Protein AF-A0A8T4BVM3-F1 (afdb_monomer)

Solvent-accessible surface area (backbone atoms only — not comparable to full-atom values): 29798 Å² total; per-residue (Å²): 134,93,65,81,79,39,48,74,56,90,92,44,72,53,50,56,57,66,39,65,75,57,70,67,68,70,73,90,76,48,63,69,72,61,46,43,76,31,34,51,66,58,38,47,49,28,78,76,58,34,68,72,53,45,52,54,50,49,52,31,51,30,66,85,59,80,48,51,65,49,44,43,70,50,64,84,50,50,72,68,57,50,52,53,42,54,66,51,37,51,72,67,55,48,52,52,48,56,65,64,44,43,65,54,42,41,57,39,74,83,42,58,74,54,74,81,51,54,73,71,58,47,56,60,47,65,73,49,79,68,63,82,50,68,70,57,49,56,42,41,53,41,39,67,40,80,77,32,51,50,31,39,50,32,44,45,54,34,52,52,38,30,42,75,63,64,78,47,83,80,58,94,88,61,91,79,84,83,56,67,66,61,48,59,78,38,52,86,37,65,71,55,42,50,63,52,34,53,55,47,51,58,52,47,58,67,56,59,75,72,55,74,62,69,56,44,46,53,48,38,51,48,56,43,47,51,35,45,75,73,49,63,71,61,55,59,49,73,76,64,36,90,72,75,72,61,94,81,68,76,75,78,79,74,73,47,72,68,54,53,51,50,51,53,52,49,15,52,53,50,31,50,51,51,46,58,52,53,74,69,42,50,63,75,69,53,80,84,47,85,93,44,45,63,49,53,52,49,42,52,52,42,46,54,49,48,54,51,49,42,40,54,44,54,40,31,74,78,43,29,27,53,69,59,30,38,55,50,49,34,57,46,50,55,42,50,46,49,37,53,29,55,74,76,68,55,49,76,64,56,39,50,52,52,54,50,45,54,53,14,50,52,52,52,49,50,52,51,50,50,56,51,30,73,74,67,69,40,70,69,52,52,54,50,47,55,54,49,50,61,57,45,56,76,76,42,62,71,91,78,58,67,79,67,87,83,85,71,83,50,69,58,59,42,19,52,77,68,74,39,52,64,59,40,52,53,40,56,70,38,43,38,70,79,67,66,31,67,71,44,42,53,68,62,45,25,37,65,35,79,34,62,47,49,78,46,44,76,39,83,38,85,82,71,92,47,72,41,79,63,50,59,58,56,47,51,47,54,52,50,54,49,52,50,45,34,40,74,76,58,63,26,78,69,58,69,67,61,54,51,48,54,53,49,51,49,53,52,51,42,64,70,58,50,63,71,72,80,110

Radius of gyration: 33.78 Å; Cα contacts (8 Å, |Δi|>4): 488; chains: 1; bounding box: 75×66×93 Å

Secondary structure (DSSP, 8-state):
--STTPEEETTEEEE-HHHHHTTT------IIIIIHHHHHHHHHHHHHHHHHHHHHHHHHHTTTSS--S-GGGGTT--HHHHHHHHHHS-HHHHHHHHHHHHHHHHH-TT-GGGGGS-HHHHHHHHHS--PPPHHHHHHHHHHHSTTSHHHHHHHHHHHHHHHHTTSSPPPTT------HHHHHHTTT-HHHHHHHHHHHHHHHHHHHTTS-HHHHHHHHHHHHHHHHHHS-TTHHHHHHGGG---TT--------HHHHHHHHHHHHHHHHHHHHHHHTTTTTT----GGGHHHHHHHHHHHHHHHHHHHHHHH-GGGGBHHHHHHHHHHHHHHHHHHHHHHHT--HHHHHHHHHHHHHHHHHHHHHHHHHHHHH--HHHHHHHHHHHHHHHTTS-TTT-------PPPHHHHHHHTT-HHHHHHHHHTHHHHTT-HHHHHHHTEEE-S-GGGTT-EEEPPP---B-TTHHHHHHHHHHHHHHHHHHHS-----HHHHHHHHHHHHHHHHHHTTTT--

Sequence (519 aa):
MVLEEYKKKGKFYHINPLESQLGNKLEKVSSLDEIYPEIFWIYFIYKKLGLKKVLEILNELTKNKIFSGFISELIPLTKEKLEEIKKELSQENLNILKQNFKEIIIFFKECPLKFIYEEKELEEIYEEKQEISNDLIDCLLELDYKYSFGYILSLGFYIQNLIFLGRIEIPKGINFELDLNDLEKNKESKKHLSKYGGKLRSLSLCLIGSQNKEQTLKWRNYFWKEGIEKTNCYELIKIYGSNIYFYGEDDPEELTPQIKEYLKNFCLIIDKKIREIIDKDIFKNYEYTYENLEKDQIIIGLLNREIFLCKKILGNLDYWEKEIITILHRVLIENHINLIWFNEKSTKENCKDFIFQGLSNEKLYIEKLKELNRKLNSNYQKGLIQKFEKNFEKKTEPLLQDIRLSNLTNIRKKAEDINQKELHWLYDSLSDTLHSNWAFLSDKYLKPCTNPLHKRHLIPKIYQNYTNLNTPFIILSLLIDILEYLKQKLNINISDEDLNFLKKELNKFQKIFLKRWSE

pLDDT: mean 87.08, std 11.64, range [31.05, 97.94]

Mean predicted aligned error: 8.82 Å

Structure (mmCIF, N/CA/C/O backbone):
data_AF-A0A8T4BVM3-F1
#
_entry.id   AF-A0A8T4BVM3-F1
#
loop_
_atom_site.group_PDB
_atom_site.id
_atom_site.type_symbol
_atom_site.label_atom_id
_atom_site.label_alt_id
_atom_site.label_comp_id
_atom_site.label_asym_id
_atom_site.label_entity_id
_atom_site.label_seq_id
_atom_site.pdbx_PDB_ins_code
_atom_site.Cartn_x
_atom_site.Cartn_y
_atom_site.Cartn_z
_atom_site.occupancy
_atom_site.B_iso_or_equiv
_atom_site.auth_seq_id
_atom_site.auth_comp_id
_atom_site.auth_asym_id
_atom_site.auth_atom_id
_atom_site.pdbx_PDB_model_num
ATOM 1 N N . MET A 1 1 ? -2.140 -18.840 -2.154 1.00 47.91 1 MET A N 1
ATOM 2 C CA . MET A 1 1 ? -2.614 -18.124 -3.354 1.00 47.91 1 MET A CA 1
ATOM 3 C C . MET A 1 1 ? -4.024 -17.632 -3.066 1.00 47.91 1 MET A C 1
ATOM 5 O O . MET A 1 1 ? -4.869 -18.452 -2.756 1.00 47.91 1 MET A O 1
ATOM 9 N N . VAL A 1 2 ? -4.268 -16.319 -3.030 1.00 51.56 2 VAL A N 1
ATOM 10 C CA . VAL A 1 2 ? -5.572 -15.763 -2.594 1.00 51.56 2 VAL A CA 1
ATOM 11 C C . VAL A 1 2 ? -6.561 -15.614 -3.763 1.00 51.56 2 VAL A C 1
ATOM 13 O O . VAL A 1 2 ? -7.753 -15.494 -3.530 1.00 51.56 2 VAL A O 1
ATOM 16 N N . LEU A 1 3 ? -6.096 -15.649 -5.018 1.00 54.50 3 LEU A N 1
ATOM 17 C CA . LEU A 1 3 ? -6.875 -15.215 -6.191 1.00 54.50 3 LEU A CA 1
ATOM 18 C C . LEU A 1 3 ? -7.344 -16.341 -7.134 1.00 54.50 3 LEU A C 1
ATOM 20 O O . LEU A 1 3 ? -8.003 -16.048 -8.127 1.00 54.50 3 LEU A O 1
ATOM 24 N N . GLU A 1 4 ? -7.038 -17.609 -6.851 1.00 64.19 4 GLU A N 1
ATOM 25 C CA . GLU A 1 4 ? -7.320 -18.727 -7.775 1.00 64.19 4 GLU A CA 1
ATOM 26 C C . GLU A 1 4 ? -8.814 -19.024 -7.962 1.00 64.19 4 GLU A C 1
ATOM 28 O O . GLU A 1 4 ? -9.242 -19.397 -9.050 1.00 64.19 4 GLU A O 1
ATOM 33 N N . GLU A 1 5 ? -9.630 -18.819 -6.928 1.00 62.72 5 GLU A N 1
ATOM 34 C CA . GLU A 1 5 ? -11.063 -19.160 -6.951 1.00 62.72 5 GLU A CA 1
ATOM 35 C C . GLU A 1 5 ? -11.955 -18.052 -7.535 1.00 62.72 5 GLU A C 1
ATOM 37 O O . GLU A 1 5 ? -13.175 -18.190 -7.667 1.00 62.72 5 GLU A O 1
ATOM 42 N N . TYR A 1 6 ? -11.358 -16.917 -7.877 1.00 65.62 6 TYR A N 1
ATOM 43 C CA . TYR A 1 6 ? -12.073 -15.708 -8.234 1.00 65.62 6 TYR A CA 1
ATOM 44 C C . TYR A 1 6 ? -12.470 -15.698 -9.721 1.00 65.62 6 TYR A C 1
ATOM 46 O O . TYR A 1 6 ? -11.626 -15.755 -10.614 1.00 65.62 6 TYR A O 1
ATOM 54 N N . LYS A 1 7 ? -13.771 -15.554 -10.009 1.00 67.69 7 LYS A N 1
ATOM 55 C CA . LYS A 1 7 ? -14.320 -15.581 -11.381 1.00 67.69 7 LYS A CA 1
ATOM 56 C C . LYS A 1 7 ? -14.371 -14.189 -12.024 1.00 67.69 7 LYS A C 1
ATOM 58 O O . LYS A 1 7 ? -14.615 -13.185 -11.353 1.00 67.69 7 LYS A O 1
ATOM 63 N N . LYS A 1 8 ? -14.193 -14.133 -13.350 1.00 68.62 8 LYS A N 1
ATOM 64 C CA . LYS A 1 8 ? -14.349 -12.917 -14.170 1.00 68.62 8 LYS A CA 1
ATOM 65 C C . LYS A 1 8 ? -15.825 -12.676 -14.508 1.00 68.62 8 LYS A C 1
ATOM 67 O O . LYS A 1 8 ? -16.491 -13.581 -15.008 1.00 68.62 8 LYS A O 1
ATOM 72 N N . LYS A 1 9 ? -16.325 -11.451 -14.307 1.00 66.50 9 LYS A N 1
ATOM 73 C CA . LYS A 1 9 ? -17.669 -11.024 -14.741 1.00 66.50 9 LYS A CA 1
ATOM 74 C C . LYS A 1 9 ? -17.599 -9.639 -15.390 1.00 66.50 9 LYS A C 1
ATOM 76 O O . LYS A 1 9 ? -17.458 -8.618 -14.721 1.00 66.50 9 LYS A O 1
ATOM 81 N N . GLY A 1 10 ? -17.716 -9.597 -16.717 1.00 74.62 10 GLY A N 1
ATOM 82 C CA . GLY A 1 10 ? -17.620 -8.353 -17.487 1.00 74.62 10 GLY A CA 1
ATOM 83 C C . GLY A 1 10 ? -16.236 -7.701 -17.372 1.00 74.62 10 GLY A C 1
ATOM 84 O O . GLY A 1 10 ? -15.221 -8.355 -17.616 1.00 74.62 10 GLY A O 1
ATOM 85 N N . LYS A 1 11 ? -16.204 -6.411 -17.006 1.00 64.81 11 LYS A N 1
ATOM 86 C CA . LYS A 1 11 ? -14.964 -5.647 -16.756 1.00 64.81 11 LYS A CA 1
ATOM 87 C C . LYS A 1 11 ? -14.359 -5.903 -15.370 1.00 64.81 11 LYS A C 1
ATOM 89 O O . LYS A 1 11 ? -13.218 -5.521 -15.141 1.00 64.81 11 LYS A O 1
ATOM 94 N N . PHE A 1 12 ? -15.100 -6.546 -14.467 1.00 58.44 12 PHE A N 1
ATOM 95 C CA . PHE A 1 12 ? -14.607 -6.891 -13.142 1.00 58.44 12 PHE A CA 1
ATOM 96 C C . PHE A 1 12 ? -13.910 -8.245 -13.205 1.00 58.44 12 PHE A C 1
ATOM 98 O O . PHE A 1 12 ? -14.518 -9.285 -13.484 1.00 58.44 12 PHE A O 1
ATOM 105 N N . TYR A 1 13 ? -12.608 -8.216 -12.961 1.00 54.91 13 TYR A N 1
ATOM 106 C CA . TYR A 1 13 ? -11.870 -9.410 -12.604 1.00 54.91 13 TYR A CA 1
ATOM 107 C C . TYR A 1 13 ? -12.103 -9.656 -11.118 1.00 54.91 13 TYR A C 1
ATOM 109 O O . TYR A 1 13 ? -12.061 -8.721 -10.325 1.00 54.91 13 TYR A O 1
ATOM 117 N N . HIS A 1 14 ? -12.345 -10.912 -10.763 1.00 58.34 14 HIS A N 1
ATOM 118 C CA . HIS A 1 14 ? -12.340 -11.373 -9.386 1.00 58.34 14 HIS A CA 1
ATOM 119 C C . HIS A 1 14 ? -13.507 -10.881 -8.504 1.00 58.34 14 HIS A C 1
ATOM 121 O O . HIS A 1 14 ? -13.325 -10.100 -7.574 1.00 58.34 14 HIS A O 1
ATOM 127 N N . ILE A 1 15 ? -14.708 -11.440 -8.715 1.00 63.50 15 ILE A N 1
ATOM 128 C CA . ILE A 1 15 ? -15.779 -11.382 -7.698 1.00 63.50 15 ILE A CA 1
ATOM 129 C C . ILE A 1 15 ? -15.413 -12.315 -6.542 1.00 63.50 15 ILE A C 1
ATOM 131 O O . ILE A 1 15 ? -15.054 -13.468 -6.788 1.00 63.50 15 ILE A O 1
ATOM 135 N N . ASN A 1 16 ? -15.530 -11.822 -5.305 1.00 66.81 16 ASN A N 1
ATOM 136 C CA . ASN A 1 16 ? -15.351 -12.621 -4.096 1.00 66.81 16 ASN A CA 1
ATOM 137 C C . ASN A 1 16 ? -16.212 -13.900 -4.191 1.00 66.81 16 ASN A C 1
ATOM 139 O O . ASN A 1 16 ? -17.435 -13.785 -4.342 1.00 66.81 16 ASN A O 1
ATOM 143 N N . PRO A 1 17 ? -15.616 -15.108 -4.115 1.00 68.31 17 PRO A N 1
ATOM 144 C CA . PRO A 1 17 ? -16.353 -16.364 -4.235 1.00 68.31 17 PRO A CA 1
ATOM 145 C C . PRO A 1 17 ? -17.562 -16.426 -3.296 1.00 68.31 17 PRO A C 1
ATOM 147 O O . PRO A 1 17 ? -18.652 -16.805 -3.727 1.00 68.31 17 PRO A O 1
ATOM 150 N N . LEU A 1 18 ? -17.403 -15.936 -2.063 1.00 70.94 18 LEU A N 1
ATOM 151 C CA . LEU A 1 18 ? -18.445 -15.885 -1.040 1.00 70.94 18 LEU A CA 1
ATOM 152 C C . LEU A 1 18 ? -19.609 -14.963 -1.444 1.00 70.94 18 LEU A C 1
ATOM 154 O O . LEU A 1 18 ? -20.775 -15.337 -1.348 1.00 70.94 18 LEU A O 1
ATOM 158 N N . GLU A 1 19 ? -19.299 -13.769 -1.953 1.00 71.19 19 GLU A N 1
ATOM 159 C CA . GLU A 1 19 ? -20.298 -12.800 -2.420 1.00 71.19 19 GLU A CA 1
ATOM 160 C C . GLU A 1 19 ? -21.081 -13.353 -3.619 1.00 71.19 19 GLU A C 1
ATOM 162 O O . GLU A 1 19 ? -22.307 -13.236 -3.678 1.00 71.19 19 GLU A O 1
ATOM 167 N N . SER A 1 20 ? -20.387 -14.041 -4.532 1.00 72.19 20 SER A N 1
ATOM 168 C CA . SER A 1 20 ? -21.011 -14.676 -5.693 1.00 72.19 20 SER A CA 1
ATOM 169 C C . SER A 1 20 ? -21.955 -15.822 -5.307 1.00 72.19 20 SER A C 1
ATOM 171 O O . SER A 1 20 ? -23.035 -15.939 -5.886 1.00 72.19 20 SER A O 1
ATOM 173 N N . GLN A 1 21 ? -21.583 -16.630 -4.308 1.00 76.62 21 GLN A N 1
ATOM 174 C CA . GLN A 1 21 ? -22.398 -17.738 -3.798 1.00 76.62 21 GLN A CA 1
ATOM 175 C C . GLN A 1 21 ? -23.624 -17.246 -3.022 1.00 76.62 21 GLN A C 1
ATOM 177 O O . GLN A 1 21 ? -24.674 -17.881 -3.065 1.00 76.62 21 GLN A O 1
ATOM 182 N N . LEU A 1 22 ? -23.517 -16.092 -2.360 1.00 73.88 22 LEU A N 1
ATOM 183 C CA . LEU A 1 22 ? -24.594 -15.487 -1.570 1.00 73.88 22 LEU A CA 1
ATOM 184 C C . LEU A 1 22 ? -25.426 -14.460 -2.361 1.00 73.88 22 LEU A C 1
ATOM 186 O O . LEU A 1 22 ? -26.197 -13.692 -1.783 1.00 73.88 22 LEU A O 1
ATOM 190 N N . GLY A 1 23 ? -25.298 -14.442 -3.692 1.00 76.88 23 GLY A N 1
ATOM 191 C CA . GLY A 1 23 ? -26.137 -13.637 -4.582 1.00 76.88 23 GLY A CA 1
ATOM 192 C C . GLY A 1 23 ? -25.907 -12.127 -4.485 1.00 76.88 23 GLY A C 1
ATOM 193 O O . GLY A 1 23 ? -26.851 -11.367 -4.692 1.00 76.88 23 GLY A O 1
ATOM 194 N N . ASN A 1 24 ? -24.684 -11.687 -4.165 1.00 70.44 24 ASN A N 1
ATOM 195 C CA . ASN A 1 24 ? -24.310 -10.281 -3.940 1.00 70.44 24 ASN A CA 1
ATOM 196 C C . ASN A 1 24 ? -25.156 -9.574 -2.864 1.00 70.44 24 ASN A C 1
ATOM 198 O O . ASN A 1 24 ? -25.351 -8.363 -2.922 1.00 70.44 24 ASN A O 1
ATOM 202 N N . LYS A 1 25 ? -25.693 -10.327 -1.897 1.00 70.88 25 LYS A N 1
ATOM 203 C CA . LYS A 1 25 ? -26.462 -9.771 -0.771 1.00 70.88 25 LYS A CA 1
ATOM 204 C C . LYS A 1 25 ? -25.596 -9.393 0.429 1.00 70.88 25 LYS A C 1
ATOM 206 O O . LYS A 1 25 ? -26.116 -8.870 1.407 1.00 70.88 25 LYS A O 1
ATOM 211 N N . LEU A 1 26 ? -24.301 -9.699 0.379 1.00 71.25 26 LEU A N 1
ATOM 212 C CA . LEU A 1 26 ? -23.379 -9.321 1.436 1.00 71.25 26 LEU A CA 1
ATOM 213 C C . LEU A 1 26 ? -23.005 -7.855 1.295 1.00 71.25 26 LEU A C 1
ATOM 215 O O . LEU A 1 26 ? -22.393 -7.446 0.310 1.00 71.25 26 LEU A O 1
ATOM 219 N N . GLU A 1 27 ? -23.332 -7.081 2.318 1.00 74.94 27 GLU A N 1
ATOM 220 C CA . GLU A 1 27 ? -22.793 -5.741 2.456 1.00 74.94 27 GLU A CA 1
ATOM 221 C C . GLU A 1 27 ? -21.360 -5.812 2.980 1.00 74.94 27 GLU A C 1
ATOM 223 O O . GLU A 1 27 ? -21.017 -6.632 3.837 1.00 74.94 27 GLU A O 1
ATOM 228 N N . LYS A 1 28 ? -20.494 -4.955 2.438 1.00 78.56 28 LYS A N 1
ATOM 229 C CA . LYS A 1 28 ? -19.125 -4.828 2.928 1.00 78.56 28 LYS A CA 1
ATOM 230 C C . LYS A 1 28 ? -19.166 -4.094 4.260 1.00 78.56 28 LYS A C 1
ATOM 232 O O . LYS A 1 28 ? -19.397 -2.893 4.264 1.00 78.56 28 LYS A O 1
ATOM 237 N N . VAL A 1 29 ? -18.907 -4.818 5.345 1.00 82.56 29 VAL A N 1
ATOM 238 C CA . VAL A 1 29 ? -18.779 -4.240 6.685 1.00 82.56 29 VAL 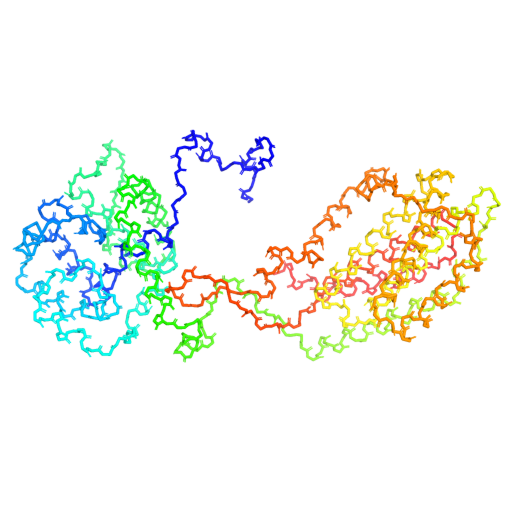A CA 1
ATOM 239 C C . VAL A 1 29 ? -17.303 -4.010 7.003 1.00 82.56 29 VAL A C 1
ATOM 241 O O . VAL A 1 29 ? -16.497 -4.946 6.975 1.00 82.56 29 VAL A O 1
ATOM 244 N N . SER A 1 30 ? -16.932 -2.768 7.313 1.00 87.25 30 SER A N 1
ATOM 245 C CA . SER A 1 30 ? -15.576 -2.435 7.771 1.00 87.25 30 SER A CA 1
ATOM 246 C C . SER A 1 30 ? -15.458 -2.654 9.280 1.00 87.25 30 SER A C 1
ATOM 248 O O . SER A 1 30 ? -16.082 -1.953 10.071 1.00 87.25 30 SER A O 1
ATOM 250 N N . SER A 1 31 ? -14.632 -3.617 9.711 1.00 87.62 31 SER A N 1
ATOM 251 C CA . SER A 1 31 ? -14.366 -3.848 11.142 1.00 87.62 31 SER A CA 1
ATOM 252 C C . SER A 1 31 ? -13.908 -2.579 11.862 1.00 87.62 31 SER A C 1
ATOM 254 O O . SER A 1 31 ? -14.331 -2.341 12.992 1.00 87.62 31 SER A O 1
ATOM 256 N N . LEU A 1 32 ? -13.065 -1.785 11.195 1.00 89.25 32 LEU A N 1
ATOM 257 C CA . LEU A 1 32 ? -12.546 -0.536 11.730 1.00 89.25 32 LEU A CA 1
ATOM 258 C C . LEU A 1 32 ? -13.626 0.543 11.717 1.00 89.25 32 LEU A C 1
ATOM 260 O O . LEU A 1 32 ? -13.914 1.100 12.755 1.00 89.25 32 LEU A O 1
ATOM 264 N N . ASP A 1 33 ? -14.288 0.822 10.596 1.00 89.44 33 ASP A N 1
ATOM 265 C CA . ASP A 1 33 ? -15.224 1.955 10.564 1.00 89.44 33 ASP A CA 1
ATOM 266 C C . ASP A 1 33 ? -16.525 1.694 11.326 1.00 89.44 33 ASP A C 1
ATOM 268 O O . ASP A 1 33 ? -17.132 2.636 11.840 1.00 89.44 33 ASP A O 1
ATOM 272 N N . GLU A 1 34 ? -16.971 0.437 11.358 1.00 89.31 34 GLU A N 1
ATOM 273 C CA . GLU A 1 34 ? -18.338 0.089 11.739 1.00 89.31 34 GLU A CA 1
ATOM 274 C C . GLU A 1 34 ? -18.461 -0.580 13.094 1.00 89.31 34 GLU A C 1
ATOM 276 O O . GLU A 1 34 ? -19.378 -0.262 13.836 1.00 89.31 34 GLU A O 1
ATOM 281 N N . ILE A 1 35 ? -17.563 -1.506 13.413 1.00 91.06 35 ILE A N 1
ATOM 282 C CA . ILE A 1 35 ? -17.676 -2.313 14.632 1.00 91.06 35 ILE A CA 1
ATOM 283 C C . ILE A 1 35 ? -16.941 -1.627 15.776 1.00 91.06 35 ILE A C 1
ATOM 285 O O . ILE A 1 35 ? -17.436 -1.543 16.894 1.00 91.06 35 ILE A O 1
ATOM 289 N N . TYR A 1 36 ? -15.743 -1.132 15.488 1.00 92.50 36 TYR A N 1
ATOM 290 C CA . TYR A 1 36 ? -14.836 -0.587 16.483 1.00 92.50 36 TYR A CA 1
ATOM 291 C C . TYR A 1 36 ? -15.452 0.537 17.346 1.00 92.50 36 TYR A C 1
ATOM 293 O O . TYR A 1 36 ? -15.378 0.411 18.572 1.00 92.50 36 TYR A O 1
ATOM 301 N N . PRO A 1 37 ? -16.152 1.557 16.793 1.00 95.06 37 PRO A N 1
ATOM 302 C CA . PRO A 1 37 ? -16.793 2.595 17.611 1.00 95.06 37 PRO A CA 1
ATOM 303 C C . PRO A 1 37 ? -17.920 2.074 18.510 1.00 95.06 37 PRO A C 1
ATOM 305 O O . PRO A 1 37 ? -18.294 2.739 19.474 1.00 95.06 37 PRO A O 1
ATOM 308 N N . GLU A 1 38 ? -18.490 0.911 18.194 1.00 94.25 38 GLU A N 1
ATOM 309 C CA . GLU A 1 38 ? -19.634 0.349 18.917 1.00 94.25 38 GLU A CA 1
ATOM 310 C C . GLU A 1 38 ? -19.215 -0.426 20.164 1.00 94.25 38 GLU A C 1
ATOM 312 O O . GLU A 1 38 ? -19.964 -0.463 21.141 1.00 94.25 38 GLU A O 1
ATOM 317 N N . ILE A 1 39 ? -18.023 -1.035 20.134 1.00 93.88 39 ILE A N 1
ATOM 318 C CA . ILE A 1 39 ? -17.576 -2.001 21.149 1.00 93.88 39 ILE A CA 1
ATOM 319 C C . ILE A 1 39 ? -16.389 -1.526 21.990 1.00 93.88 39 ILE A C 1
ATOM 321 O O . ILE A 1 39 ? -16.058 -2.186 22.976 1.00 93.88 39 ILE A O 1
ATOM 325 N N . PHE A 1 40 ? -15.726 -0.417 21.633 1.00 95.88 40 PHE A N 1
ATOM 326 C CA . PHE A 1 40 ? -14.494 -0.006 22.323 1.00 95.88 40 PHE A CA 1
ATOM 327 C C . PHE A 1 40 ? -14.693 0.226 23.827 1.00 95.88 40 PHE A C 1
ATOM 329 O O . PHE A 1 40 ? -13.821 -0.102 24.632 1.00 95.88 40 PHE A O 1
ATOM 336 N N . TRP A 1 41 ? -15.870 0.729 24.210 1.00 96.31 41 TRP A N 1
ATOM 337 C CA . TRP A 1 41 ? -16.230 0.996 25.598 1.00 96.31 41 TRP A CA 1
ATOM 338 C C . TRP A 1 41 ? -16.216 -0.276 26.459 1.00 96.31 41 TRP A C 1
ATOM 340 O O . TRP A 1 41 ? -15.825 -0.204 27.622 1.00 96.31 41 TRP A O 1
ATOM 350 N N . ILE A 1 42 ? -16.577 -1.436 25.887 1.00 96.38 42 ILE A N 1
ATOM 351 C CA . ILE A 1 42 ? -16.588 -2.732 26.584 1.00 96.38 42 ILE A CA 1
ATOM 352 C C . ILE A 1 42 ? -15.159 -3.130 26.948 1.00 96.38 42 ILE A C 1
ATOM 354 O O . ILE A 1 42 ? -14.883 -3.538 28.076 1.00 96.38 42 ILE A O 1
ATOM 358 N N . TYR A 1 43 ? -14.225 -2.980 26.006 1.00 97.00 43 TYR A N 1
ATOM 359 C CA . TYR A 1 43 ? -12.828 -3.288 26.290 1.00 97.00 43 TYR A CA 1
ATOM 360 C C . TYR A 1 43 ? -12.220 -2.319 27.299 1.00 97.00 43 TYR A C 1
ATOM 362 O O . TYR A 1 43 ? -11.426 -2.714 28.152 1.00 97.00 43 TYR A O 1
ATOM 370 N N . PHE A 1 44 ? -12.624 -1.052 27.222 1.00 96.94 44 PHE A N 1
ATOM 371 C CA . PHE A 1 44 ? -12.153 -0.025 28.134 1.00 96.94 44 PHE A CA 1
ATOM 372 C C . PHE A 1 44 ? -12.521 -0.355 29.589 1.00 96.94 44 PHE A C 1
ATOM 374 O O . PHE A 1 44 ? -11.648 -0.350 30.456 1.00 96.94 44 PHE A O 1
ATOM 381 N N . ILE A 1 45 ? -13.773 -0.746 29.859 1.00 96.06 45 ILE A N 1
ATOM 382 C CA . ILE A 1 45 ? -14.171 -1.191 31.210 1.00 96.06 45 ILE A CA 1
ATOM 383 C C . ILE A 1 45 ? -13.515 -2.510 31.600 1.00 96.06 45 ILE A C 1
ATOM 385 O O . ILE A 1 45 ? -13.166 -2.689 32.763 1.00 96.06 45 ILE A O 1
ATOM 389 N N . TYR A 1 46 ? -13.287 -3.414 30.645 1.00 97.06 46 TYR A N 1
ATOM 390 C CA . TYR A 1 46 ? -12.569 -4.657 30.903 1.00 97.06 46 TYR A CA 1
ATOM 391 C C . TYR A 1 46 ? -11.147 -4.398 31.401 1.00 97.06 46 TYR A C 1
ATOM 393 O O . TYR A 1 46 ? -10.754 -4.982 32.410 1.00 97.06 46 TYR A O 1
ATOM 401 N N . LYS A 1 47 ? -10.399 -3.486 30.770 1.00 95.88 47 LYS A N 1
ATOM 402 C CA . LYS A 1 47 ? -9.045 -3.137 31.227 1.00 95.88 47 LYS A CA 1
ATOM 403 C C . LYS A 1 47 ? -9.022 -2.616 32.664 1.00 95.88 47 LYS A C 1
ATOM 405 O O . LYS A 1 47 ? -8.061 -2.877 33.380 1.00 95.88 47 LYS A O 1
ATOM 410 N N . LYS A 1 48 ? -10.071 -1.906 33.087 1.00 95.88 48 LYS A N 1
ATOM 411 C CA . LYS A 1 48 ? -10.164 -1.305 34.426 1.00 95.88 48 LYS A CA 1
ATOM 412 C C . LYS A 1 48 ? -10.699 -2.276 35.488 1.00 95.88 48 LYS A C 1
ATOM 414 O O . LYS A 1 48 ? -10.280 -2.202 36.638 1.00 95.88 48 LYS A O 1
ATOM 419 N N . LEU A 1 49 ? -11.628 -3.165 35.127 1.00 96.56 49 LEU A N 1
ATOM 420 C CA . LEU A 1 49 ? -12.430 -3.945 36.086 1.00 96.56 49 LEU A CA 1
ATOM 421 C C . LEU A 1 49 ? -12.235 -5.467 35.994 1.00 96.56 49 LEU A C 1
ATOM 423 O O . LEU A 1 49 ? -12.617 -6.195 36.912 1.00 96.56 49 LEU A O 1
ATOM 427 N N . GLY A 1 50 ? -11.662 -5.959 34.895 1.00 97.12 50 GLY A N 1
ATOM 428 C CA . GLY A 1 50 ? -11.509 -7.382 34.600 1.00 97.12 50 GLY A CA 1
ATOM 429 C C . GLY A 1 50 ? -12.797 -8.073 34.135 1.00 97.12 50 GLY A C 1
ATOM 430 O O . GLY A 1 50 ? -13.904 -7.531 34.206 1.00 97.12 50 GLY A O 1
ATOM 431 N N . LEU A 1 51 ? -12.655 -9.313 33.656 1.00 97.19 51 LEU A N 1
ATOM 432 C CA . LEU A 1 51 ? -13.725 -10.073 32.997 1.00 97.19 51 LEU A CA 1
ATOM 433 C C . LEU A 1 51 ? -14.987 -10.227 33.853 1.00 97.19 51 LEU A C 1
ATOM 435 O O . LEU A 1 51 ? -16.092 -9.943 33.392 1.00 97.19 51 LEU A O 1
ATOM 439 N N . LYS A 1 52 ? -14.829 -10.671 35.106 1.00 96.94 52 LYS A N 1
ATOM 440 C CA . LYS A 1 52 ? -15.958 -11.006 35.986 1.00 96.94 52 LYS A CA 1
ATOM 441 C C . LYS A 1 52 ? -16.896 -9.816 36.193 1.00 96.94 52 LYS A C 1
ATOM 443 O O . LYS A 1 52 ? -18.108 -9.975 36.080 1.00 96.94 52 LYS A O 1
ATOM 448 N N . LYS A 1 53 ? -16.338 -8.637 36.482 1.00 97.38 53 LYS A N 1
ATOM 449 C CA . LYS A 1 53 ? -17.135 -7.442 36.773 1.00 97.38 53 LYS A CA 1
ATOM 450 C C . LYS A 1 53 ? -17.790 -6.881 35.510 1.00 97.38 53 LYS A C 1
ATOM 452 O O . LYS A 1 53 ? -18.932 -6.445 35.569 1.00 97.38 53 LYS A O 1
ATOM 457 N N . VAL A 1 54 ? -17.126 -6.968 34.354 1.00 96.94 54 VAL A N 1
ATOM 458 C CA . VAL A 1 54 ? -17.746 -6.591 33.072 1.00 96.94 54 VAL A CA 1
ATOM 459 C C . VAL A 1 54 ? -18.931 -7.490 32.730 1.00 96.94 54 VAL A C 1
ATOM 461 O O . VAL A 1 54 ? -19.964 -6.975 32.317 1.00 96.94 54 VAL A O 1
ATOM 464 N N . LEU A 1 55 ? -18.828 -8.806 32.941 1.00 95.75 55 LEU A N 1
ATOM 465 C CA . LEU A 1 55 ? -19.961 -9.716 32.737 1.00 95.75 55 LEU A CA 1
ATOM 466 C C . LEU A 1 55 ? -21.149 -9.370 33.638 1.00 95.75 55 LEU A C 1
ATOM 468 O O . LEU A 1 55 ? -22.284 -9.372 33.175 1.00 95.75 55 LEU A O 1
ATOM 472 N N . GLU A 1 56 ? -20.892 -9.058 34.908 1.00 96.38 56 GLU A N 1
ATOM 473 C CA . GLU A 1 56 ? -21.921 -8.622 35.858 1.00 96.38 56 GLU A CA 1
ATOM 474 C C . GLU A 1 56 ? -22.636 -7.355 35.365 1.00 96.38 56 GLU A C 1
ATOM 476 O O . GLU A 1 56 ? -23.860 -7.348 35.238 1.00 96.38 56 GLU A O 1
ATOM 481 N N . ILE A 1 57 ? -21.869 -6.328 34.987 1.00 96.31 57 ILE A N 1
ATOM 482 C CA . ILE A 1 57 ? -22.398 -5.060 34.473 1.00 96.31 57 ILE A CA 1
ATOM 483 C C . ILE A 1 57 ? -23.192 -5.265 33.175 1.00 96.31 57 ILE A C 1
ATOM 485 O O . ILE A 1 57 ? -24.280 -4.712 33.018 1.00 96.31 57 ILE A O 1
ATOM 489 N N . LEU A 1 58 ? -22.673 -6.057 32.231 1.00 95.06 58 LEU A N 1
ATOM 490 C CA . LEU A 1 58 ? -23.371 -6.342 30.976 1.00 95.06 58 LEU A CA 1
ATOM 491 C C . LEU A 1 58 ? -24.675 -7.108 31.219 1.00 95.06 58 LEU A C 1
ATOM 493 O O . LEU A 1 58 ? -25.682 -6.799 30.583 1.00 95.06 58 LEU A O 1
ATOM 497 N N . ASN A 1 59 ? -24.700 -8.055 32.158 1.00 94.44 59 ASN A N 1
ATOM 498 C CA . ASN A 1 59 ? -25.927 -8.767 32.515 1.00 94.44 59 ASN A CA 1
ATOM 499 C C . ASN A 1 59 ? -26.998 -7.815 33.076 1.00 94.44 59 ASN A C 1
ATOM 501 O O . ASN A 1 59 ? -28.168 -7.957 32.729 1.00 94.44 59 ASN A O 1
ATOM 505 N N . GLU A 1 60 ? -26.616 -6.831 33.896 1.00 96.00 60 GLU A N 1
ATOM 506 C CA . GLU A 1 60 ? -27.538 -5.800 34.397 1.00 96.00 60 GLU A CA 1
ATOM 507 C C . GLU A 1 60 ? -28.038 -4.884 33.266 1.00 96.00 60 GLU A C 1
ATOM 509 O O . GLU A 1 60 ? -29.247 -4.742 33.076 1.00 96.00 60 GLU A O 1
ATOM 514 N N . LEU A 1 61 ? -27.133 -4.341 32.441 1.00 93.69 61 LEU A N 1
ATOM 515 C CA . LEU A 1 61 ? -27.483 -3.442 31.328 1.00 93.69 61 LEU A CA 1
ATOM 516 C C . LEU A 1 61 ? -28.410 -4.085 30.289 1.00 93.69 61 LEU A C 1
ATOM 518 O O . LEU A 1 61 ? -29.203 -3.395 29.646 1.00 93.69 61 LEU A O 1
ATOM 522 N N . THR A 1 62 ? -28.295 -5.398 30.093 1.00 92.38 62 THR A N 1
ATOM 523 C CA . THR A 1 62 ? -29.048 -6.142 29.072 1.00 92.38 62 THR A CA 1
ATOM 524 C C . THR A 1 62 ? -30.320 -6.804 29.613 1.00 92.38 62 THR A C 1
ATOM 526 O O . THR A 1 62 ? -31.087 -7.386 28.842 1.00 92.38 62 THR A O 1
ATOM 529 N N . LYS A 1 63 ? -30.614 -6.687 30.915 1.00 92.94 63 LYS A N 1
ATOM 530 C CA . LYS A 1 63 ? -31.726 -7.388 31.582 1.00 92.94 63 LYS A CA 1
ATOM 531 C C . LYS A 1 63 ? -33.116 -7.037 31.034 1.00 92.94 63 LYS A C 1
ATOM 533 O O . LYS A 1 63 ? -33.961 -7.921 30.901 1.00 92.94 63 LYS A O 1
ATOM 538 N N . ASN A 1 64 ? -33.332 -5.785 30.629 1.00 89.94 64 ASN A N 1
ATOM 539 C CA . ASN A 1 64 ? -34.566 -5.323 29.964 1.00 89.94 64 ASN A CA 1
ATOM 540 C C . ASN A 1 64 ? -34.693 -5.764 28.490 1.00 89.94 64 ASN A C 1
ATOM 542 O O . ASN A 1 64 ? -35.710 -5.512 27.847 1.00 89.94 64 ASN A O 1
ATOM 546 N N . LYS A 1 65 ? -33.672 -6.427 27.937 1.00 91.19 65 LYS A N 1
ATOM 547 C CA . LYS A 1 65 ? -33.584 -6.913 26.551 1.00 91.19 65 LYS A CA 1
ATOM 548 C C . LYS A 1 65 ? -33.557 -5.857 25.440 1.00 91.19 65 LYS A C 1
ATOM 550 O O . LYS A 1 65 ? -33.632 -6.202 24.253 1.00 91.19 65 LYS A O 1
ATOM 555 N N . ILE A 1 66 ? -33.405 -4.586 25.799 1.00 88.06 66 ILE A N 1
ATOM 556 C CA . ILE A 1 66 ? -33.371 -3.463 24.857 1.00 88.06 66 ILE A CA 1
ATOM 557 C C . ILE A 1 66 ? -31.968 -3.323 24.257 1.00 88.06 66 ILE A C 1
ATOM 559 O O . ILE A 1 66 ? -31.818 -3.280 23.034 1.00 88.06 66 ILE A O 1
ATOM 563 N N . PHE A 1 67 ? -30.948 -3.318 25.112 1.00 91.56 67 PHE A N 1
ATOM 564 C CA . PHE A 1 67 ? -29.552 -3.083 24.750 1.00 91.56 67 PHE A CA 1
ATOM 565 C C . PHE A 1 67 ? -28.793 -4.397 24.547 1.00 91.56 67 PHE A C 1
ATOM 567 O O . PHE A 1 67 ? -28.923 -5.304 25.361 1.00 91.56 67 PHE A O 1
ATOM 574 N N . SER A 1 68 ? -27.992 -4.506 23.486 1.00 88.88 68 SER A N 1
ATOM 575 C CA . SER A 1 68 ? -27.163 -5.689 23.189 1.00 88.88 68 SER A CA 1
ATOM 576 C C . SER A 1 68 ? -25.667 -5.502 23.428 1.00 88.88 68 SER A C 1
ATOM 578 O O . SER A 1 68 ? -24.901 -6.461 23.340 1.00 88.88 68 SER A O 1
ATOM 580 N N . GLY A 1 69 ? -25.236 -4.284 23.754 1.00 89.50 69 GLY A N 1
ATOM 581 C CA . GLY A 1 69 ? -23.825 -3.933 23.920 1.00 89.50 69 GLY A CA 1
ATOM 582 C C . GLY A 1 69 ? -23.291 -2.989 22.842 1.00 89.50 69 GLY A C 1
ATOM 583 O O . GLY A 1 69 ? -22.197 -2.453 22.994 1.00 89.50 69 GLY A O 1
ATOM 584 N N . PHE A 1 70 ? -24.050 -2.744 21.774 1.00 92.88 70 PHE A N 1
ATOM 585 C CA . PHE A 1 70 ? -23.699 -1.743 20.767 1.00 92.88 70 PHE A CA 1
ATOM 586 C C . PHE A 1 70 ? -24.152 -0.368 21.209 1.00 92.88 70 PHE A C 1
ATOM 588 O O . PHE A 1 70 ? -25.345 -0.116 21.355 1.00 92.88 70 PHE A O 1
ATOM 595 N N . ILE A 1 71 ? -23.194 0.528 21.421 1.00 94.50 71 ILE A N 1
ATOM 596 C CA . ILE A 1 71 ? -23.447 1.814 22.067 1.00 94.50 71 ILE A CA 1
ATOM 597 C C . ILE A 1 71 ? -24.466 2.677 21.308 1.00 94.50 71 ILE A C 1
ATOM 599 O O . ILE A 1 71 ? -25.277 3.366 21.927 1.00 94.50 71 ILE A O 1
ATOM 603 N N . SER A 1 72 ? -24.490 2.599 19.976 1.00 94.44 72 SER A N 1
ATOM 604 C CA . SER A 1 72 ? -25.440 3.348 19.150 1.00 94.44 72 SER A CA 1
ATOM 605 C C . SER A 1 72 ? -26.895 2.888 19.296 1.00 94.44 72 SER A C 1
ATOM 607 O O . SER A 1 72 ? -27.794 3.668 18.977 1.00 94.44 72 SER A O 1
ATOM 609 N N . GLU A 1 73 ? -27.165 1.692 19.839 1.00 93.00 73 GLU A N 1
ATOM 610 C CA . GLU A 1 73 ? -28.532 1.230 20.138 1.00 93.00 73 GLU A CA 1
ATOM 611 C C . GLU A 1 73 ? -29.225 2.095 21.200 1.00 93.00 73 GLU A C 1
ATOM 613 O O . GLU A 1 73 ? -30.452 2.084 21.293 1.00 93.00 73 GLU A O 1
ATOM 618 N N . LEU A 1 74 ? -28.460 2.874 21.972 1.00 94.75 74 LEU A N 1
ATOM 619 C CA . LEU A 1 74 ? -28.984 3.786 22.987 1.00 94.75 74 LEU A CA 1
ATOM 620 C C . LEU A 1 74 ? -29.506 5.105 22.395 1.00 94.75 74 LEU A C 1
ATOM 622 O O . LEU A 1 74 ? -30.382 5.730 22.982 1.00 94.75 74 LEU A O 1
ATOM 626 N N . ILE A 1 75 ? -29.021 5.518 21.218 1.00 94.94 75 ILE A N 1
ATOM 627 C CA . ILE A 1 75 ? -29.407 6.777 20.552 1.00 94.94 75 ILE A CA 1
ATOM 628 C C . ILE A 1 75 ? -30.916 6.898 20.272 1.00 94.94 75 ILE A C 1
ATOM 630 O O . ILE A 1 75 ? -31.469 7.962 20.546 1.00 94.94 75 ILE A O 1
ATOM 634 N N . PRO A 1 76 ? -31.612 5.887 19.708 1.00 93.75 76 PRO A N 1
ATOM 635 C CA . PRO A 1 76 ? -33.057 5.976 19.472 1.00 93.75 76 PRO A CA 1
ATOM 636 C C . PRO A 1 76 ? -33.913 6.012 20.736 1.00 93.75 76 PRO A C 1
ATOM 638 O O . PRO A 1 76 ? -35.122 6.230 20.630 1.00 93.75 76 PRO A O 1
ATOM 641 N N . LEU A 1 77 ? -33.355 5.666 21.897 1.00 94.75 77 LEU A N 1
ATOM 642 C CA . LEU A 1 77 ? -34.154 5.420 23.087 1.00 94.75 77 LEU A CA 1
ATOM 643 C C . LEU A 1 77 ? -34.646 6.735 23.691 1.00 94.75 77 LEU A C 1
ATOM 645 O O . LEU A 1 77 ? -33.946 7.744 23.727 1.00 94.75 77 LEU A O 1
ATOM 649 N N . THR A 1 78 ? -35.883 6.718 24.183 1.00 96.44 78 THR A N 1
ATOM 650 C CA . THR A 1 78 ? -36.443 7.838 24.939 1.00 96.44 78 THR A CA 1
ATOM 651 C C . THR A 1 78 ? -35.760 7.944 26.302 1.00 96.44 78 THR A C 1
ATOM 653 O O . THR A 1 78 ? -35.262 6.946 26.827 1.00 96.44 78 THR A O 1
ATOM 656 N N . LYS A 1 79 ? -35.800 9.135 26.921 1.00 96.38 79 LYS A N 1
ATOM 657 C CA . LYS A 1 79 ? -35.306 9.337 28.296 1.00 96.38 79 LYS A CA 1
ATOM 658 C C . LYS A 1 79 ? -35.884 8.297 29.268 1.00 96.38 79 LYS A C 1
ATOM 660 O O . LYS A 1 79 ? -35.148 7.735 30.060 1.00 96.38 79 LYS A O 1
ATOM 665 N N . GLU A 1 80 ? -37.170 7.967 29.144 1.00 96.56 80 GLU A N 1
ATOM 666 C CA . GLU A 1 80 ? -37.838 6.949 29.971 1.00 96.56 80 GLU A CA 1
ATOM 667 C C . GLU A 1 80 ? -37.204 5.553 29.849 1.00 96.56 80 GLU A C 1
ATOM 669 O O . GLU A 1 80 ? -36.962 4.904 30.862 1.00 96.56 80 GLU A O 1
ATOM 674 N N . LYS A 1 81 ? -36.887 5.105 28.625 1.00 96.75 81 LYS A N 1
ATOM 675 C CA . LYS A 1 81 ? -36.231 3.806 28.391 1.00 96.75 81 LYS A CA 1
ATOM 676 C C . LYS A 1 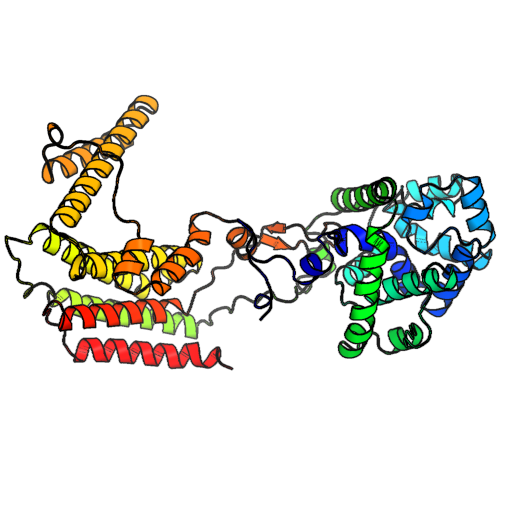81 ? -34.782 3.795 28.870 1.00 96.75 81 LYS A C 1
ATOM 678 O O . LYS A 1 81 ? -34.301 2.774 29.348 1.00 96.75 81 LYS A O 1
ATOM 683 N N . LEU A 1 82 ? -34.082 4.921 28.739 1.00 97.06 82 LEU A N 1
ATOM 684 C CA . LEU A 1 82 ? -32.730 5.075 29.277 1.00 97.06 82 LEU A CA 1
ATOM 685 C C . LEU A 1 82 ? -32.740 5.007 30.810 1.00 97.06 82 LEU A C 1
ATOM 687 O O . LEU A 1 82 ? -31.903 4.325 31.393 1.00 97.06 82 LEU A O 1
ATOM 691 N N . GLU A 1 83 ? -33.729 5.623 31.457 1.00 95.81 83 GLU A N 1
ATOM 692 C CA . GLU A 1 83 ? -33.931 5.514 32.905 1.00 95.81 83 GLU A CA 1
ATOM 693 C C . GLU A 1 83 ? -34.328 4.096 33.341 1.00 95.81 83 GLU A C 1
ATOM 695 O O . GLU A 1 83 ? -33.903 3.640 34.399 1.00 95.81 83 GLU A O 1
ATOM 700 N N . GLU A 1 84 ? -35.095 3.360 32.533 1.00 95.50 84 GLU A N 1
ATOM 701 C CA . GLU A 1 84 ? -35.362 1.935 32.771 1.00 95.50 84 GLU A CA 1
ATOM 702 C C . GLU A 1 84 ? -34.066 1.110 32.734 1.00 95.50 84 GLU A C 1
ATOM 704 O O . GLU A 1 84 ? -33.806 0.346 33.661 1.00 95.50 84 GLU A O 1
ATOM 709 N N . ILE A 1 85 ? -33.204 1.319 31.730 1.00 95.56 85 ILE A N 1
ATOM 710 C CA . ILE A 1 85 ? -31.878 0.678 31.664 1.00 95.56 85 ILE A CA 1
ATOM 711 C C . ILE A 1 85 ? -31.025 1.052 32.882 1.00 95.56 85 ILE A C 1
ATOM 713 O O . ILE A 1 85 ? -30.403 0.184 33.491 1.00 95.56 85 ILE A O 1
ATOM 717 N N . LYS A 1 86 ? -31.013 2.331 33.265 1.00 96.62 86 LYS A N 1
ATOM 718 C CA . LYS A 1 86 ? -30.242 2.836 34.408 1.00 96.62 86 LYS A CA 1
ATOM 719 C C . LYS A 1 86 ? -30.700 2.225 35.735 1.00 96.62 86 LYS A C 1
ATOM 721 O O . LYS A 1 86 ? -29.858 1.959 36.583 1.00 96.62 86 LYS A O 1
ATOM 726 N N . LYS A 1 87 ? -32.001 1.964 35.909 1.00 95.94 87 LYS A N 1
ATOM 727 C CA . LYS A 1 87 ? -32.571 1.334 37.118 1.00 95.94 87 LYS A CA 1
ATOM 728 C C . LYS A 1 87 ? -32.238 -0.150 37.267 1.00 95.94 87 LYS A C 1
ATOM 730 O O . LYS A 1 87 ? -32.306 -0.659 38.382 1.00 95.94 87 LYS A O 1
ATOM 735 N N . GLU A 1 88 ? -31.903 -0.842 36.179 1.00 96.19 88 GLU A N 1
ATOM 736 C CA . GLU A 1 88 ? -31.461 -2.242 36.243 1.00 96.19 88 GLU A CA 1
ATOM 737 C C . GLU A 1 88 ? -30.025 -2.383 36.770 1.00 96.19 88 GLU A C 1
ATOM 739 O O . GLU A 1 88 ? -29.654 -3.462 37.233 1.00 96.19 88 GLU A O 1
ATOM 744 N N . LEU A 1 89 ? -29.235 -1.303 36.734 1.00 96.38 89 LEU A N 1
ATOM 745 C CA . LEU A 1 89 ? -27.901 -1.270 37.326 1.00 96.38 89 LEU A CA 1
ATOM 746 C C . LEU A 1 89 ? -27.986 -1.204 38.851 1.00 96.38 89 LEU A C 1
ATOM 748 O O . LEU A 1 89 ? -28.686 -0.360 39.418 1.00 96.38 89 LEU A O 1
ATOM 752 N N . SER A 1 90 ? -27.197 -2.032 39.534 1.00 97.38 90 SER A N 1
ATOM 753 C CA . SER A 1 90 ? -26.981 -1.853 40.969 1.00 97.38 90 SER A CA 1
ATOM 754 C C . SER A 1 90 ? -26.284 -0.514 41.235 1.00 97.38 90 SER A C 1
ATOM 756 O O . SER A 1 90 ? -25.482 -0.041 40.428 1.00 97.38 90 SER A O 1
ATOM 758 N N . GLN A 1 91 ? -26.549 0.110 42.388 1.00 97.50 91 GLN A N 1
ATOM 759 C CA . GLN A 1 91 ? -25.924 1.395 42.731 1.00 97.50 91 GLN A CA 1
ATOM 760 C C . GLN A 1 91 ? -24.388 1.309 42.723 1.00 97.50 91 GLN A C 1
ATOM 762 O O . GLN A 1 91 ? -23.713 2.262 42.336 1.00 97.50 91 GLN A O 1
ATOM 767 N N . GLU A 1 92 ? -23.840 0.159 43.124 1.00 97.69 92 GLU A N 1
ATOM 768 C CA . GLU A 1 92 ? -22.409 -0.133 43.045 1.00 97.69 92 GLU A CA 1
ATOM 769 C C . GLU A 1 92 ? -21.916 -0.084 41.592 1.00 97.69 92 GLU A C 1
ATOM 771 O O . GLU A 1 92 ? -20.990 0.668 41.285 1.00 97.69 92 GLU A O 1
ATOM 776 N N . ASN A 1 93 ? -22.562 -0.822 40.685 1.00 97.56 93 ASN A N 1
ATOM 777 C CA . ASN A 1 93 ? -22.174 -0.876 39.275 1.00 97.56 93 ASN A CA 1
ATOM 778 C C . ASN A 1 93 ? -22.379 0.459 38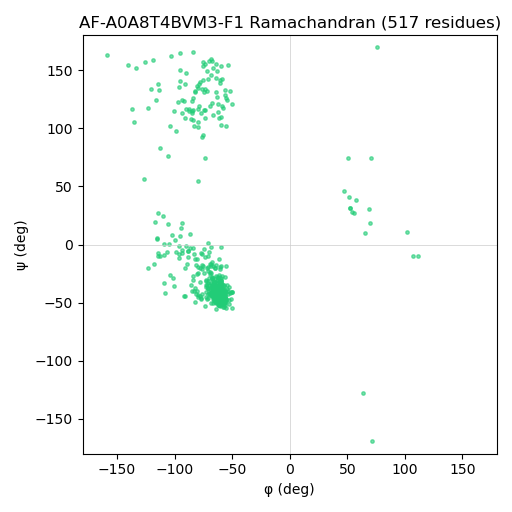.559 1.00 97.56 93 ASN A C 1
ATOM 780 O O . ASN A 1 93 ? -21.528 0.852 37.762 1.00 97.56 93 ASN A O 1
ATOM 784 N N . LEU A 1 94 ? -23.442 1.200 38.882 1.00 97.75 94 LEU A N 1
ATOM 785 C CA . LEU A 1 94 ? -23.660 2.549 38.363 1.00 97.75 94 LEU A CA 1
ATOM 786 C C . LEU A 1 94 ? -22.522 3.494 38.771 1.00 97.75 94 LEU A C 1
ATOM 788 O O . LEU A 1 94 ? -21.983 4.203 37.923 1.00 97.75 94 LEU A O 1
ATOM 792 N N . ASN A 1 95 ? -22.113 3.476 40.043 1.00 97.62 95 ASN A N 1
ATOM 793 C CA . ASN A 1 95 ? -21.005 4.302 40.529 1.00 97.62 95 ASN A CA 1
ATOM 794 C C . ASN A 1 95 ? -19.674 3.910 39.869 1.00 97.62 95 ASN A C 1
ATOM 796 O O . ASN A 1 95 ? -18.915 4.781 39.443 1.00 97.62 95 ASN A O 1
ATOM 800 N N . ILE A 1 96 ? -19.413 2.606 39.728 1.00 96.75 96 ILE A N 1
ATOM 801 C CA . ILE A 1 96 ? -18.228 2.087 39.034 1.00 96.75 96 ILE A CA 1
ATOM 802 C C . ILE A 1 96 ? -18.214 2.552 37.572 1.00 96.75 96 ILE A C 1
ATOM 804 O O . ILE A 1 96 ? -17.185 3.032 37.091 1.00 96.75 96 ILE A O 1
ATOM 808 N N . LEU A 1 97 ? -19.342 2.452 36.863 1.00 96.50 97 LEU A N 1
ATOM 809 C CA . LEU A 1 97 ? -19.451 2.919 35.483 1.00 96.50 97 LEU A CA 1
ATOM 810 C C . LEU A 1 97 ? -19.233 4.428 35.378 1.00 96.50 97 LEU A C 1
ATOM 812 O O . LEU A 1 97 ? -18.447 4.855 34.536 1.00 96.50 97 LEU A O 1
ATOM 816 N N . LYS A 1 98 ? -19.847 5.230 36.257 1.00 97.19 98 LYS A N 1
ATOM 817 C CA . LYS A 1 98 ? -19.642 6.687 36.295 1.00 97.19 98 LYS A CA 1
ATOM 818 C C . LYS A 1 98 ? -18.176 7.060 36.505 1.00 97.19 98 LYS A C 1
ATOM 820 O O . LYS A 1 98 ? -17.672 7.972 35.853 1.00 97.19 98 LYS A O 1
ATOM 825 N N . GLN A 1 99 ? -17.474 6.357 37.389 1.00 95.69 99 GLN A N 1
ATOM 826 C CA . GLN A 1 99 ? -16.061 6.621 37.638 1.00 95.69 99 GLN A CA 1
ATOM 827 C C . GLN A 1 99 ? -15.199 6.292 36.412 1.00 95.69 99 GLN A C 1
ATOM 829 O O . GLN A 1 99 ? -14.323 7.073 36.051 1.00 95.69 99 GLN A O 1
ATOM 834 N N . ASN A 1 100 ? -15.450 5.154 35.763 1.00 94.75 100 ASN A N 1
ATOM 835 C CA . ASN A 1 100 ? -14.597 4.678 34.677 1.00 94.75 100 ASN A CA 1
ATOM 836 C C . ASN A 1 100 ? -14.932 5.335 33.331 1.00 94.75 100 ASN A C 1
ATOM 838 O O . ASN A 1 100 ? -14.024 5.669 32.583 1.00 94.75 100 ASN A O 1
ATOM 842 N N . PHE A 1 101 ? -16.199 5.601 33.009 1.00 95.56 101 PHE A N 1
ATOM 843 C CA . PHE A 1 101 ? -16.564 6.237 31.736 1.00 95.56 101 PHE A CA 1
ATOM 844 C C . PHE A 1 101 ? -16.292 7.730 31.669 1.00 95.56 101 PHE A C 1
ATOM 846 O O . PHE A 1 101 ? -16.364 8.289 30.576 1.00 95.56 101 PHE A O 1
ATOM 853 N N . LYS A 1 102 ? -15.924 8.366 32.784 1.00 95.75 102 LYS A N 1
ATOM 854 C CA . LYS A 1 102 ? -15.646 9.799 32.826 1.00 95.75 102 LYS A CA 1
ATOM 855 C C . LYS A 1 102 ? -14.664 10.210 31.723 1.00 95.75 102 LYS A C 1
ATOM 857 O O . LYS A 1 102 ? -14.962 11.118 30.959 1.00 95.75 102 LYS A O 1
ATOM 862 N N . GLU A 1 103 ? -13.571 9.463 31.555 1.00 94.44 103 GLU A N 1
ATOM 863 C CA . GLU A 1 103 ? -12.560 9.698 30.509 1.00 94.44 103 GLU A CA 1
ATOM 864 C C . GLU A 1 103 ? -13.147 9.621 29.084 1.00 94.44 103 GLU A C 1
ATOM 866 O O . GLU A 1 103 ? -12.834 10.451 28.229 1.00 94.44 103 GLU A O 1
ATOM 871 N N . ILE A 1 104 ? -14.050 8.664 28.831 1.00 96.25 104 ILE A N 1
ATOM 872 C CA . ILE A 1 104 ? -14.744 8.532 27.543 1.00 96.25 104 ILE A CA 1
ATOM 873 C C . ILE A 1 104 ? -15.676 9.726 27.314 1.00 96.25 104 ILE A C 1
ATOM 875 O O . ILE A 1 104 ? -15.710 10.241 26.201 1.00 96.25 104 ILE A O 1
ATOM 879 N N . ILE A 1 105 ? -16.424 10.174 28.328 1.00 97.12 105 ILE A N 1
ATOM 880 C CA . ILE A 1 105 ? -17.384 11.284 28.198 1.00 97.12 105 ILE A CA 1
ATOM 881 C C . ILE A 1 105 ? -16.680 12.636 28.031 1.00 97.12 105 ILE A C 1
ATOM 883 O O . ILE A 1 105 ? -17.137 13.456 27.233 1.00 97.12 105 ILE A O 1
ATOM 887 N N . ILE A 1 106 ? -15.557 12.860 28.725 1.00 95.44 106 ILE A N 1
ATOM 888 C CA . ILE A 1 106 ? -14.712 14.055 28.542 1.00 95.44 106 ILE A CA 1
ATOM 889 C C . ILE A 1 106 ? -14.293 14.168 27.075 1.00 95.44 106 ILE A C 1
ATOM 891 O O . ILE A 1 106 ? -14.421 15.233 26.460 1.00 95.44 106 ILE A O 1
ATOM 895 N N . PHE A 1 107 ? -13.814 13.060 26.501 1.00 95.44 107 PHE A N 1
ATOM 896 C CA . PHE A 1 107 ? -13.306 13.053 25.137 1.00 95.44 107 PHE A CA 1
ATOM 897 C C . PHE A 1 107 ? -14.433 13.035 24.087 1.00 95.44 107 PHE A C 1
ATOM 899 O O . PHE A 1 107 ? -14.404 13.826 23.145 1.00 95.44 107 PHE A O 1
ATOM 906 N N . PHE A 1 108 ? -15.465 12.209 24.276 1.00 96.88 108 PHE A N 1
ATOM 907 C CA . PHE A 1 108 ? -16.633 12.062 23.400 1.00 96.88 108 PHE A CA 1
ATOM 908 C C . PHE A 1 108 ? -17.909 12.560 24.097 1.00 96.88 108 PHE A C 1
ATOM 910 O O . PHE A 1 108 ? -18.700 11.776 24.620 1.00 96.88 108 PHE A O 1
ATOM 917 N N . LYS A 1 109 ? -18.153 13.872 24.065 1.00 96.31 109 LYS A N 1
ATOM 918 C CA . LYS A 1 109 ? -19.283 14.508 24.771 1.00 96.31 109 LYS A CA 1
ATOM 919 C C . LYS A 1 109 ? -20.665 13.996 24.346 1.00 96.31 109 LYS A C 1
ATOM 921 O O . LYS A 1 109 ? -21.572 13.941 25.173 1.00 96.31 109 LYS A O 1
ATOM 926 N N . GLU A 1 110 ? -20.822 13.571 23.092 1.00 96.62 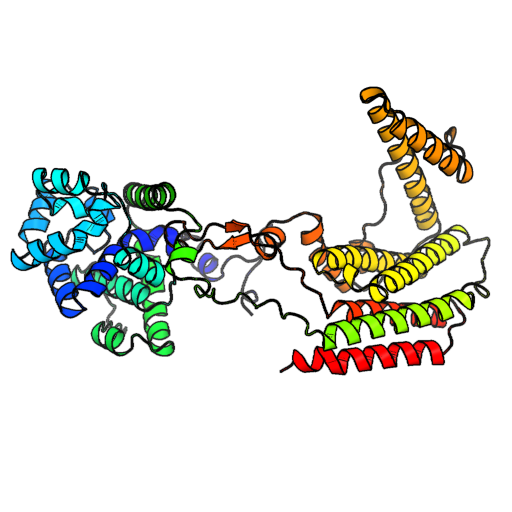110 GLU A N 1
ATOM 927 C CA . GLU A 1 110 ? -22.057 12.958 22.569 1.00 96.62 110 GLU A CA 1
ATOM 928 C C . GLU A 1 110 ? -22.060 11.423 22.641 1.00 96.62 110 GLU A C 1
ATOM 930 O O . GLU A 1 110 ? -22.849 10.765 21.964 1.00 96.62 110 GLU A O 1
ATOM 935 N N . CYS A 1 111 ? -21.192 10.831 23.465 1.00 97.12 111 CYS A N 1
ATOM 936 C CA . CYS A 1 111 ? -21.206 9.399 23.738 1.00 97.12 111 CYS A CA 1
ATOM 937 C C . CYS A 1 111 ? -22.586 8.954 24.253 1.00 97.12 111 CYS A C 1
ATOM 939 O O . CYS A 1 111 ? -23.055 9.502 25.255 1.00 97.12 111 CYS A O 1
ATOM 941 N N . PRO A 1 112 ? -23.238 7.945 23.636 1.00 96.94 112 PRO A N 1
ATOM 942 C CA . PRO A 1 112 ? -24.573 7.520 24.051 1.00 96.94 112 PRO A CA 1
ATOM 943 C C . PRO A 1 112 ? -24.641 7.022 25.497 1.00 96.94 112 PRO A C 1
ATOM 945 O O . PRO A 1 112 ? -25.710 7.071 26.093 1.00 96.94 112 PRO A O 1
ATOM 948 N N . LEU A 1 113 ? -23.513 6.611 26.091 1.00 96.38 113 LEU A N 1
ATOM 949 C CA . LEU A 1 113 ? -23.423 6.222 27.503 1.00 96.38 113 LEU A CA 1
ATOM 950 C C . LEU A 1 113 ? -23.562 7.399 28.480 1.00 96.38 113 LEU A C 1
ATOM 952 O O . LEU A 1 113 ? -23.666 7.158 29.678 1.00 96.38 113 LEU A O 1
ATOM 956 N N . LYS A 1 114 ? -23.623 8.658 28.018 1.00 97.19 114 LYS A N 1
ATOM 957 C CA . LYS A 1 114 ? -23.774 9.826 28.903 1.00 97.19 114 LYS A CA 1
ATOM 958 C C . LYS A 1 114 ? -25.047 9.808 29.757 1.00 97.19 114 LYS A C 1
ATOM 960 O O . LYS A 1 114 ? -25.084 10.481 30.778 1.00 97.19 114 LYS A O 1
ATOM 965 N N . PHE A 1 115 ? -26.056 9.012 29.384 1.00 96.69 115 PHE A N 1
ATOM 966 C CA . PHE A 1 115 ? -27.312 8.873 30.135 1.00 96.69 115 PHE A CA 1
ATOM 967 C C . PHE A 1 115 ? -27.133 8.348 31.570 1.00 96.69 115 PHE A C 1
ATOM 969 O O . PHE A 1 115 ? -28.030 8.510 32.395 1.00 96.69 115 PHE A O 1
ATOM 976 N N . ILE A 1 116 ? -25.997 7.711 31.889 1.00 97.19 116 ILE A N 1
ATOM 977 C CA . ILE A 1 116 ? -25.745 7.237 33.256 1.00 97.19 116 ILE A CA 1
ATOM 978 C C . ILE A 1 116 ? -25.490 8.388 34.238 1.00 97.19 116 ILE A C 1
ATOM 980 O O . ILE A 1 116 ? -25.633 8.181 35.442 1.00 97.19 116 ILE A O 1
ATOM 984 N N . TYR A 1 117 ? -25.127 9.573 33.739 1.00 97.94 117 TYR A N 1
ATOM 985 C CA . TYR A 1 117 ? -24.861 10.777 34.523 1.00 97.94 117 TYR A CA 1
ATOM 986 C C . TYR A 1 117 ? -26.099 11.673 34.593 1.00 97.94 117 TYR A C 1
ATOM 988 O O . TYR A 1 117 ? -26.915 11.715 33.673 1.00 97.94 117 TYR A O 1
ATOM 996 N N . GLU A 1 118 ? -26.218 12.408 35.689 1.00 97.12 118 GLU A N 1
ATOM 997 C CA . GLU A 1 118 ? -27.152 13.519 35.827 1.00 97.12 118 GLU A CA 1
ATOM 998 C C . GLU A 1 118 ? -26.645 14.750 35.061 1.00 97.12 118 GLU A C 1
ATOM 1000 O O . GLU A 1 118 ? -25.443 14.913 34.848 1.00 97.12 118 GLU A O 1
ATOM 1005 N N . GLU A 1 119 ? -27.549 15.663 34.692 1.00 96.50 119 GLU A N 1
ATOM 1006 C CA . GLU A 1 119 ? -27.196 16.871 33.924 1.00 96.50 119 GLU A CA 1
ATOM 1007 C C . GLU A 1 119 ? -26.110 17.712 34.623 1.00 96.50 119 GLU A C 1
ATOM 1009 O O . GLU A 1 119 ? -25.154 18.129 33.976 1.00 96.50 119 GLU A O 1
ATOM 1014 N N . LYS A 1 120 ? -26.183 17.858 35.955 1.00 97.25 120 LYS A N 1
ATOM 1015 C CA . LYS A 1 120 ? -25.163 18.570 36.748 1.00 97.25 120 LYS A CA 1
ATOM 1016 C C . LYS A 1 120 ? -23.792 17.892 36.718 1.00 97.25 120 LYS A C 1
ATOM 1018 O O . LYS A 1 120 ? -22.777 18.568 36.635 1.00 97.25 120 LYS A O 1
ATOM 1023 N N . GLU A 1 121 ? -23.758 16.559 36.769 1.00 97.38 121 GLU A N 1
ATOM 1024 C CA . GLU A 1 121 ? -22.496 15.813 36.689 1.00 97.38 121 GLU A CA 1
ATOM 1025 C C . GLU A 1 121 ? -21.862 15.979 35.299 1.00 97.38 121 GLU A C 1
ATOM 1027 O O . GLU A 1 121 ? -20.644 16.075 35.181 1.00 97.38 121 GLU A O 1
ATOM 1032 N N . LEU A 1 122 ? -22.676 16.039 34.236 1.00 97.31 122 LEU A N 1
ATOM 1033 C CA . LEU A 1 122 ? -22.185 16.285 32.877 1.00 97.31 122 LEU A CA 1
ATOM 1034 C C . LEU A 1 122 ? -21.617 17.695 32.709 1.00 97.31 122 LEU A C 1
ATOM 1036 O O . LEU A 1 122 ? -20.591 17.839 32.048 1.00 97.31 122 LEU A O 1
ATOM 1040 N N . GLU A 1 123 ? -22.250 18.713 33.298 1.00 96.50 123 GLU A N 1
ATOM 1041 C CA . GLU A 1 123 ? -21.728 20.087 33.302 1.00 96.50 123 GLU A CA 1
ATOM 1042 C C . GLU A 1 123 ? -20.312 20.130 33.894 1.00 96.50 123 GLU A C 1
ATOM 1044 O O . GLU A 1 123 ? -19.397 20.613 33.228 1.00 96.50 123 GLU A O 1
ATOM 1049 N N . GLU A 1 124 ? -20.105 19.512 35.062 1.00 96.12 124 GLU A N 1
ATOM 1050 C CA . GLU A 1 124 ? -18.787 19.406 35.709 1.00 96.12 124 GLU A CA 1
ATOM 1051 C C . GLU A 1 124 ? -17.769 18.656 34.831 1.00 96.12 124 GLU A C 1
ATOM 1053 O O . GLU A 1 124 ? -16.645 19.116 34.629 1.00 96.12 124 GLU A O 1
ATOM 1058 N N . ILE A 1 125 ? -18.163 17.519 34.245 1.00 96.06 125 ILE A N 1
ATOM 1059 C CA . ILE A 1 125 ? -17.297 16.730 33.353 1.00 96.06 125 ILE A CA 1
ATOM 1060 C C . ILE A 1 125 ? -16.900 17.534 32.105 1.00 96.06 125 ILE A C 1
ATOM 1062 O O . ILE A 1 125 ? -15.785 17.400 31.600 1.00 96.06 125 ILE A O 1
ATOM 1066 N N . TYR A 1 126 ? -17.797 18.363 31.571 1.00 94.62 126 TYR A N 1
ATOM 1067 C CA . TYR A 1 126 ? -17.560 19.119 30.342 1.00 94.62 126 TYR A CA 1
ATOM 1068 C C . TYR A 1 126 ? -16.651 20.336 30.511 1.00 94.62 126 TYR A C 1
ATOM 1070 O O . TYR A 1 126 ? -16.137 20.808 29.483 1.00 94.62 126 TYR A O 1
ATOM 1078 N N . GLU A 1 127 ? -16.459 20.809 31.744 1.00 94.06 127 GLU A N 1
ATOM 1079 C CA . GLU A 1 127 ? -15.479 21.836 32.118 1.00 94.06 127 GLU A CA 1
ATOM 1080 C C . GLU A 1 127 ? -14.045 21.289 32.170 1.00 94.06 127 GLU A C 1
ATOM 1082 O O . GLU A 1 127 ? -13.085 22.054 32.033 1.00 94.06 127 GLU A O 1
ATOM 1087 N N . GLU A 1 128 ? -13.873 19.971 32.313 1.00 92.75 128 GLU A N 1
ATOM 1088 C CA . GLU A 1 128 ? -12.552 19.350 32.320 1.00 92.75 128 GLU A CA 1
ATOM 1089 C C . GLU A 1 128 ? -11.845 19.461 30.964 1.00 92.75 128 GLU A C 1
ATOM 1091 O O . GLU A 1 128 ? -12.444 19.540 29.884 1.00 92.75 128 GLU A O 1
ATOM 1096 N N . LYS A 1 129 ? -10.511 19.468 31.024 1.00 89.06 129 LYS A N 1
ATOM 1097 C CA . LYS A 1 129 ? -9.667 19.573 29.838 1.00 89.06 129 LYS A CA 1
ATOM 1098 C C . LYS A 1 129 ? -9.892 18.355 28.941 1.00 89.06 129 LYS A C 1
ATOM 1100 O O . LYS A 1 129 ? -9.742 17.218 29.374 1.00 89.06 129 LYS A O 1
ATOM 1105 N N . GLN A 1 130 ? -10.207 18.605 27.672 1.00 85.25 130 GLN A N 1
ATOM 1106 C CA . GLN A 1 130 ? -10.535 17.574 26.681 1.00 85.25 130 GLN A CA 1
ATOM 1107 C C . GLN A 1 130 ? -9.278 16.897 26.115 1.00 85.25 130 GLN A C 1
ATOM 1109 O O . GLN A 1 130 ? -9.055 16.893 24.906 1.00 85.25 130 GLN A O 1
ATOM 1114 N N . GLU A 1 131 ? -8.432 16.362 26.991 1.00 86.50 131 GLU A N 1
ATOM 1115 C CA . GLU A 1 131 ? -7.274 15.561 26.601 1.00 86.50 131 GLU A CA 1
ATOM 1116 C C . GLU A 1 131 ? -7.617 14.078 26.644 1.00 86.50 131 GLU A C 1
ATOM 1118 O O . GLU A 1 131 ? -8.328 13.606 27.531 1.00 86.50 131 GLU A O 1
ATOM 1123 N N . ILE A 1 132 ? -7.111 13.337 25.661 1.00 88.94 132 ILE A N 1
ATOM 1124 C CA . ILE A 1 132 ? -7.255 11.889 25.654 1.00 88.94 132 ILE A CA 1
ATOM 1125 C C . ILE A 1 132 ? -6.318 11.275 26.694 1.00 88.94 132 ILE A C 1
ATOM 1127 O O . ILE A 1 132 ? -5.137 11.616 26.756 1.00 88.94 132 ILE A O 1
ATOM 1131 N N . SER A 1 133 ? -6.841 10.374 27.521 1.00 90.25 133 SER A N 1
ATOM 1132 C CA . SER A 1 133 ? -6.027 9.668 28.507 1.00 90.25 133 SER A CA 1
ATOM 1133 C C . SER A 1 133 ? -5.164 8.588 27.846 1.00 90.25 133 SER A C 1
ATOM 1135 O O . SER A 1 133 ? -5.530 8.015 26.814 1.00 90.25 133 SER A O 1
ATOM 1137 N N . ASN A 1 134 ? -4.029 8.262 28.474 1.00 88.81 134 ASN A N 1
ATOM 1138 C CA . ASN A 1 134 ? -3.172 7.157 28.029 1.00 88.81 134 ASN A CA 1
ATOM 1139 C C . ASN A 1 134 ? -3.924 5.817 28.054 1.00 88.81 134 ASN A C 1
ATOM 1141 O O . ASN A 1 134 ? -3.808 5.038 27.115 1.00 88.81 134 ASN A O 1
ATOM 1145 N N . ASP A 1 135 ? -4.761 5.584 29.070 1.00 90.50 135 ASP A N 1
ATOM 1146 C CA . ASP A 1 135 ? -5.555 4.356 29.184 1.00 90.50 135 ASP A CA 1
ATOM 1147 C C . ASP A 1 135 ? -6.557 4.212 28.028 1.00 90.50 135 ASP A C 1
ATOM 1149 O O . ASP A 1 135 ? -6.763 3.109 27.507 1.00 90.50 135 ASP A O 1
ATOM 1153 N N . LEU A 1 136 ? -7.173 5.322 27.596 1.00 92.06 136 LEU A N 1
ATOM 1154 C CA . LEU A 1 136 ? -8.089 5.320 26.459 1.00 92.06 136 LEU A CA 1
ATOM 1155 C C . LEU A 1 136 ? -7.329 5.075 25.153 1.00 92.06 136 LEU A C 1
ATOM 1157 O O . LEU A 1 136 ? -7.763 4.236 24.364 1.00 92.06 136 LEU A O 1
ATOM 1161 N N . ILE A 1 137 ? -6.174 5.713 24.944 1.00 90.50 137 ILE A N 1
ATOM 1162 C CA . ILE A 1 137 ? -5.314 5.425 23.785 1.00 90.50 137 ILE A CA 1
ATOM 1163 C C . ILE A 1 137 ? -4.861 3.963 23.764 1.00 90.50 137 ILE A C 1
ATOM 1165 O O . ILE A 1 137 ? -4.986 3.316 22.727 1.00 90.50 137 ILE A O 1
ATOM 1169 N N . ASP A 1 138 ? -4.385 3.412 24.879 1.00 89.06 138 ASP A N 1
ATOM 1170 C CA . ASP A 1 138 ? -3.920 2.022 24.967 1.00 89.06 138 ASP A CA 1
ATOM 1171 C C . ASP A 1 138 ? -5.043 1.020 24.687 1.00 89.06 138 ASP A C 1
ATOM 1173 O O . ASP A 1 138 ? -4.825 -0.044 24.102 1.00 89.06 138 ASP A O 1
ATOM 1177 N N . CYS A 1 139 ? -6.263 1.332 25.124 1.00 92.69 139 CYS A N 1
ATOM 1178 C CA . CYS A 1 139 ? -7.455 0.562 24.785 1.00 92.69 139 CYS A CA 1
ATOM 1179 C C . CYS A 1 139 ? -7.732 0.610 23.276 1.00 92.69 139 CYS A C 1
ATOM 1181 O O . CYS A 1 139 ? -7.903 -0.429 22.633 1.00 92.69 139 CYS A O 1
ATOM 1183 N N . LEU A 1 140 ? -7.722 1.813 22.700 1.00 92.88 140 LEU A N 1
ATOM 1184 C CA . LEU A 1 140 ? -7.991 2.041 21.286 1.00 92.88 140 LEU A CA 1
ATOM 1185 C C . LEU A 1 140 ? -6.935 1.372 20.386 1.00 92.88 140 LEU A C 1
ATOM 1187 O O . LEU A 1 140 ? -7.291 0.695 19.418 1.00 92.88 140 LEU A O 1
ATOM 1191 N N . LEU A 1 141 ? -5.649 1.497 20.714 1.00 89.31 141 LEU A N 1
ATOM 1192 C CA . LEU A 1 141 ? -4.548 0.864 19.982 1.0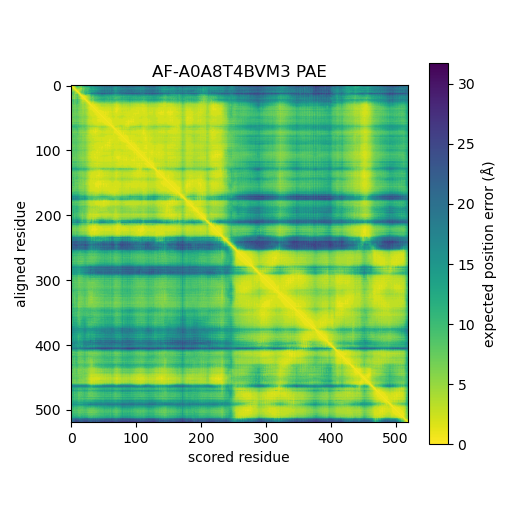0 89.31 141 LEU A CA 1
ATOM 1193 C C . LEU A 1 141 ? -4.683 -0.657 19.954 1.00 89.31 141 LEU A C 1
ATOM 1195 O O . LEU A 1 141 ? -4.483 -1.278 18.911 1.00 89.31 141 LEU A O 1
ATOM 1199 N N . GLU A 1 142 ? -5.048 -1.261 21.083 1.00 90.00 142 GLU A N 1
ATOM 1200 C CA . GLU A 1 142 ? -5.220 -2.705 21.141 1.00 90.00 142 GLU A CA 1
ATOM 1201 C C . GLU A 1 142 ? -6.399 -3.162 20.279 1.00 90.00 142 GLU A C 1
ATOM 1203 O O . GLU A 1 142 ? -6.289 -4.140 19.543 1.00 90.00 142 GLU A O 1
ATOM 1208 N N . LEU A 1 143 ? -7.514 -2.438 20.309 1.00 91.44 143 LEU A N 1
ATOM 1209 C CA . LEU A 1 143 ? -8.695 -2.776 19.520 1.00 91.44 143 LEU A CA 1
ATOM 1210 C C . LEU A 1 143 ? -8.500 -2.595 18.010 1.00 91.44 143 LEU A C 1
ATOM 1212 O O . LEU A 1 143 ? -9.233 -3.198 17.227 1.00 91.44 143 LEU A O 1
ATOM 1216 N N . ASP A 1 144 ? -7.566 -1.740 17.588 1.00 87.56 144 ASP A N 1
ATOM 1217 C CA . ASP A 1 144 ? -7.415 -1.371 16.177 1.00 87.56 144 ASP A CA 1
ATOM 1218 C C . ASP A 1 144 ? -6.928 -2.571 15.345 1.00 87.56 144 ASP A C 1
ATOM 1220 O O . ASP A 1 144 ? -7.287 -2.750 14.177 1.00 87.56 144 ASP A O 1
ATOM 1224 N N . TYR A 1 145 ? -6.203 -3.490 15.985 1.00 88.12 145 TYR A N 1
ATOM 1225 C CA . TYR A 1 145 ? -5.827 -4.750 15.375 1.00 88.12 145 TYR A CA 1
ATOM 1226 C C . TYR A 1 145 ? -6.921 -5.810 15.554 1.00 88.12 145 TYR A C 1
ATOM 1228 O O . TYR A 1 145 ? -7.065 -6.414 16.610 1.00 88.12 145 TYR A O 1
ATOM 1236 N N . LYS A 1 146 ? -7.636 -6.154 14.475 1.00 89.19 146 LYS A N 1
ATOM 1237 C CA . LYS A 1 146 ? -8.741 -7.144 14.482 1.00 89.19 146 LYS A CA 1
ATOM 1238 C C . LYS A 1 146 ? -8.392 -8.581 14.919 1.00 89.19 146 LYS A C 1
ATOM 1240 O O . LYS A 1 146 ? -9.253 -9.462 14.847 1.00 89.19 146 LYS A O 1
ATOM 1245 N N . TYR A 1 147 ? -7.129 -8.875 15.225 1.00 90.06 147 TYR A N 1
ATOM 1246 C CA . TYR A 1 147 ? -6.689 -10.162 15.782 1.00 90.06 147 TYR A CA 1
ATOM 1247 C C . TYR A 1 147 ? -6.118 -10.019 17.200 1.00 90.06 147 TYR A C 1
ATOM 1249 O O . TYR A 1 147 ? -5.596 -10.997 17.732 1.00 90.06 147 TYR A O 1
ATOM 1257 N N . SER A 1 148 ? -6.177 -8.826 17.794 1.00 92.00 148 SER A N 1
ATOM 1258 C CA . SER A 1 148 ? -5.793 -8.616 19.183 1.00 92.00 148 SER A CA 1
ATOM 1259 C C . SER A 1 148 ? -6.769 -9.309 20.124 1.00 92.00 148 SER A C 1
ATOM 1261 O O . SER A 1 148 ? -7.928 -9.572 19.780 1.00 92.00 148 SER A O 1
ATOM 1263 N N . PHE A 1 149 ? -6.291 -9.577 21.335 1.00 95.12 149 PHE A N 1
ATOM 1264 C CA . PHE A 1 149 ? -7.133 -10.070 22.409 1.00 95.12 149 PHE A CA 1
ATOM 1265 C C . PHE A 1 149 ? -8.293 -9.112 22.683 1.00 95.12 149 PHE A C 1
ATOM 1267 O O . PHE A 1 149 ? -9.439 -9.556 22.639 1.00 95.12 149 PHE A O 1
ATOM 1274 N N . GLY A 1 150 ? -8.026 -7.812 22.858 1.00 95.00 150 GLY A N 1
ATOM 1275 C CA . GLY A 1 150 ? -9.083 -6.845 23.144 1.00 95.00 150 GLY A CA 1
ATOM 1276 C C . GLY A 1 150 ? -10.198 -6.796 22.102 1.00 95.00 150 GLY A C 1
ATOM 1277 O O . GLY A 1 150 ? -11.375 -6.796 22.462 1.00 95.00 150 GLY A O 1
ATOM 1278 N N . TYR A 1 151 ? -9.866 -6.847 20.807 1.00 94.56 151 TYR A N 1
ATOM 1279 C CA . TYR A 1 151 ? -10.885 -6.849 19.752 1.00 94.56 151 TYR A CA 1
ATOM 1280 C C . TYR A 1 151 ? -11.742 -8.119 19.789 1.00 94.56 151 TYR A C 1
ATOM 1282 O O . TYR A 1 151 ? -12.971 -8.062 19.701 1.00 94.56 151 TYR A O 1
ATOM 1290 N N . ILE A 1 152 ? -11.098 -9.278 19.940 1.00 95.50 152 ILE A N 1
ATOM 1291 C CA . ILE A 1 152 ? -11.779 -10.576 19.971 1.00 95.50 152 ILE A CA 1
ATOM 1292 C C . ILE A 1 152 ? -12.639 -10.707 21.232 1.00 95.50 152 ILE A C 1
ATOM 1294 O O . ILE A 1 152 ? -13.772 -11.175 21.138 1.00 95.50 152 ILE A O 1
ATOM 1298 N N . LEU A 1 153 ? -12.140 -10.267 22.388 1.00 96.50 153 LEU A N 1
ATOM 1299 C CA . LEU A 1 153 ? -12.864 -10.304 23.655 1.00 96.50 153 LEU A CA 1
ATOM 1300 C C . LEU A 1 153 ? -14.117 -9.422 23.611 1.00 96.50 153 LEU A C 1
ATOM 1302 O O . LEU A 1 153 ? -15.191 -9.884 23.988 1.00 96.50 153 LEU A O 1
ATOM 1306 N N . SER A 1 154 ? -14.015 -8.198 23.090 1.00 96.00 154 SER A N 1
ATOM 1307 C CA . SER A 1 154 ? -15.164 -7.295 22.924 1.00 96.00 154 SER A CA 1
ATOM 1308 C C . SER A 1 154 ? -16.246 -7.863 22.016 1.00 96.00 154 SER A C 1
ATOM 1310 O O . SER A 1 154 ? -17.433 -7.773 22.331 1.00 96.00 154 SER A O 1
ATOM 1312 N N . LEU A 1 155 ? -15.852 -8.509 20.914 1.00 94.88 155 LEU A N 1
ATOM 1313 C CA . LEU A 1 155 ? -16.798 -9.265 20.095 1.00 94.88 155 LEU A CA 1
ATOM 1314 C C . LEU A 1 155 ? -17.403 -10.441 20.865 1.00 94.88 155 LEU A C 1
ATOM 1316 O O . LEU A 1 155 ? -18.589 -10.713 20.716 1.00 94.88 155 LEU A O 1
ATOM 1320 N N . GLY A 1 156 ? -16.608 -11.121 21.690 1.00 95.00 156 GLY A N 1
ATOM 1321 C CA . GLY A 1 156 ? -17.073 -12.178 22.582 1.00 95.00 156 GLY A CA 1
ATOM 1322 C C . GLY A 1 156 ? -18.185 -11.694 23.511 1.00 95.00 156 GLY A C 1
ATOM 1323 O O . GLY A 1 156 ? -19.266 -12.276 23.510 1.00 95.00 156 GLY A O 1
ATOM 1324 N N . PHE A 1 157 ? -17.968 -10.587 24.223 1.00 95.50 157 PHE A N 1
ATOM 1325 C CA . PHE A 1 157 ? -18.989 -9.966 25.072 1.00 95.50 157 PHE A CA 1
ATOM 1326 C C . PHE A 1 157 ? -20.271 -9.642 24.303 1.00 95.50 157 PHE A C 1
ATOM 1328 O O . PHE A 1 157 ? -21.363 -10.008 24.733 1.00 95.50 157 PHE A O 1
ATOM 1335 N N . TYR A 1 158 ? -20.143 -9.007 23.137 1.00 93.19 158 TYR A N 1
ATOM 1336 C CA . TYR A 1 158 ? -21.293 -8.668 22.301 1.00 93.19 158 TYR A CA 1
ATOM 1337 C C . TYR A 1 158 ? -22.089 -9.907 21.863 1.00 93.19 158 TYR A C 1
ATOM 1339 O O . TYR A 1 158 ? -23.309 -9.957 22.018 1.00 93.19 158 TYR A O 1
ATOM 1347 N N . ILE A 1 159 ? -21.410 -10.941 21.359 1.00 93.06 159 ILE A N 1
ATOM 1348 C CA . ILE A 1 159 ? -22.065 -12.182 20.931 1.00 93.06 159 ILE A CA 1
ATOM 1349 C C . ILE A 1 159 ? -22.711 -12.907 22.115 1.00 93.06 159 ILE A C 1
ATOM 1351 O O . ILE A 1 159 ? -23.836 -13.390 21.985 1.00 93.06 159 ILE A O 1
ATOM 1355 N N . GLN A 1 160 ? -22.038 -12.969 23.266 1.00 92.56 160 GLN A N 1
ATOM 1356 C CA . GLN A 1 160 ? -22.598 -13.574 24.473 1.00 92.56 160 GLN A CA 1
ATOM 1357 C C . GLN A 1 160 ? -23.882 -12.858 24.908 1.00 92.56 160 GLN A C 1
ATOM 1359 O O . GLN A 1 160 ? -24.876 -13.524 25.203 1.00 92.56 160 GLN A O 1
ATOM 1364 N N . ASN A 1 161 ? -23.899 -11.523 24.866 1.00 92.00 161 ASN A N 1
ATOM 1365 C CA . ASN A 1 161 ? -25.098 -10.740 25.150 1.00 92.00 161 ASN A CA 1
ATOM 1366 C C . ASN A 1 161 ? -26.219 -11.048 24.155 1.00 92.00 161 ASN A C 1
ATOM 1368 O O . ASN A 1 161 ? -27.350 -11.287 24.562 1.00 92.00 161 ASN A O 1
ATOM 1372 N N . LEU A 1 162 ? -25.934 -11.114 22.853 1.00 91.50 162 LEU A N 1
ATOM 1373 C CA . LEU A 1 162 ? -26.959 -11.456 21.862 1.00 91.50 162 LEU A CA 1
ATOM 1374 C C . LEU A 1 162 ? -27.568 -12.850 22.078 1.00 91.50 162 LEU A C 1
ATOM 1376 O O . LEU A 1 162 ? -28.772 -13.022 21.869 1.00 91.50 162 LEU A O 1
ATOM 1380 N N . ILE A 1 163 ? -26.766 -13.824 22.515 1.00 90.44 163 ILE A N 1
ATOM 1381 C CA . ILE A 1 163 ? -27.251 -15.157 22.900 1.00 90.44 163 ILE A CA 1
ATOM 1382 C C . ILE A 1 163 ? -28.146 -15.055 24.141 1.00 90.44 163 ILE A C 1
ATOM 1384 O O . ILE A 1 163 ? -29.253 -15.587 24.134 1.00 90.44 163 ILE A O 1
ATOM 1388 N N . PHE A 1 164 ? -27.712 -14.332 25.179 1.00 89.44 164 PHE A N 1
ATOM 1389 C CA . PHE A 1 164 ? -28.494 -14.121 26.403 1.00 89.44 164 PHE A CA 1
ATOM 1390 C C . PHE A 1 164 ? -29.850 -13.453 26.127 1.00 89.44 164 PHE A C 1
ATOM 1392 O O . PHE A 1 164 ? -30.875 -13.833 26.695 1.00 89.44 164 PHE A O 1
ATOM 1399 N N . LEU A 1 165 ? -29.877 -12.508 25.189 1.00 90.81 165 LEU A N 1
ATOM 1400 C CA . LEU A 1 165 ? -31.093 -11.835 24.739 1.00 90.81 165 LEU A CA 1
ATOM 1401 C C . LEU A 1 165 ? -32.026 -12.719 23.900 1.00 90.81 165 LEU A C 1
ATOM 1403 O O . LEU A 1 165 ? -33.141 -12.295 23.597 1.00 90.81 165 LEU A O 1
ATOM 1407 N N . GLY A 1 166 ? -31.585 -13.913 23.494 1.00 90.06 166 GLY A N 1
ATOM 1408 C CA . GLY A 1 166 ? -32.315 -14.779 22.569 1.00 90.06 166 GLY A CA 1
ATOM 1409 C C . GLY A 1 166 ? -32.358 -14.243 21.135 1.00 90.06 166 GLY A C 1
ATOM 1410 O O . GLY A 1 166 ? -33.213 -14.652 20.358 1.00 90.06 166 GLY A O 1
ATOM 1411 N N . ARG A 1 167 ? -31.461 -13.314 20.768 1.00 89.38 167 ARG A N 1
ATOM 1412 C CA . ARG A 1 167 ? -31.348 -12.784 19.393 1.00 89.38 167 ARG A CA 1
ATOM 1413 C C . ARG A 1 167 ? -30.537 -13.707 18.479 1.00 89.38 167 ARG A C 1
ATOM 1415 O O . ARG A 1 167 ? -30.612 -13.578 17.261 1.00 89.38 167 ARG A O 1
ATOM 1422 N N . ILE A 1 168 ? -29.766 -14.625 19.061 1.00 88.94 168 ILE A N 1
ATOM 1423 C CA . ILE A 1 168 ? -29.054 -15.690 18.353 1.00 88.94 168 ILE A CA 1
ATOM 1424 C C . ILE A 1 168 ? -29.503 -17.024 18.937 1.00 88.94 168 ILE A C 1
ATOM 1426 O O . ILE A 1 168 ? -29.241 -17.315 20.103 1.00 88.94 168 ILE A O 1
ATOM 1430 N N . GLU A 1 169 ? -30.126 -17.855 18.108 1.00 85.44 169 GLU A N 1
ATOM 1431 C CA . GLU A 1 169 ? -30.377 -19.254 18.437 1.00 85.44 169 GLU A CA 1
ATOM 1432 C C . GLU A 1 169 ? -29.236 -20.115 17.894 1.00 85.44 169 GLU A C 1
ATOM 1434 O O . GLU A 1 169 ? -28.923 -20.079 16.703 1.00 85.44 169 GLU A O 1
ATOM 1439 N N . ILE A 1 170 ? -28.602 -20.896 18.769 1.00 82.94 170 ILE A N 1
ATOM 1440 C CA . ILE A 1 170 ? -27.570 -21.859 18.375 1.00 82.94 170 ILE A CA 1
ATOM 1441 C C . ILE A 1 170 ? -28.279 -23.173 18.005 1.00 82.94 170 ILE A C 1
ATOM 1443 O O . ILE A 1 170 ? -28.911 -23.781 18.875 1.00 82.94 170 ILE A O 1
ATOM 1447 N N . PRO A 1 171 ? -28.198 -23.641 16.743 1.00 81.94 171 PRO A N 1
ATOM 1448 C CA . PRO A 1 171 ? -28.867 -24.867 16.323 1.00 81.94 171 PRO A CA 1
ATOM 1449 C C . PRO A 1 171 ? -28.422 -26.090 17.129 1.00 81.94 171 PRO A C 1
ATOM 1451 O O . PRO A 1 171 ? -27.235 -26.271 17.418 1.00 81.94 171 PRO A O 1
ATOM 1454 N N . LYS A 1 172 ? -29.373 -26.983 17.427 1.00 78.56 172 LYS A N 1
ATOM 1455 C CA . LYS A 1 172 ? -29.094 -28.264 18.091 1.00 78.56 172 LYS A CA 1
ATOM 1456 C C . LYS A 1 172 ? -28.091 -29.070 17.253 1.00 78.56 172 LYS A C 1
ATOM 1458 O O . LYS A 1 172 ? -28.388 -29.430 16.119 1.00 78.56 172 LYS A O 1
ATOM 1463 N N . GLY A 1 173 ? -26.914 -29.344 17.818 1.00 76.62 173 GLY A N 1
ATOM 1464 C CA . GLY A 1 173 ? -25.834 -30.102 17.170 1.00 76.62 173 GLY A CA 1
ATOM 1465 C C . GLY A 1 173 ? -24.624 -29.270 16.729 1.00 76.62 173 GLY A C 1
ATOM 1466 O O . GLY A 1 173 ? -23.589 -29.849 16.407 1.00 76.62 173 GLY A O 1
ATOM 1467 N N . ILE A 1 174 ? -24.700 -27.934 16.763 1.00 77.31 174 ILE A N 1
ATOM 1468 C CA . ILE A 1 174 ? -23.525 -27.074 16.571 1.00 77.31 174 ILE A CA 1
ATOM 1469 C C . ILE A 1 174 ? -22.894 -26.801 17.937 1.00 77.31 174 ILE A C 1
ATOM 1471 O O . ILE A 1 174 ? -23.504 -26.155 18.785 1.00 77.31 174 ILE A O 1
ATOM 1475 N N . ASN A 1 175 ? -21.655 -27.258 18.146 1.00 72.69 175 ASN A N 1
ATOM 1476 C CA . ASN A 1 175 ? -20.895 -26.880 19.335 1.00 72.69 175 ASN A CA 1
ATOM 1477 C C . ASN A 1 175 ? -20.359 -25.441 19.177 1.00 72.69 175 ASN A C 1
ATOM 1479 O O . ASN A 1 175 ? -19.290 -25.206 18.596 1.00 72.69 175 ASN A O 1
ATOM 1483 N N . PHE A 1 176 ? -21.140 -24.476 19.664 1.00 77.81 176 PHE A N 1
ATOM 1484 C CA . PHE A 1 176 ? -20.720 -23.091 19.851 1.00 77.81 176 PHE A CA 1
ATOM 1485 C C . PHE A 1 176 ? -20.511 -22.816 21.344 1.00 77.81 176 PHE A C 1
ATOM 1487 O O . PHE A 1 176 ? -21.335 -22.196 22.008 1.00 77.81 176 PHE A O 1
ATOM 1494 N N . GLU A 1 177 ? -19.394 -23.299 21.878 1.00 78.44 177 GLU A N 1
ATOM 1495 C CA . GLU A 1 177 ? -18.907 -22.897 23.197 1.00 78.44 177 GLU A CA 1
ATOM 1496 C C . GLU A 1 177 ? -18.098 -21.601 23.063 1.00 78.44 177 GLU A C 1
ATOM 1498 O O . GLU A 1 177 ? -16.992 -21.583 22.514 1.00 78.44 177 GLU A O 1
ATOM 1503 N N . LEU A 1 178 ? -18.685 -20.499 23.533 1.00 86.69 178 LEU A N 1
ATOM 1504 C CA . LEU A 1 178 ? -17.981 -19.246 23.772 1.00 86.69 178 LEU A CA 1
ATOM 1505 C C . LEU A 1 178 ? -17.644 -19.168 25.262 1.00 86.69 178 LEU A C 1
ATOM 1507 O O . LEU A 1 178 ? -18.490 -18.792 26.068 1.00 86.69 178 LEU A O 1
ATOM 1511 N N . ASP A 1 179 ? -16.414 -19.530 25.619 1.00 91.69 179 ASP A N 1
ATOM 1512 C CA . ASP A 1 179 ? -15.906 -19.384 26.981 1.00 91.69 179 ASP A CA 1
ATOM 1513 C C . ASP A 1 179 ? -14.952 -18.186 27.051 1.00 91.69 179 ASP A C 1
ATOM 1515 O O . ASP A 1 179 ? -13.796 -18.246 26.626 1.00 91.69 179 ASP A O 1
ATOM 1519 N N . LEU A 1 180 ? -15.450 -17.066 27.581 1.00 94.19 180 LEU A N 1
ATOM 1520 C CA . LEU A 1 180 ? -14.634 -15.864 27.746 1.00 94.19 180 LEU A CA 1
ATOM 1521 C C . LEU A 1 180 ? -13.553 -16.026 28.824 1.00 94.19 180 LEU A C 1
ATOM 152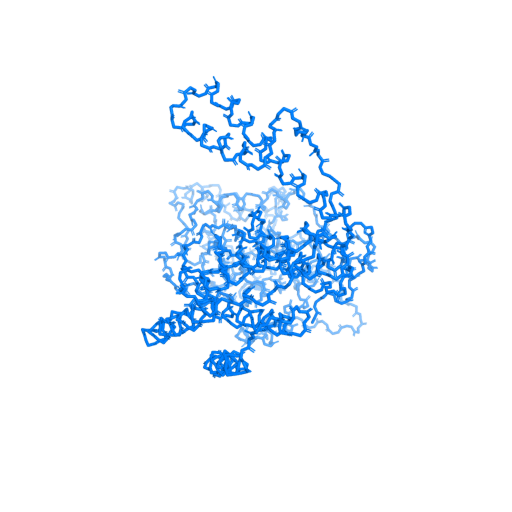3 O O . LEU A 1 180 ? -12.528 -15.352 28.739 1.00 94.19 180 LEU A O 1
ATOM 1527 N N . ASN A 1 181 ? -13.724 -16.931 29.798 1.00 95.06 181 ASN A N 1
ATOM 1528 C CA . ASN A 1 181 ? -12.684 -17.203 30.796 1.00 95.06 181 ASN A CA 1
ATOM 1529 C C . ASN A 1 181 ? -11.521 -17.976 30.169 1.00 95.06 181 ASN A C 1
ATOM 1531 O O . ASN A 1 181 ? -10.361 -17.699 30.471 1.00 95.06 181 ASN A O 1
ATOM 1535 N N . ASP A 1 182 ? -11.821 -18.947 29.303 1.00 94.12 182 ASP A N 1
ATOM 1536 C CA . ASP A 1 182 ? -10.811 -19.647 28.499 1.00 94.12 182 ASP A CA 1
ATOM 1537 C C . ASP A 1 182 ? -10.061 -18.659 27.595 1.00 94.12 182 ASP A C 1
ATOM 1539 O O . ASP A 1 182 ? -8.827 -18.646 27.585 1.00 94.12 182 ASP A O 1
ATOM 1543 N N . LEU A 1 183 ? -10.793 -17.759 26.926 1.00 93.50 183 LEU A N 1
ATOM 1544 C CA . LEU A 1 183 ? -10.203 -16.716 26.087 1.00 93.50 183 LEU A CA 1
ATOM 1545 C C . LEU A 1 183 ? -9.267 -15.790 26.883 1.00 93.50 183 LEU A C 1
ATOM 1547 O O . LEU A 1 183 ? -8.153 -15.528 26.430 1.00 93.50 183 LEU A O 1
ATOM 1551 N N . GLU A 1 184 ? -9.677 -15.328 28.069 1.00 95.62 184 GLU A N 1
ATOM 1552 C CA . GLU A 1 184 ? -8.854 -14.475 28.941 1.00 95.62 184 GLU A CA 1
ATOM 1553 C C . GLU A 1 184 ? -7.596 -15.193 29.447 1.00 95.62 184 GLU A C 1
ATOM 1555 O O . GLU A 1 184 ? -6.496 -14.635 29.386 1.00 95.62 184 GLU A O 1
ATOM 1560 N N . LYS A 1 185 ? -7.720 -16.451 29.886 1.00 96.06 185 LYS A N 1
ATOM 1561 C CA . LYS A 1 185 ? -6.572 -17.266 30.327 1.00 96.06 185 LYS A CA 1
ATOM 1562 C C . LYS A 1 185 ? -5.537 -17.466 29.222 1.00 96.06 185 LYS A C 1
ATOM 1564 O O . LYS A 1 185 ? -4.353 -17.619 29.512 1.00 96.06 185 LYS A O 1
ATOM 1569 N N . ASN A 1 186 ? -5.972 -17.456 27.965 1.00 94.19 186 ASN A N 1
ATOM 1570 C CA . ASN A 1 186 ? -5.139 -17.700 26.793 1.00 94.19 186 ASN A CA 1
ATOM 1571 C C . ASN A 1 186 ? -4.912 -16.438 25.941 1.00 94.19 186 ASN A C 1
ATOM 1573 O O . ASN A 1 186 ? -4.620 -16.558 24.746 1.00 94.19 186 ASN A O 1
ATOM 1577 N N . LYS A 1 187 ? -5.011 -15.240 26.532 1.00 92.69 187 LYS A N 1
ATOM 1578 C CA . LYS A 1 187 ? -4.939 -13.955 25.814 1.00 92.69 187 LYS A CA 1
ATOM 1579 C C . LYS A 1 187 ? -3.676 -13.737 24.969 1.00 92.69 187 LYS A C 1
ATOM 1581 O O . LYS A 1 187 ? -3.751 -13.084 23.938 1.00 92.69 187 LYS A O 1
ATOM 1586 N N . GLU A 1 188 ? -2.550 -14.352 25.333 1.00 91.88 188 GLU A N 1
ATOM 1587 C CA . GLU A 1 188 ? -1.284 -14.259 24.579 1.00 91.88 188 GLU A CA 1
ATOM 1588 C C . GLU A 1 188 ? -1.140 -15.331 23.477 1.00 91.88 188 GLU A C 1
ATOM 1590 O O . GLU A 1 188 ? -0.231 -15.294 22.642 1.00 91.88 188 GLU A O 1
ATOM 1595 N N . SER A 1 189 ? -2.022 -16.336 23.447 1.00 92.25 189 SER A N 1
ATOM 1596 C CA . SER A 1 189 ? -1.900 -17.469 22.528 1.00 92.25 189 SER A CA 1
ATOM 1597 C C . SER A 1 189 ? -2.471 -17.134 21.152 1.00 92.25 189 SER A C 1
ATOM 1599 O O . SER A 1 189 ? -3.676 -17.229 20.916 1.00 92.25 189 SER A O 1
ATOM 1601 N N . LYS A 1 190 ? -1.594 -16.839 20.180 1.00 88.56 190 LYS A N 1
ATOM 1602 C CA . LYS A 1 190 ? -1.979 -16.582 18.774 1.00 88.56 190 LYS A CA 1
ATOM 1603 C C . LYS A 1 190 ? -2.890 -17.670 18.189 1.00 88.56 190 LYS A C 1
ATOM 1605 O O . LYS A 1 190 ? -3.857 -17.366 17.493 1.00 88.56 190 LYS A O 1
ATOM 1610 N N . LYS A 1 191 ? -2.606 -18.947 18.482 1.00 89.06 191 LYS A N 1
ATOM 1611 C CA . LYS A 1 191 ? -3.425 -20.088 18.028 1.00 89.06 191 LYS A CA 1
ATOM 1612 C C . LYS A 1 191 ? -4.835 -20.027 18.619 1.00 89.06 191 LYS A C 1
ATOM 1614 O O . LYS A 1 191 ? -5.809 -20.296 17.918 1.00 89.06 191 LYS A O 1
ATOM 1619 N N . HIS A 1 192 ? -4.934 -19.664 19.893 1.00 86.94 192 HIS A N 1
ATOM 1620 C CA . HIS A 1 192 ? -6.195 -19.579 20.615 1.00 86.94 192 HIS A CA 1
ATOM 1621 C C . HIS A 1 192 ? -7.035 -18.381 20.156 1.00 86.94 192 HIS A C 1
ATOM 1623 O O . HIS A 1 192 ? -8.196 -18.553 19.785 1.00 86.94 192 HIS A O 1
ATOM 1629 N N . LEU A 1 193 ? -6.418 -17.200 20.049 1.00 88.69 193 LEU A N 1
ATOM 1630 C CA . LEU A 1 193 ? -7.045 -16.007 19.478 1.00 88.69 193 LEU A CA 1
ATOM 1631 C C . LEU A 1 193 ? -7.541 -16.261 18.050 1.00 88.69 193 LEU A C 1
ATOM 1633 O O . LEU A 1 193 ? -8.655 -15.882 17.710 1.00 88.69 193 LEU A O 1
ATOM 1637 N N . SER A 1 194 ? -6.770 -16.966 17.218 1.00 86.12 194 SER A N 1
ATOM 1638 C CA . SER A 1 194 ? -7.203 -17.318 15.860 1.00 86.12 194 SER A CA 1
ATOM 1639 C C . SER A 1 194 ? -8.445 -18.227 15.858 1.00 86.12 194 SER A C 1
ATOM 1641 O O . SER A 1 194 ? -9.390 -17.979 15.104 1.00 86.12 194 SER A O 1
ATOM 1643 N N . LYS A 1 195 ? -8.493 -19.226 16.756 1.00 86.31 195 LYS A N 1
ATOM 1644 C CA . LYS A 1 195 ? -9.629 -20.157 16.906 1.00 86.31 195 LYS A CA 1
ATOM 1645 C C . LYS A 1 195 ? -10.935 -19.427 17.247 1.00 86.31 195 LYS A C 1
ATOM 1647 O O . LYS A 1 195 ? -11.950 -19.680 16.597 1.00 86.31 195 LYS A O 1
ATOM 1652 N N . TYR A 1 196 ? -10.920 -18.536 18.241 1.00 87.56 196 TYR A N 1
ATOM 1653 C CA . TYR A 1 196 ? -12.108 -17.767 18.644 1.00 87.56 196 TYR A CA 1
ATOM 1654 C C . TYR A 1 196 ? -12.400 -16.614 17.681 1.00 87.56 196 TYR A C 1
ATOM 1656 O O . TYR A 1 196 ? -13.531 -16.444 17.225 1.00 87.56 196 TYR A O 1
ATOM 1664 N N . GLY A 1 197 ? -11.369 -15.856 17.310 1.00 87.88 197 GLY A N 1
ATOM 1665 C CA . GLY A 1 197 ? -11.476 -14.660 16.483 1.00 87.88 197 GLY A CA 1
ATOM 1666 C C . GLY A 1 197 ? -11.995 -14.935 15.077 1.00 87.88 197 GLY A C 1
ATOM 1667 O O . GLY A 1 197 ? -12.711 -14.103 14.527 1.00 87.88 197 GLY A O 1
ATOM 1668 N N . GLY A 1 198 ? -11.687 -16.091 14.479 1.00 87.38 198 GLY A N 1
ATOM 1669 C CA . GLY A 1 198 ? -12.309 -16.508 13.218 1.00 87.38 198 GLY A CA 1
ATOM 1670 C C . GLY A 1 198 ? -13.835 -16.585 13.334 1.00 87.38 198 GLY A C 1
ATOM 1671 O O . GLY A 1 198 ? -14.541 -15.903 12.597 1.00 87.38 198 GLY A O 1
ATOM 1672 N N . LYS A 1 199 ? -14.333 -17.341 14.321 1.00 88.69 199 LYS A N 1
ATOM 1673 C CA . LYS A 1 199 ? -15.773 -17.540 14.552 1.00 88.69 199 LYS A CA 1
ATOM 1674 C C . LYS A 1 199 ? -16.490 -16.236 14.904 1.00 88.69 199 LYS A C 1
ATOM 1676 O O . LYS A 1 199 ? -17.505 -15.915 14.291 1.00 88.69 199 LYS A O 1
ATOM 1681 N N . LEU A 1 200 ? -15.950 -15.484 15.865 1.00 91.12 200 LEU A N 1
ATOM 1682 C CA . LEU A 1 200 ? -16.575 -14.261 16.374 1.00 91.12 200 LEU A CA 1
ATOM 1683 C C . LEU A 1 200 ? -16.668 -13.169 15.309 1.00 91.12 200 LEU A C 1
ATOM 1685 O O . LEU A 1 200 ? -17.704 -12.523 15.202 1.00 91.12 200 LEU A O 1
ATOM 1689 N N . ARG A 1 201 ? -15.632 -12.996 14.476 1.00 89.00 201 ARG A N 1
ATOM 1690 C CA . ARG A 1 201 ? -15.663 -12.013 13.381 1.00 89.00 201 ARG A CA 1
ATOM 1691 C C . ARG A 1 201 ? -16.621 -12.409 12.272 1.00 89.00 201 ARG A C 1
ATOM 1693 O O . ARG A 1 201 ? -17.342 -11.559 11.769 1.00 89.00 201 ARG A O 1
ATOM 1700 N N . SER A 1 202 ? -16.647 -13.683 11.886 1.00 84.31 202 SER A N 1
ATOM 1701 C CA . SER A 1 202 ? -17.618 -14.150 10.895 1.00 84.31 202 SER A CA 1
ATOM 1702 C C . SER A 1 202 ? -19.051 -13.931 11.381 1.00 84.31 202 SER A C 1
ATOM 1704 O O . SER A 1 202 ? -19.878 -13.435 10.624 1.00 84.31 202 SER A O 1
ATOM 1706 N N . LEU A 1 203 ? -19.330 -14.241 12.651 1.00 85.81 203 LEU A N 1
ATOM 1707 C CA . LEU A 1 203 ? -20.654 -14.055 13.235 1.00 85.81 203 LEU A CA 1
ATOM 1708 C C . LEU A 1 203 ? -21.026 -12.571 13.357 1.00 85.81 203 LEU A C 1
ATOM 1710 O O . LEU A 1 203 ? -22.134 -12.193 12.983 1.00 85.81 203 LEU A O 1
ATOM 1714 N N . SER A 1 204 ? -20.104 -11.720 13.816 1.00 84.38 204 SER A N 1
ATOM 1715 C CA . SER A 1 204 ? -20.368 -10.286 13.955 1.00 84.38 204 SER A CA 1
ATOM 1716 C C . SER A 1 204 ? -20.646 -9.617 12.607 1.00 84.38 204 SER A C 1
ATOM 1718 O O . SER A 1 204 ? -21.608 -8.863 12.499 1.00 84.38 204 SER A O 1
ATOM 1720 N N . LEU A 1 205 ? -19.902 -9.954 11.549 1.00 79.62 205 LEU A N 1
ATOM 1721 C CA . LEU A 1 205 ? -20.147 -9.424 10.201 1.00 79.62 205 LEU A CA 1
ATOM 1722 C C . LEU A 1 205 ? -21.555 -9.764 9.682 1.00 79.62 205 LEU A C 1
ATOM 1724 O O . LEU A 1 205 ? -22.197 -8.912 9.071 1.00 79.62 205 LEU A O 1
ATOM 1728 N N . CYS A 1 206 ? -22.058 -10.973 9.959 1.00 78.81 206 CYS A N 1
ATOM 1729 C CA . CYS A 1 206 ? -23.411 -11.379 9.564 1.00 78.81 206 CYS A CA 1
ATOM 1730 C C . CYS A 1 206 ? -24.509 -10.599 10.300 1.00 78.81 206 CYS A C 1
ATOM 1732 O O . CYS A 1 206 ? -25.562 -10.330 9.727 1.00 78.81 206 CYS A O 1
ATOM 1734 N N . LEU A 1 207 ? -24.281 -10.254 11.567 1.00 80.38 207 LEU A N 1
ATOM 1735 C CA . LEU A 1 207 ? -25.291 -9.629 12.423 1.00 80.38 207 LEU A CA 1
ATOM 1736 C C . LEU A 1 207 ? -25.340 -8.110 12.232 1.00 80.38 207 LEU A C 1
ATOM 1738 O O . LEU A 1 207 ? -26.420 -7.524 12.155 1.00 80.38 207 LEU A O 1
ATOM 1742 N N . ILE A 1 208 ? -24.177 -7.476 12.091 1.00 76.38 208 ILE A N 1
ATOM 1743 C CA . ILE A 1 208 ? -24.038 -6.013 12.062 1.00 76.38 208 ILE A CA 1
ATOM 1744 C C . ILE A 1 208 ? -24.585 -5.414 10.766 1.00 76.38 208 ILE A C 1
ATOM 1746 O O . ILE A 1 208 ? -25.226 -4.365 10.804 1.00 76.38 208 ILE A O 1
ATOM 1750 N N . GLY A 1 209 ? -24.437 -6.111 9.634 1.00 65.81 209 GLY A N 1
ATOM 1751 C CA . GLY A 1 209 ? -24.966 -5.650 8.343 1.00 65.81 209 GLY A CA 1
ATOM 1752 C C . GLY A 1 209 ? -26.495 -5.487 8.292 1.00 65.81 209 GLY A C 1
ATOM 1753 O O . GLY A 1 209 ? -27.011 -4.886 7.355 1.00 65.81 209 GLY A O 1
ATOM 1754 N N . SER A 1 210 ? -27.231 -5.994 9.289 1.00 62.56 210 SER A N 1
ATOM 1755 C CA . SER A 1 210 ? -28.701 -5.968 9.331 1.00 62.56 210 SER A CA 1
ATOM 1756 C C . SER A 1 210 ? -29.312 -4.837 10.177 1.00 62.56 210 SER A C 1
ATOM 1758 O O . SER A 1 210 ? -30.533 -4.674 10.180 1.00 62.56 210 SER A O 1
ATOM 1760 N N . GLN A 1 211 ? -28.500 -4.056 10.900 1.00 67.31 211 GLN A N 1
ATOM 1761 C CA . GLN A 1 211 ? -28.994 -3.075 11.876 1.00 67.31 211 GLN A CA 1
ATOM 1762 C C . GLN A 1 211 ? -29.382 -1.710 11.268 1.00 67.31 211 GLN A C 1
ATOM 1764 O O . GLN A 1 211 ? -29.048 -1.383 10.128 1.00 67.31 211 GLN A O 1
ATOM 1769 N N . ASN A 1 212 ? -30.107 -0.892 12.048 1.00 65.81 212 ASN A N 1
ATOM 1770 C CA . ASN A 1 212 ? -30.610 0.427 11.645 1.00 65.81 212 ASN A CA 1
ATOM 1771 C C . ASN A 1 212 ? -29.458 1.381 11.263 1.00 65.81 212 ASN A C 1
ATOM 1773 O O . ASN A 1 212 ? -28.746 1.920 12.119 1.00 65.81 212 ASN A O 1
ATOM 1777 N N . LYS A 1 213 ? -29.265 1.578 9.955 1.00 75.56 213 LYS A N 1
ATOM 1778 C CA . LYS A 1 213 ? -28.075 2.236 9.397 1.00 75.56 213 LYS A CA 1
ATOM 1779 C C . LYS A 1 213 ? -27.955 3.712 9.752 1.00 75.56 213 LYS A C 1
ATOM 1781 O O . LYS A 1 213 ? -26.841 4.206 9.855 1.00 75.56 213 LYS A O 1
ATOM 1786 N N . GLU A 1 214 ? -29.061 4.431 9.940 1.00 83.12 214 GLU A N 1
ATOM 1787 C CA . GLU A 1 214 ? -28.990 5.888 10.107 1.00 83.12 214 GLU A CA 1
ATOM 1788 C C . GLU A 1 214 ? -28.410 6.293 11.471 1.00 83.12 214 GLU A C 1
ATOM 1790 O O . GLU A 1 214 ? -27.547 7.164 11.555 1.00 83.12 214 GLU A O 1
ATOM 1795 N N . GLN A 1 215 ? -28.856 5.654 12.554 1.00 80.25 215 GLN A N 1
ATOM 1796 C CA . GLN A 1 215 ? -28.443 6.023 13.916 1.00 80.25 215 GLN A CA 1
ATOM 1797 C C . GLN A 1 215 ? -27.036 5.535 14.245 1.00 80.25 215 GLN A C 1
ATOM 1799 O O . GLN A 1 215 ? -26.225 6.299 14.767 1.00 80.25 215 GLN A O 1
ATOM 1804 N N . THR A 1 216 ? -26.724 4.302 13.848 1.00 83.94 216 THR A N 1
ATOM 1805 C CA . THR A 1 216 ? -25.359 3.768 13.896 1.00 83.94 216 THR A CA 1
ATOM 1806 C C . THR A 1 216 ? -24.404 4.677 13.114 1.00 83.94 216 THR A C 1
ATOM 1808 O O . THR A 1 216 ? -23.292 4.938 13.560 1.00 83.94 216 THR A O 1
ATOM 1811 N N . LEU A 1 217 ? -24.815 5.226 11.964 1.00 90.62 217 LEU A N 1
ATOM 1812 C CA . LEU A 1 217 ? -23.986 6.155 11.191 1.00 90.62 217 LEU A CA 1
ATOM 1813 C C . LEU A 1 217 ? -23.755 7.493 11.917 1.00 90.62 217 LEU A C 1
ATOM 1815 O O . LEU A 1 217 ? -22.649 8.026 11.836 1.00 90.62 217 LEU A O 1
ATOM 1819 N N . LYS A 1 218 ? -24.745 8.023 12.656 1.00 94.00 218 LYS A N 1
ATOM 1820 C CA . LYS A 1 218 ? -24.590 9.264 13.447 1.00 94.00 218 LYS A CA 1
ATOM 1821 C C . LYS A 1 218 ? -23.497 9.125 14.506 1.00 94.00 218 LYS A C 1
ATOM 1823 O O . LYS A 1 218 ? -22.593 9.958 14.535 1.00 94.00 218 LYS A O 1
ATOM 1828 N N . TRP A 1 219 ? -23.541 8.062 15.316 1.00 94.88 219 TRP A N 1
ATOM 1829 C CA . TRP A 1 219 ? -22.504 7.801 16.322 1.00 94.88 219 TRP A CA 1
ATOM 1830 C C . TRP A 1 219 ? -21.132 7.607 15.690 1.00 94.88 219 TRP A C 1
ATOM 1832 O O . TRP A 1 219 ? -20.181 8.285 16.065 1.00 94.88 219 TRP A O 1
ATOM 1842 N N . ARG A 1 220 ? -21.034 6.719 14.695 1.00 94.81 220 ARG A N 1
ATOM 1843 C CA . ARG A 1 220 ? -19.766 6.408 14.027 1.00 94.81 220 ARG A CA 1
ATOM 1844 C C . ARG A 1 220 ? -19.127 7.661 13.434 1.00 94.81 220 ARG A C 1
ATOM 1846 O O . ARG A 1 220 ? -17.940 7.898 13.637 1.00 94.81 220 ARG A O 1
ATOM 1853 N N . ASN A 1 221 ? -19.909 8.494 12.749 1.00 95.75 221 ASN A N 1
ATOM 1854 C CA . ASN A 1 221 ? -19.408 9.749 12.193 1.00 95.75 221 ASN A CA 1
ATOM 1855 C C . ASN A 1 221 ? -18.944 10.714 13.285 1.00 95.75 221 ASN A C 1
ATOM 1857 O O . ASN A 1 221 ? -17.886 11.314 13.124 1.00 95.75 221 ASN A O 1
ATOM 1861 N N . TYR A 1 222 ? -19.696 10.844 14.381 1.00 97.31 222 TYR A N 1
ATOM 1862 C CA . TYR A 1 222 ? -19.294 11.670 15.518 1.00 97.31 222 TYR A CA 1
ATOM 1863 C C . TYR A 1 222 ? -17.987 11.170 16.146 1.00 97.31 222 TYR A C 1
ATOM 1865 O O . TYR A 1 222 ? -17.036 11.937 16.245 1.00 97.31 222 TYR A O 1
ATOM 1873 N N . PHE A 1 223 ? -17.906 9.880 16.485 1.00 97.06 223 PHE A N 1
ATOM 1874 C CA . PHE A 1 223 ? -16.727 9.247 17.080 1.00 97.06 223 PHE A CA 1
ATOM 1875 C C . PHE A 1 223 ? -15.466 9.512 16.250 1.00 97.06 223 PHE A C 1
ATOM 1877 O O . PHE A 1 223 ? -14.457 9.994 16.764 1.00 97.06 223 PHE A O 1
ATOM 1884 N N . TRP A 1 224 ? -15.533 9.255 14.942 1.00 96.38 224 TRP A N 1
ATOM 1885 C CA . TRP A 1 224 ? -14.387 9.455 14.060 1.00 96.38 224 TRP A CA 1
ATOM 1886 C C . TRP A 1 224 ? -14.054 10.929 13.832 1.00 96.38 224 TRP A C 1
ATOM 1888 O O . TRP A 1 224 ? -12.877 11.281 13.782 1.00 96.38 224 TRP A O 1
ATOM 1898 N N . LYS A 1 225 ? -15.067 11.793 13.704 1.00 96.56 225 LYS A N 1
ATOM 1899 C CA . LYS A 1 225 ? -14.868 13.235 13.535 1.00 96.56 225 LYS A CA 1
ATOM 1900 C C . LYS A 1 225 ? -14.175 13.836 14.757 1.00 96.56 225 LYS A C 1
ATOM 1902 O O . LYS A 1 225 ? -13.138 14.467 14.597 1.00 96.56 225 LYS A O 1
ATOM 1907 N N . GLU A 1 226 ? -14.700 13.589 15.955 1.00 95.69 226 GLU A N 1
ATOM 1908 C CA . GLU A 1 226 ? -14.110 14.080 17.206 1.00 95.69 226 GLU A CA 1
ATOM 1909 C C . GLU A 1 226 ? -12.688 13.562 17.395 1.00 95.69 226 GLU A C 1
ATOM 1911 O O . GLU A 1 226 ? -11.793 14.324 17.746 1.00 95.69 226 GLU A O 1
ATOM 1916 N N . GLY A 1 227 ? -12.464 12.276 17.112 1.00 94.25 227 GLY A N 1
ATOM 1917 C CA . GLY A 1 227 ? -11.140 11.676 17.186 1.00 94.25 227 GLY A CA 1
ATOM 1918 C C . GLY A 1 227 ? -10.120 12.380 16.289 1.00 94.25 227 GLY A C 1
ATOM 1919 O O . GLY A 1 227 ? -9.023 12.701 16.745 1.00 94.25 227 GLY A O 1
ATOM 1920 N N . ILE A 1 228 ? -10.493 12.676 15.041 1.00 94.06 228 ILE A N 1
ATOM 1921 C CA . ILE A 1 228 ? -9.653 13.411 14.083 1.00 94.06 228 ILE A CA 1
ATOM 1922 C C . ILE A 1 228 ? -9.450 14.873 14.499 1.00 94.06 228 ILE A C 1
ATOM 1924 O O . ILE A 1 228 ? -8.338 15.379 14.388 1.00 94.06 228 ILE A O 1
ATOM 1928 N N . GLU A 1 229 ? -10.492 15.562 14.966 1.00 94.12 229 GLU A N 1
ATOM 1929 C CA . GLU A 1 229 ? -10.425 16.991 15.307 1.00 94.12 229 GLU A CA 1
ATOM 1930 C C . GLU A 1 229 ? -9.641 17.262 16.601 1.00 94.12 229 GLU A C 1
ATOM 1932 O O . GLU A 1 229 ? -9.008 18.311 16.722 1.00 94.12 229 GLU A O 1
ATOM 1937 N N . LYS A 1 230 ? -9.651 16.323 17.556 1.00 92.88 230 LYS A N 1
ATOM 1938 C CA . LYS A 1 230 ? -9.036 16.492 18.886 1.00 92.88 230 LYS A CA 1
ATOM 1939 C C . LYS A 1 230 ? -7.627 15.934 19.024 1.00 92.88 230 LYS A C 1
ATOM 1941 O O . LYS A 1 230 ? -6.978 16.195 20.032 1.00 92.88 230 LYS A O 1
ATOM 1946 N N . THR A 1 231 ? -7.152 15.149 18.064 1.00 91.81 231 THR A N 1
ATOM 1947 C CA . THR A 1 231 ? -5.826 14.518 18.140 1.00 91.81 231 THR A CA 1
ATOM 1948 C C . THR A 1 231 ? -5.075 14.691 16.835 1.00 91.81 231 THR A C 1
ATOM 1950 O O . THR A 1 231 ? -5.683 14.778 15.769 1.00 91.81 231 THR A O 1
ATOM 1953 N N . ASN A 1 232 ? -3.744 14.709 16.880 1.00 89.88 232 ASN A N 1
ATOM 1954 C CA . ASN A 1 232 ? -2.943 14.815 15.661 1.00 89.88 232 ASN A CA 1
ATOM 1955 C C . ASN A 1 232 ? -2.321 13.469 15.239 1.00 89.88 232 ASN A C 1
ATOM 1957 O O . ASN A 1 232 ? -2.242 12.508 16.007 1.00 89.88 232 ASN A O 1
ATOM 1961 N N . CYS A 1 233 ? -1.891 13.383 13.976 1.00 86.69 233 CYS A N 1
ATOM 1962 C CA . CYS A 1 233 ? -1.357 12.145 13.398 1.00 86.69 233 CYS A CA 1
ATOM 1963 C C . CYS A 1 233 ? 0.009 11.728 13.981 1.00 86.69 233 CYS A C 1
ATOM 1965 O O . CYS A 1 233 ? 0.441 10.595 13.778 1.00 86.69 233 CYS A O 1
ATOM 1967 N N . TYR A 1 234 ? 0.720 12.640 14.654 1.00 77.25 234 TYR A N 1
ATOM 1968 C CA . TYR A 1 234 ? 2.129 12.485 15.043 1.00 77.25 234 TYR A CA 1
ATOM 1969 C C . TYR A 1 234 ? 2.349 12.420 16.566 1.00 77.25 234 TYR A C 1
ATOM 1971 O O . TYR A 1 234 ? 3.460 12.147 17.018 1.00 77.25 234 TYR A O 1
ATOM 1979 N N . GLU A 1 235 ? 1.312 12.652 17.369 1.00 73.94 235 GLU A N 1
ATOM 1980 C CA . GLU A 1 235 ? 1.354 12.734 18.833 1.00 73.94 235 GLU A CA 1
ATOM 1981 C C . GLU A 1 235 ? 1.743 11.401 19.454 1.00 73.94 235 GLU A C 1
ATOM 1983 O O . GLU A 1 235 ? 2.585 11.359 20.348 1.00 73.94 235 GLU A O 1
ATOM 1988 N N . LEU A 1 236 ? 1.227 10.296 18.918 1.00 66.56 236 LEU A N 1
ATOM 1989 C CA . LEU A 1 236 ? 1.521 8.970 19.458 1.00 66.56 236 LEU A CA 1
ATOM 1990 C C . LEU A 1 236 ? 2.974 8.546 19.259 1.00 66.56 236 LEU A C 1
ATOM 1992 O O . LEU A 1 236 ? 3.516 7.842 20.103 1.00 66.56 236 LEU A O 1
ATOM 1996 N N . ILE A 1 237 ? 3.637 9.022 18.201 1.00 62.47 237 ILE A N 1
ATOM 1997 C CA . ILE A 1 237 ? 5.078 8.788 18.016 1.00 62.47 237 ILE A CA 1
ATOM 1998 C C . ILE A 1 237 ? 5.874 9.483 19.132 1.00 62.47 237 ILE A C 1
ATOM 2000 O O . ILE A 1 237 ? 6.905 8.971 19.558 1.00 62.47 237 ILE A O 1
ATOM 2004 N N . LYS A 1 238 ? 5.394 10.623 19.649 1.00 61.59 238 LYS A N 1
ATOM 2005 C CA . LYS A 1 238 ? 6.028 11.300 20.791 1.00 61.59 238 LYS A CA 1
ATOM 2006 C C . LYS A 1 238 ? 5.793 10.556 22.107 1.00 61.59 238 LYS A C 1
ATOM 2008 O O . LYS A 1 238 ? 6.690 10.545 22.940 1.00 61.59 238 LYS A O 1
ATOM 2013 N N . ILE A 1 239 ? 4.613 9.958 22.287 1.00 60.91 239 ILE A N 1
ATOM 2014 C CA . ILE A 1 239 ? 4.215 9.294 23.541 1.00 60.91 239 ILE A CA 1
ATOM 2015 C C . ILE A 1 239 ? 4.828 7.890 23.658 1.00 60.91 239 ILE A C 1
ATOM 2017 O O . ILE A 1 239 ? 5.379 7.550 24.700 1.00 60.91 239 ILE A O 1
ATOM 2021 N N . TYR A 1 240 ? 4.790 7.092 22.589 1.00 59.53 240 TYR A N 1
ATOM 2022 C CA . TYR A 1 240 ? 5.236 5.689 22.598 1.00 59.53 240 TYR A CA 1
ATOM 2023 C C . TYR A 1 240 ? 6.599 5.474 21.915 1.00 59.53 240 TYR A C 1
ATOM 2025 O O . TYR A 1 240 ? 7.107 4.352 21.850 1.00 59.53 240 TYR A O 1
ATOM 2033 N N . GLY A 1 241 ? 7.216 6.550 21.417 1.00 57.38 241 GLY A N 1
ATOM 2034 C CA . GLY A 1 241 ? 8.499 6.519 20.719 1.00 57.38 241 GLY A CA 1
ATOM 2035 C C . GLY A 1 241 ? 8.430 5.888 19.323 1.00 57.38 241 GLY A C 1
ATOM 2036 O O . GLY A 1 241 ? 7.364 5.611 18.772 1.00 57.38 241 GLY A O 1
ATOM 2037 N N . SER A 1 242 ? 9.604 5.624 18.743 1.00 52.84 242 SER A N 1
ATOM 2038 C CA . SER A 1 242 ? 9.770 4.938 17.450 1.00 52.84 242 SER A CA 1
ATOM 2039 C C . SER A 1 242 ? 9.384 3.452 17.469 1.00 52.84 242 SER A C 1
ATOM 2041 O O . SER A 1 242 ? 9.447 2.802 16.434 1.00 52.84 242 SER A O 1
ATOM 2043 N N . ASN A 1 243 ? 8.979 2.909 18.622 1.00 44.56 243 ASN A N 1
ATOM 2044 C CA . ASN A 1 243 ? 8.675 1.489 18.814 1.00 44.56 243 ASN A CA 1
ATOM 2045 C C . ASN A 1 243 ? 7.228 1.103 18.468 1.00 44.56 243 ASN A C 1
ATOM 2047 O O . ASN A 1 243 ? 6.824 -0.030 18.733 1.00 44.56 243 ASN A O 1
ATOM 2051 N N . ILE A 1 244 ? 6.434 1.998 17.868 1.00 50.09 244 ILE A N 1
ATOM 2052 C CA . ILE A 1 244 ? 5.180 1.591 17.219 1.00 50.09 244 ILE A CA 1
ATOM 2053 C C . ILE A 1 244 ? 5.556 0.880 15.909 1.00 50.09 244 ILE A C 1
ATOM 2055 O O . ILE A 1 244 ? 5.464 1.448 14.823 1.00 50.09 244 ILE A O 1
ATOM 2059 N N . TYR A 1 245 ? 6.044 -0.356 16.030 1.00 45.50 245 TYR A N 1
ATOM 2060 C CA . TYR A 1 245 ? 6.365 -1.212 14.896 1.00 45.50 245 TYR A CA 1
ATOM 2061 C C . TYR A 1 245 ? 5.071 -1.600 14.186 1.00 45.50 245 TYR A C 1
ATOM 2063 O O . TYR A 1 245 ? 4.167 -2.205 14.771 1.00 45.50 245 TYR A O 1
ATOM 2071 N N . PHE A 1 246 ? 4.985 -1.265 12.905 1.00 48.75 246 PHE A N 1
ATOM 2072 C CA . PHE A 1 246 ? 3.949 -1.797 12.040 1.00 48.75 246 PHE A CA 1
ATOM 2073 C C . PHE A 1 246 ? 4.301 -3.241 11.670 1.00 48.75 246 PHE A C 1
ATOM 2075 O O . PHE A 1 246 ? 5.430 -3.543 11.291 1.00 48.75 246 PHE A O 1
ATOM 2082 N N . TYR A 1 247 ? 3.326 -4.149 11.753 1.00 34.78 247 TYR A N 1
ATOM 2083 C CA . TYR A 1 247 ? 3.467 -5.478 11.158 1.00 34.78 247 TYR A CA 1
ATOM 2084 C C . TYR A 1 247 ? 3.652 -5.316 9.638 1.00 34.78 247 TYR A C 1
ATOM 2086 O O . TYR A 1 247 ? 2.693 -4.981 8.943 1.00 34.78 247 TYR A O 1
ATOM 2094 N N . GLY A 1 248 ? 4.864 -5.574 9.137 1.00 39.38 248 GLY A N 1
ATOM 2095 C CA . GLY A 1 248 ? 5.169 -5.637 7.703 1.00 39.38 248 GLY A CA 1
ATOM 2096 C C . GLY A 1 248 ? 5.869 -4.420 7.090 1.00 39.38 248 GLY A C 1
ATOM 2097 O O . GLY A 1 248 ? 5.947 -4.357 5.867 1.00 39.38 248 GLY A O 1
ATOM 2098 N N . GLU A 1 249 ? 6.375 -3.464 7.878 1.00 43.22 249 GLU A N 1
ATOM 2099 C CA . GLU A 1 249 ? 7.404 -2.553 7.357 1.00 43.22 249 GLU A CA 1
ATOM 2100 C C . GLU A 1 249 ? 8.751 -3.285 7.390 1.00 43.22 249 GLU A C 1
ATOM 2102 O O . GLU A 1 249 ? 9.311 -3.503 8.461 1.00 43.22 249 GLU A O 1
ATOM 2107 N N . ASP A 1 250 ? 9.240 -3.708 6.221 1.00 44.53 250 ASP A N 1
ATOM 2108 C CA . ASP A 1 250 ? 10.628 -4.145 6.082 1.00 44.53 250 ASP A CA 1
ATOM 2109 C C . ASP A 1 250 ? 11.522 -2.943 6.402 1.00 44.53 250 ASP A C 1
ATOM 2111 O O . ASP A 1 250 ? 11.412 -1.894 5.751 1.00 44.53 250 ASP A O 1
ATOM 2115 N N . ASP A 1 251 ? 12.388 -3.080 7.410 1.00 47.56 251 ASP A N 1
ATOM 2116 C CA . ASP A 1 251 ? 13.436 -2.095 7.640 1.00 47.56 251 ASP A CA 1
ATOM 2117 C C . ASP A 1 251 ? 14.245 -1.980 6.342 1.00 47.56 251 ASP A C 1
ATOM 2119 O O . ASP A 1 251 ? 14.663 -2.999 5.776 1.00 47.56 251 ASP A O 1
ATOM 2123 N N . PRO A 1 252 ? 14.463 -0.764 5.821 1.00 54.50 252 PRO A N 1
ATOM 2124 C CA . PRO A 1 252 ? 15.368 -0.587 4.706 1.00 54.50 252 PRO A CA 1
ATOM 2125 C C . PRO A 1 252 ? 16.733 -1.078 5.172 1.00 54.50 252 PRO A C 1
ATOM 2127 O O . PRO A 1 252 ? 17.348 -0.466 6.041 1.00 54.50 252 PRO A O 1
ATOM 2130 N N . GLU A 1 253 ? 17.181 -2.211 4.625 1.00 58.56 253 GLU A N 1
ATOM 2131 C CA . GLU A 1 253 ? 18.499 -2.753 4.925 1.00 58.56 253 GLU A CA 1
ATOM 2132 C C . GLU A 1 253 ? 19.540 -1.675 4.612 1.00 58.56 253 GLU A C 1
ATOM 2134 O O . GLU A 1 253 ? 19.877 -1.417 3.450 1.00 58.56 253 GLU A O 1
ATOM 2139 N N . GLU A 1 254 ? 20.040 -1.000 5.646 1.00 64.75 254 GLU A N 1
ATOM 2140 C CA . GLU A 1 254 ? 21.111 -0.040 5.464 1.00 64.75 254 GLU A CA 1
ATOM 2141 C C . GLU A 1 254 ? 22.327 -0.799 4.935 1.00 64.75 254 GLU A C 1
ATOM 2143 O O . GLU A 1 254 ? 22.916 -1.647 5.610 1.00 64.75 254 GLU A O 1
ATOM 2148 N N . LEU A 1 255 ? 22.717 -0.496 3.694 1.00 74.31 255 LEU A N 1
ATOM 2149 C CA . LEU A 1 255 ? 23.915 -1.083 3.113 1.00 74.31 255 LEU A CA 1
ATOM 2150 C C . LEU A 1 255 ? 25.112 -0.723 3.994 1.00 74.31 255 LEU A C 1
ATOM 2152 O O . LEU A 1 255 ? 25.464 0.456 4.134 1.00 74.31 255 LEU A O 1
ATOM 2156 N N . THR A 1 256 ? 25.774 -1.743 4.539 1.00 83.44 256 THR A N 1
ATOM 2157 C CA . THR A 1 256 ? 26.986 -1.538 5.330 1.00 83.44 256 THR A CA 1
ATOM 2158 C C . THR A 1 256 ? 28.063 -0.843 4.484 1.00 83.44 256 THR A C 1
ATOM 2160 O O . THR A 1 256 ? 28.079 -0.989 3.252 1.00 83.44 256 THR A O 1
ATOM 2163 N N . PRO A 1 257 ? 29.005 -0.102 5.098 1.00 86.25 257 PRO A N 1
ATOM 2164 C CA . PRO A 1 257 ? 30.097 0.536 4.362 1.00 86.25 257 PRO A CA 1
ATOM 2165 C C . PRO A 1 257 ? 30.874 -0.438 3.462 1.00 86.25 257 PRO A C 1
ATOM 2167 O O . PRO A 1 257 ? 31.232 -0.080 2.341 1.00 86.25 257 PRO A O 1
ATOM 2170 N N . GLN A 1 258 ? 31.068 -1.687 3.904 1.00 87.06 258 GLN A N 1
ATOM 2171 C CA . GLN A 1 258 ? 31.742 -2.723 3.116 1.00 87.06 258 GLN A CA 1
ATOM 2172 C C . GLN A 1 258 ? 30.943 -3.111 1.866 1.00 87.06 258 GLN A C 1
ATOM 2174 O O . GLN A 1 258 ? 31.525 -3.273 0.794 1.00 87.06 258 GLN A O 1
ATOM 2179 N N . ILE A 1 259 ? 29.614 -3.232 1.979 1.00 85.88 259 ILE A N 1
ATOM 2180 C CA . ILE A 1 259 ? 28.751 -3.526 0.828 1.00 85.88 259 ILE A CA 1
ATOM 2181 C C . ILE A 1 259 ? 28.779 -2.354 -0.155 1.00 85.88 259 ILE A C 1
ATOM 2183 O O . ILE A 1 259 ? 28.973 -2.574 -1.348 1.00 85.88 259 ILE A O 1
ATOM 2187 N N . LYS A 1 260 ? 28.662 -1.110 0.328 1.00 87.19 260 LYS A N 1
ATOM 2188 C CA . LYS A 1 260 ? 28.739 0.087 -0.531 1.00 87.19 260 LYS A CA 1
ATOM 2189 C C . LYS A 1 260 ? 30.048 0.135 -1.322 1.00 87.19 260 LYS A C 1
ATOM 2191 O O . LYS A 1 260 ? 30.024 0.424 -2.517 1.00 87.19 260 LYS A O 1
ATOM 2196 N N . GLU A 1 261 ? 31.172 -0.179 -0.684 1.00 91.00 261 GLU A N 1
ATOM 2197 C CA . GLU A 1 261 ? 32.479 -0.208 -1.346 1.00 91.00 261 GLU A CA 1
ATOM 2198 C C . GLU A 1 261 ? 32.593 -1.345 -2.372 1.00 91.00 261 GLU A C 1
ATOM 2200 O O . GLU A 1 261 ? 33.081 -1.137 -3.484 1.00 91.00 261 GLU A O 1
ATOM 2205 N N . TYR A 1 262 ? 32.077 -2.538 -2.057 1.00 91.56 262 TYR A N 1
ATOM 2206 C CA . TYR A 1 262 ? 31.997 -3.633 -3.026 1.00 91.56 262 TYR A CA 1
ATOM 2207 C C . TYR A 1 262 ? 31.190 -3.231 -4.270 1.00 91.56 262 TYR A C 1
ATOM 2209 O O . TYR A 1 262 ? 31.643 -3.450 -5.394 1.00 91.56 262 TYR A O 1
ATOM 2217 N N . LEU A 1 263 ? 30.017 -2.615 -4.078 1.00 91.25 263 LEU A N 1
ATOM 2218 C CA . LEU A 1 263 ? 29.147 -2.190 -5.175 1.00 91.25 263 LEU A CA 1
ATOM 2219 C C . LEU A 1 263 ? 29.820 -1.137 -6.061 1.00 91.25 263 LEU A C 1
ATOM 2221 O O . LEU A 1 263 ? 29.785 -1.267 -7.280 1.00 91.25 263 LEU A O 1
ATOM 2225 N N . LYS A 1 264 ? 30.501 -0.145 -5.474 1.00 92.69 264 LYS A N 1
ATOM 2226 C CA . LYS A 1 264 ? 31.280 0.842 -6.240 1.00 92.69 264 LYS A CA 1
ATOM 2227 C C . LYS A 1 264 ? 32.348 0.176 -7.104 1.00 92.69 264 LYS A C 1
ATOM 2229 O O . LYS A 1 264 ? 32.451 0.479 -8.291 1.00 92.69 264 LYS A O 1
ATOM 2234 N N . ASN A 1 265 ? 33.106 -0.757 -6.531 1.00 95.06 265 ASN A N 1
ATOM 2235 C CA . ASN A 1 265 ? 34.134 -1.492 -7.264 1.00 95.06 265 ASN A CA 1
ATOM 2236 C C . ASN A 1 265 ? 33.538 -2.350 -8.387 1.00 95.06 265 ASN A C 1
ATOM 2238 O O . ASN A 1 265 ? 34.076 -2.368 -9.493 1.00 95.06 265 ASN A O 1
ATOM 2242 N N . PHE A 1 266 ? 32.400 -3.005 -8.143 1.00 94.44 266 PHE A N 1
ATOM 2243 C CA . PHE A 1 266 ? 31.660 -3.723 -9.179 1.00 94.44 266 PHE A CA 1
ATOM 2244 C C . PHE A 1 266 ? 31.247 -2.793 -10.331 1.00 94.44 266 PHE A C 1
ATOM 2246 O O . PHE A 1 266 ? 31.544 -3.101 -11.486 1.00 94.44 266 PHE A O 1
ATOM 2253 N N . CYS A 1 267 ? 30.648 -1.632 -10.036 1.00 94.50 267 CYS A N 1
ATOM 2254 C CA . CYS A 1 267 ? 30.251 -0.655 -11.054 1.00 94.50 267 CYS A CA 1
ATOM 2255 C C . CYS A 1 267 ? 31.440 -0.213 -11.918 1.00 94.50 267 CYS A C 1
ATOM 2257 O O . CYS A 1 267 ? 31.332 -0.176 -13.143 1.00 94.50 267 CYS A O 1
ATOM 2259 N N . LEU A 1 268 ? 32.592 0.070 -11.296 1.00 96.00 268 LEU A N 1
ATOM 2260 C CA . LEU A 1 268 ? 33.816 0.470 -12.000 1.00 96.00 268 LEU A CA 1
ATOM 2261 C C . LEU A 1 268 ? 34.341 -0.631 -12.929 1.00 96.00 268 LEU A C 1
ATOM 2263 O O . LEU A 1 268 ? 34.711 -0.352 -14.070 1.00 96.00 268 LEU A O 1
ATOM 2267 N N . ILE A 1 269 ? 34.366 -1.880 -12.454 1.00 96.25 269 ILE A N 1
ATOM 2268 C CA . ILE A 1 269 ? 34.829 -3.034 -13.235 1.00 96.25 269 ILE A CA 1
ATOM 2269 C C . ILE A 1 269 ? 33.928 -3.254 -14.453 1.00 96.25 269 ILE A C 1
ATOM 2271 O O . ILE A 1 269 ? 34.427 -3.405 -15.571 1.00 96.25 269 ILE A O 1
ATOM 2275 N N . ILE A 1 270 ? 32.609 -3.247 -14.251 1.00 95.00 270 ILE A N 1
ATOM 2276 C CA . ILE A 1 270 ? 31.637 -3.467 -15.324 1.00 95.00 270 ILE A CA 1
ATOM 2277 C C . ILE A 1 270 ? 31.663 -2.321 -16.336 1.00 95.00 270 ILE A C 1
ATOM 2279 O O . ILE A 1 270 ? 31.743 -2.575 -17.537 1.00 95.00 270 ILE A O 1
ATOM 2283 N N . ASP A 1 271 ? 31.663 -1.067 -15.885 1.00 94.81 271 ASP A N 1
ATOM 2284 C CA . ASP A 1 271 ? 31.730 0.088 -16.782 1.00 94.81 271 ASP A CA 1
ATOM 2285 C C . ASP A 1 271 ? 33.012 0.084 -17.626 1.00 94.81 271 ASP A C 1
ATOM 2287 O O . ASP A 1 271 ? 32.946 0.309 -18.839 1.00 94.81 271 ASP A O 1
ATOM 2291 N N . LYS A 1 272 ? 34.164 -0.241 -17.022 1.00 95.50 272 LYS A N 1
ATOM 2292 C CA . LYS A 1 272 ? 35.424 -0.405 -17.756 1.00 95.50 272 LYS A CA 1
ATOM 2293 C C . LYS A 1 272 ? 35.307 -1.505 -18.809 1.00 95.50 272 LYS A C 1
ATOM 2295 O O . LYS A 1 272 ? 35.669 -1.276 -19.961 1.00 95.50 272 LYS A O 1
ATOM 2300 N N . LYS A 1 273 ? 34.760 -2.668 -18.450 1.00 94.75 273 LYS A N 1
ATOM 2301 C CA . LYS A 1 273 ? 34.628 -3.785 -19.389 1.00 94.75 273 LYS A CA 1
ATOM 2302 C C . LYS A 1 273 ? 33.718 -3.447 -20.567 1.00 94.75 273 LYS A C 1
ATOM 2304 O O . LYS A 1 273 ? 34.055 -3.745 -21.708 1.00 94.75 273 LYS A O 1
ATOM 2309 N N . ILE A 1 274 ? 32.580 -2.807 -20.310 1.00 92.00 274 ILE A N 1
ATOM 2310 C CA . ILE A 1 274 ? 31.652 -2.421 -21.377 1.00 92.00 274 ILE A CA 1
ATOM 2311 C C . ILE A 1 274 ? 32.294 -1.371 -22.294 1.00 92.00 274 ILE A C 1
ATOM 2313 O O . ILE A 1 274 ? 32.105 -1.439 -23.505 1.00 92.00 274 ILE A O 1
ATOM 2317 N N . ARG A 1 275 ? 33.096 -0.436 -21.759 1.00 92.06 275 ARG A N 1
ATOM 2318 C CA . ARG A 1 275 ? 33.904 0.482 -22.588 1.00 92.06 275 ARG A CA 1
ATOM 2319 C C . ARG A 1 275 ? 34.856 -0.275 -23.500 1.00 92.06 275 ARG A C 1
ATOM 2321 O O . ARG A 1 275 ? 34.825 -0.028 -24.692 1.00 92.06 275 ARG A O 1
ATOM 2328 N N . GLU A 1 276 ? 35.621 -1.226 -22.968 1.00 91.50 276 GLU A N 1
ATOM 2329 C CA . GLU A 1 276 ? 36.544 -2.039 -23.773 1.00 91.50 276 GLU A CA 1
ATOM 2330 C C . GLU A 1 276 ? 35.824 -2.792 -24.900 1.00 91.50 276 GLU A C 1
ATOM 2332 O O . GLU A 1 276 ? 36.369 -2.918 -25.991 1.00 91.50 276 GLU A O 1
ATOM 2337 N N . ILE A 1 277 ? 34.604 -3.283 -24.655 1.00 88.75 277 ILE A N 1
ATOM 2338 C CA . ILE A 1 277 ? 33.779 -3.916 -25.693 1.00 88.75 277 ILE A CA 1
ATOM 2339 C C . ILE A 1 277 ? 33.396 -2.886 -26.763 1.00 88.75 277 ILE A C 1
ATOM 2341 O O . ILE A 1 277 ? 33.608 -3.142 -27.942 1.00 88.75 277 ILE A O 1
ATOM 2345 N N . ILE A 1 278 ? 32.880 -1.717 -26.368 1.00 86.69 278 ILE A N 1
ATOM 2346 C CA . ILE A 1 278 ? 32.468 -0.649 -27.297 1.00 86.69 278 ILE A CA 1
ATOM 2347 C C . ILE A 1 278 ? 33.660 -0.117 -28.113 1.00 86.69 278 ILE A C 1
ATOM 2349 O O . ILE A 1 278 ? 33.534 0.065 -29.321 1.00 86.69 278 ILE A O 1
ATOM 2353 N N . ASP A 1 279 ? 34.814 0.101 -27.478 1.00 85.06 279 ASP A N 1
ATOM 2354 C CA . ASP A 1 279 ? 36.016 0.689 -28.086 1.00 85.06 279 ASP A CA 1
ATOM 2355 C C . ASP A 1 279 ? 36.673 -0.236 -29.126 1.00 85.06 279 ASP A C 1
ATOM 2357 O O . ASP A 1 279 ? 37.413 0.234 -29.990 1.00 85.06 279 ASP A O 1
ATOM 2361 N N . LYS A 1 280 ? 36.372 -1.544 -29.104 1.00 82.00 280 LYS A N 1
ATOM 2362 C CA . LYS A 1 280 ? 36.743 -2.487 -30.179 1.00 82.00 280 LYS A CA 1
ATOM 2363 C C . LYS A 1 280 ? 35.935 -2.279 -31.471 1.00 82.00 280 LYS A C 1
ATOM 2365 O O . LYS A 1 280 ? 36.148 -3.023 -32.426 1.00 82.00 280 LYS A O 1
ATOM 2370 N N . ASP A 1 281 ? 35.043 -1.287 -31.493 1.00 75.69 281 ASP A N 1
ATOM 2371 C CA . ASP A 1 281 ? 34.091 -0.988 -32.559 1.00 75.69 281 ASP A CA 1
ATOM 2372 C C . ASP A 1 281 ? 33.303 -2.234 -32.973 1.00 75.69 281 ASP A C 1
ATOM 2374 O O . ASP A 1 281 ? 33.517 -2.835 -34.027 1.00 75.69 281 ASP A O 1
ATOM 2378 N N . ILE A 1 282 ? 32.363 -2.631 -32.111 1.00 81.06 282 ILE A N 1
ATOM 2379 C CA . ILE A 1 282 ? 31.480 -3.785 -32.349 1.00 81.06 282 ILE A CA 1
ATOM 2380 C C . ILE A 1 282 ? 30.710 -3.682 -33.676 1.00 81.06 282 ILE A C 1
ATOM 2382 O O . ILE A 1 282 ? 30.241 -4.690 -34.192 1.00 81.06 282 ILE A O 1
ATOM 2386 N N . PHE A 1 283 ? 30.600 -2.487 -34.260 1.00 81.88 283 PHE A N 1
ATOM 2387 C CA . PHE A 1 283 ? 29.902 -2.257 -35.521 1.00 81.88 283 PHE A CA 1
ATOM 2388 C C . PHE A 1 283 ? 30.816 -2.310 -36.746 1.00 81.88 283 PHE A C 1
ATOM 2390 O O . PHE A 1 283 ? 30.312 -2.273 -37.866 1.00 81.88 283 PHE A O 1
ATOM 2397 N N . LYS A 1 284 ? 32.134 -2.453 -36.567 1.00 81.62 284 LYS A N 1
ATOM 2398 C CA . LYS A 1 284 ? 33.120 -2.415 -37.657 1.00 81.62 284 LYS A CA 1
ATOM 2399 C C . LYS A 1 284 ? 32.836 -3.412 -38.783 1.00 81.62 284 LYS A C 1
ATOM 2401 O O . LYS A 1 284 ? 33.104 -3.116 -39.942 1.00 81.62 284 LYS A O 1
ATOM 2406 N N . ASN A 1 285 ? 32.304 -4.583 -38.434 1.00 78.50 285 ASN A N 1
ATOM 2407 C CA . ASN A 1 285 ? 32.000 -5.660 -39.378 1.00 78.50 285 ASN A CA 1
ATOM 2408 C C . ASN A 1 285 ? 30.507 -5.744 -39.731 1.00 78.50 285 ASN A C 1
ATOM 2410 O O . ASN A 1 285 ? 30.089 -6.719 -40.348 1.00 78.50 285 ASN A O 1
ATOM 2414 N N . TYR A 1 286 ? 29.692 -4.776 -39.307 1.00 83.69 286 TYR A N 1
ATOM 2415 C CA . TYR A 1 286 ? 28.275 -4.775 -39.645 1.00 83.69 286 TYR A CA 1
ATOM 2416 C C . TYR A 1 286 ? 28.094 -4.374 -41.114 1.00 83.69 286 TYR A C 1
ATOM 2418 O O . TYR A 1 286 ? 28.431 -3.257 -41.513 1.00 83.69 286 TYR A O 1
ATOM 2426 N N . GLU A 1 287 ? 27.573 -5.292 -41.925 1.00 82.75 287 GLU A N 1
ATOM 2427 C CA . GLU A 1 287 ? 27.349 -5.070 -43.353 1.00 82.75 287 GLU A CA 1
ATOM 2428 C C . GLU A 1 287 ? 26.008 -4.370 -43.586 1.00 82.75 287 GLU A C 1
ATOM 2430 O O . GLU A 1 287 ? 24.942 -4.938 -43.359 1.00 82.75 287 GLU A O 1
ATOM 2435 N N . TYR A 1 288 ? 26.063 -3.130 -44.071 1.00 85.94 288 TYR A N 1
ATOM 2436 C CA . TYR A 1 288 ? 24.871 -2.400 -44.492 1.00 85.94 288 TYR A CA 1
ATOM 2437 C C . TYR A 1 288 ? 24.416 -2.865 -45.869 1.00 85.94 288 TYR A C 1
ATOM 2439 O O . TYR A 1 288 ? 25.225 -2.980 -46.795 1.00 85.94 288 TYR A O 1
ATOM 2447 N N . THR A 1 289 ? 23.106 -3.023 -46.045 1.00 84.12 289 THR A N 1
ATOM 2448 C CA . THR A 1 289 ? 22.522 -3.296 -47.363 1.00 84.12 289 THR A CA 1
ATOM 2449 C C . THR A 1 289 ? 21.670 -2.123 -47.821 1.00 84.12 289 THR A C 1
ATOM 2451 O O . THR A 1 289 ? 20.837 -1.608 -47.079 1.00 84.12 289 THR A O 1
ATOM 2454 N N . TYR A 1 290 ? 21.842 -1.692 -49.073 1.00 83.56 290 TYR A N 1
ATOM 2455 C CA . TYR A 1 290 ? 21.063 -0.575 -49.623 1.00 83.56 290 TYR A CA 1
ATOM 2456 C C . TYR A 1 290 ? 19.548 -0.835 -49.555 1.00 83.56 290 TYR A C 1
ATOM 2458 O O . TYR A 1 290 ? 18.760 0.070 -49.291 1.00 83.56 290 TYR A O 1
ATOM 2466 N N . GLU A 1 291 ? 19.133 -2.088 -49.748 1.00 84.69 291 GLU A N 1
ATOM 2467 C CA . GLU A 1 291 ? 17.722 -2.480 -49.740 1.00 84.69 291 GLU A CA 1
ATOM 2468 C C . GLU A 1 291 ? 17.059 -2.350 -48.361 1.00 84.69 291 GLU A C 1
ATOM 2470 O O . GLU A 1 291 ? 15.852 -2.073 -48.308 1.00 84.69 291 GLU A O 1
ATOM 2475 N N . ASN A 1 292 ? 17.841 -2.486 -47.279 1.00 87.88 292 ASN A N 1
ATOM 2476 C CA . ASN A 1 292 ? 17.384 -2.457 -45.886 1.00 87.88 292 ASN A CA 1
ATOM 2477 C C . ASN A 1 292 ? 17.971 -1.294 -45.074 1.00 87.88 292 ASN A C 1
ATOM 2479 O O . ASN A 1 292 ? 17.926 -1.335 -43.846 1.00 87.88 292 ASN A O 1
ATOM 2483 N N . LEU A 1 293 ? 18.478 -0.247 -45.725 1.00 90.25 293 LEU A N 1
ATOM 2484 C CA . LEU A 1 293 ? 19.204 0.834 -45.058 1.00 90.25 293 LEU A CA 1
ATOM 2485 C C . LEU A 1 293 ? 18.437 1.438 -43.866 1.00 90.25 293 LEU A C 1
ATOM 2487 O O . LEU A 1 293 ? 19.025 1.669 -42.810 1.00 90.25 293 LEU A O 1
ATOM 2491 N N . GLU A 1 294 ? 17.124 1.655 -43.994 1.00 92.75 294 GLU A N 1
ATOM 2492 C CA . GLU A 1 294 ? 16.292 2.162 -42.897 1.00 92.75 294 GLU A CA 1
ATOM 2493 C C . GLU A 1 294 ? 16.222 1.186 -41.715 1.00 92.75 294 GLU A C 1
ATOM 2495 O O . GLU A 1 294 ? 16.280 1.596 -40.555 1.00 92.75 294 GLU A O 1
ATOM 2500 N N . LYS A 1 295 ? 16.105 -0.114 -42.000 1.00 93.62 295 LYS A N 1
ATOM 2501 C CA . LYS A 1 295 ? 16.073 -1.166 -40.980 1.00 93.62 295 LYS A CA 1
ATOM 2502 C C . LYS A 1 295 ? 17.417 -1.252 -40.257 1.00 93.62 295 LYS A C 1
ATOM 2504 O O . LYS A 1 295 ? 17.431 -1.256 -39.028 1.00 93.62 295 LYS A O 1
ATOM 2509 N N . ASP A 1 296 ? 18.518 -1.242 -41.002 1.00 91.62 296 ASP A N 1
ATOM 2510 C CA . ASP A 1 296 ? 19.882 -1.311 -40.468 1.00 91.62 296 ASP A CA 1
ATOM 2511 C C . ASP A 1 296 ? 20.158 -0.122 -39.527 1.00 91.62 296 ASP A C 1
ATOM 2513 O O . ASP A 1 296 ? 20.622 -0.299 -38.399 1.00 91.62 296 ASP A O 1
ATOM 2517 N N . GLN A 1 297 ? 19.769 1.095 -39.928 1.00 92.12 297 GLN A N 1
ATOM 2518 C CA . GLN A 1 297 ? 19.888 2.296 -39.091 1.00 92.12 297 GLN A CA 1
ATOM 2519 C C . GLN A 1 297 ? 19.073 2.205 -37.793 1.00 92.12 297 GLN A C 1
ATOM 2521 O O . GLN A 1 297 ? 19.566 2.587 -36.728 1.00 92.12 297 GLN A O 1
ATOM 2526 N N . ILE A 1 298 ? 17.836 1.697 -37.864 1.00 94.75 298 ILE A N 1
ATOM 2527 C CA . ILE A 1 298 ? 16.982 1.505 -36.683 1.00 94.75 298 ILE A CA 1
ATOM 2528 C C . ILE A 1 298 ? 17.617 0.491 -35.729 1.00 94.75 298 ILE A C 1
ATOM 2530 O O . ILE A 1 298 ? 17.726 0.772 -34.534 1.00 94.75 298 ILE A O 1
ATOM 2534 N N . ILE A 1 299 ? 18.058 -0.661 -36.241 1.00 92.00 299 ILE A N 1
ATOM 2535 C CA . ILE A 1 299 ? 18.651 -1.735 -35.435 1.00 92.00 299 ILE A CA 1
ATOM 2536 C C . ILE A 1 299 ? 19.908 -1.236 -34.726 1.00 92.00 299 ILE A C 1
ATOM 2538 O O . ILE A 1 299 ? 20.004 -1.356 -33.506 1.00 92.00 299 ILE A O 1
ATOM 2542 N N . ILE A 1 300 ? 20.841 -0.616 -35.450 1.00 90.81 300 ILE A N 1
ATOM 2543 C CA . ILE A 1 300 ? 22.090 -0.104 -34.866 1.00 90.81 300 ILE A CA 1
ATOM 2544 C C . ILE A 1 300 ? 21.806 1.002 -33.847 1.00 90.81 300 ILE A C 1
ATOM 2546 O O . ILE A 1 300 ? 22.413 1.028 -32.775 1.00 90.81 300 ILE A O 1
ATOM 2550 N N . GLY A 1 301 ? 20.858 1.895 -34.141 1.00 93.06 301 GLY A N 1
ATOM 2551 C CA . GLY A 1 301 ? 20.448 2.951 -33.220 1.00 93.06 301 GLY A CA 1
ATOM 2552 C C . GLY A 1 301 ? 19.875 2.403 -31.911 1.00 93.06 301 GLY A C 1
ATOM 2553 O O . GLY A 1 301 ? 20.310 2.813 -30.831 1.00 93.06 301 GLY A O 1
ATOM 2554 N N . LEU A 1 302 ? 18.933 1.458 -31.994 1.00 94.56 302 LEU A N 1
ATOM 2555 C CA . LEU A 1 302 ? 18.327 0.798 -30.831 1.00 94.56 302 LEU A CA 1
ATOM 2556 C C . LEU A 1 302 ? 19.360 0.004 -30.036 1.00 94.56 302 LEU A C 1
ATOM 2558 O O . LEU A 1 302 ? 19.362 0.044 -28.807 1.00 94.56 302 LEU A O 1
ATOM 2562 N N . LEU A 1 303 ? 20.270 -0.668 -30.725 1.00 91.44 303 LEU A N 1
ATOM 2563 C CA . LEU A 1 303 ? 21.303 -1.468 -30.098 1.00 91.44 303 LEU A CA 1
ATOM 2564 C C . LEU A 1 303 ? 22.332 -0.624 -29.346 1.00 91.44 303 LEU A C 1
ATOM 2566 O O . LEU A 1 303 ? 22.607 -0.869 -28.171 1.00 91.44 303 LEU A O 1
ATOM 2570 N N . ASN A 1 304 ? 22.872 0.407 -29.997 1.00 90.88 304 ASN A N 1
ATOM 2571 C CA . ASN A 1 304 ? 23.796 1.334 -29.354 1.00 90.88 304 ASN A CA 1
ATOM 2572 C C . ASN A 1 304 ? 23.139 1.996 -28.133 1.00 90.88 304 ASN A C 1
ATOM 2574 O O . ASN A 1 304 ? 23.761 2.152 -27.081 1.00 90.88 304 ASN A O 1
ATOM 2578 N N . ARG A 1 305 ? 21.848 2.328 -28.246 1.00 93.94 305 ARG A N 1
ATOM 2579 C CA . ARG A 1 305 ? 21.056 2.847 -27.133 1.00 93.94 305 ARG A CA 1
ATOM 2580 C C . ARG A 1 305 ? 20.944 1.845 -25.982 1.00 93.94 305 ARG A C 1
ATOM 2582 O O . ARG A 1 305 ? 21.112 2.258 -24.837 1.00 93.94 305 ARG A O 1
ATOM 2589 N N . GLU A 1 306 ? 20.687 0.568 -26.255 1.00 92.94 306 GLU A N 1
ATOM 2590 C CA . GLU A 1 306 ? 20.587 -0.475 -25.225 1.00 92.94 306 GLU A CA 1
ATOM 2591 C C . GLU A 1 306 ? 21.895 -0.640 -24.456 1.00 92.94 306 GLU A C 1
ATOM 2593 O O . GLU A 1 306 ? 21.918 -0.511 -23.233 1.00 92.94 306 GLU A O 1
ATOM 2598 N N . ILE A 1 307 ? 23.003 -0.818 -25.180 1.00 91.81 307 ILE A N 1
ATOM 2599 C CA . ILE A 1 307 ? 24.341 -0.978 -24.600 1.00 91.81 307 ILE A CA 1
ATOM 2600 C C . ILE A 1 307 ? 24.707 0.252 -23.765 1.00 91.81 307 ILE A C 1
ATOM 2602 O O . ILE A 1 307 ? 25.201 0.127 -22.641 1.00 91.81 307 ILE A O 1
ATOM 2606 N N . PHE A 1 308 ? 24.437 1.453 -24.284 1.00 92.25 308 PHE A N 1
ATOM 2607 C CA . PHE A 1 308 ? 24.704 2.694 -23.566 1.00 92.25 308 PHE A CA 1
ATOM 2608 C C . PHE A 1 308 ? 23.880 2.810 -22.279 1.00 92.25 308 PHE A C 1
ATOM 2610 O O . PHE A 1 308 ? 24.424 3.204 -21.245 1.00 92.25 308 PHE A O 1
ATOM 2617 N N . LEU A 1 309 ? 22.594 2.455 -22.314 1.00 94.25 309 LEU A N 1
ATOM 2618 C CA . LEU A 1 309 ? 21.737 2.455 -21.129 1.00 94.25 309 LEU A CA 1
ATOM 2619 C C . LEU A 1 309 ? 22.211 1.431 -20.096 1.00 94.25 309 LEU A C 1
ATOM 2621 O O . LEU A 1 309 ? 22.402 1.806 -18.939 1.00 94.25 309 LEU A O 1
ATOM 2625 N N . CYS A 1 310 ? 22.482 0.187 -20.505 1.00 94.31 310 CYS A N 1
ATOM 2626 C CA . CYS A 1 310 ? 23.025 -0.847 -19.623 1.00 94.31 310 CYS A CA 1
ATOM 2627 C C . CYS A 1 310 ? 24.330 -0.389 -18.969 1.00 94.31 310 CYS A C 1
ATOM 2629 O O . CYS A 1 310 ? 24.470 -0.483 -17.752 1.00 94.31 310 CYS A O 1
ATOM 2631 N N . LYS A 1 311 ? 25.256 0.191 -19.743 1.00 93.88 311 LYS A N 1
ATOM 2632 C CA . LYS A 1 311 ? 26.502 0.764 -19.220 1.00 93.88 311 LYS A CA 1
ATOM 2633 C C . LYS A 1 311 ? 26.242 1.852 -18.185 1.00 93.88 311 LYS A C 1
ATOM 2635 O O . LYS A 1 311 ? 26.852 1.839 -17.122 1.00 93.88 311 LYS A O 1
ATOM 2640 N N . LYS A 1 312 ? 25.371 2.818 -18.497 1.00 94.25 312 LYS A N 1
ATOM 2641 C CA . LYS A 1 312 ? 25.082 3.937 -17.593 1.00 94.25 312 LYS A CA 1
ATOM 2642 C C . LYS A 1 312 ? 24.495 3.447 -16.282 1.00 94.25 312 LYS A C 1
ATOM 2644 O O . LYS A 1 312 ? 24.975 3.874 -15.239 1.00 94.25 312 LYS A O 1
ATOM 2649 N N . ILE A 1 313 ? 23.524 2.541 -16.351 1.00 94.69 313 ILE A N 1
ATOM 2650 C CA . ILE A 1 313 ? 22.872 1.955 -15.182 1.00 94.69 313 ILE A CA 1
ATOM 2651 C C . ILE A 1 313 ? 23.875 1.141 -14.368 1.00 94.69 313 ILE A C 1
ATOM 2653 O O . ILE A 1 313 ? 24.074 1.429 -13.197 1.00 94.69 313 ILE A O 1
ATOM 2657 N N . LEU A 1 314 ? 24.556 0.165 -14.970 1.00 94.25 314 LEU A N 1
ATOM 2658 C CA . LEU A 1 314 ? 25.485 -0.716 -14.253 1.00 94.25 314 LEU A CA 1
ATOM 2659 C C . LEU A 1 314 ? 26.723 0.019 -13.724 1.00 94.25 314 LEU A C 1
ATOM 2661 O O . LEU A 1 314 ? 27.291 -0.393 -12.720 1.00 94.25 314 LEU A O 1
ATOM 2665 N N . GLY A 1 315 ? 27.141 1.096 -14.388 1.00 93.19 315 GLY A N 1
ATOM 2666 C CA . GLY A 1 315 ? 28.308 1.890 -14.015 1.00 93.19 315 GLY A CA 1
ATOM 2667 C C . GLY A 1 315 ? 28.055 2.940 -12.935 1.00 93.19 315 GLY A C 1
ATOM 2668 O O . GLY A 1 315 ? 29.018 3.544 -12.463 1.00 93.19 315 GLY A O 1
ATOM 2669 N N . ASN A 1 316 ? 26.802 3.186 -12.537 1.00 92.38 316 ASN A N 1
ATOM 2670 C CA . ASN A 1 316 ? 26.478 4.188 -11.525 1.00 92.38 316 ASN A CA 1
ATOM 2671 C C . ASN A 1 316 ? 25.428 3.680 -10.528 1.00 92.38 316 ASN A C 1
ATOM 2673 O O . ASN A 1 316 ? 24.270 3.457 -10.879 1.00 92.38 316 ASN A O 1
ATOM 2677 N N . LEU A 1 317 ? 25.844 3.576 -9.264 1.00 90.00 317 LEU A N 1
ATOM 2678 C CA . LEU A 1 317 ? 25.015 3.114 -8.153 1.00 90.00 317 LEU A CA 1
ATOM 2679 C C . LEU A 1 317 ? 23.790 4.011 -7.906 1.00 90.00 317 LEU A C 1
ATOM 2681 O O . LEU A 1 317 ? 22.761 3.511 -7.461 1.00 90.00 317 LEU A O 1
ATOM 2685 N N . ASP A 1 318 ? 23.866 5.302 -8.237 1.00 89.50 318 ASP A N 1
ATOM 2686 C CA . ASP A 1 318 ? 22.751 6.238 -8.044 1.00 89.50 318 ASP A CA 1
ATOM 2687 C C . ASP A 1 318 ? 21.537 5.871 -8.910 1.00 89.50 318 ASP A C 1
ATOM 2689 O O . ASP A 1 318 ? 20.398 6.132 -8.533 1.00 89.50 318 ASP A O 1
ATOM 2693 N N . TYR A 1 319 ? 21.755 5.210 -10.053 1.00 91.88 319 TYR A N 1
ATOM 2694 C CA . TYR A 1 319 ? 20.659 4.734 -10.899 1.00 91.88 319 TYR A CA 1
ATOM 2695 C C . TYR A 1 319 ? 19.986 3.471 -10.372 1.00 91.88 319 TYR A C 1
ATOM 2697 O O . TYR A 1 319 ? 18.994 3.054 -10.959 1.00 91.88 319 TYR A O 1
ATOM 2705 N N . TRP A 1 320 ? 20.511 2.844 -9.316 1.00 88.94 320 TRP A N 1
ATOM 2706 C CA . TRP A 1 320 ? 19.923 1.638 -8.723 1.00 88.94 320 TRP A CA 1
ATOM 2707 C C . TRP A 1 320 ? 18.915 1.969 -7.625 1.00 88.94 320 TRP A C 1
ATOM 2709 O O . TRP A 1 320 ? 18.316 1.062 -7.049 1.00 88.94 320 TRP A O 1
ATOM 2719 N N . GLU A 1 321 ? 18.726 3.253 -7.331 1.00 86.81 321 GLU A N 1
ATOM 2720 C CA . GLU A 1 321 ? 17.591 3.750 -6.565 1.00 86.81 321 GLU A CA 1
ATOM 2721 C C . GLU A 1 321 ? 16.284 3.213 -7.192 1.00 86.81 321 GLU A C 1
ATOM 2723 O O . GLU A 1 321 ? 16.128 3.217 -8.415 1.00 86.81 321 GLU A O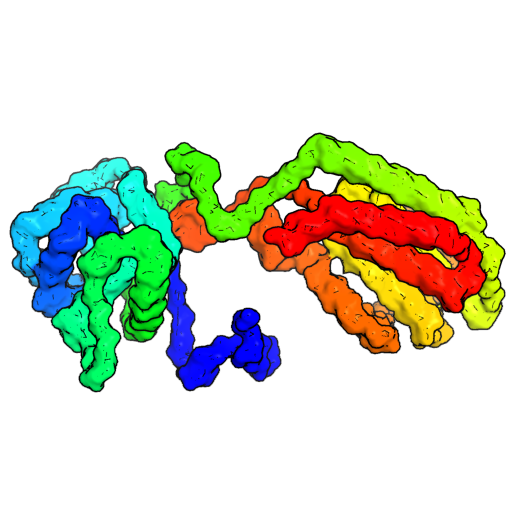 1
ATOM 2728 N N . LYS A 1 322 ? 15.375 2.675 -6.366 1.00 83.06 322 LYS A N 1
ATOM 2729 C CA . LYS A 1 322 ? 14.215 1.876 -6.797 1.00 83.06 322 LYS A CA 1
ATOM 2730 C C . LYS A 1 322 ? 13.315 2.581 -7.809 1.00 83.06 322 LYS A C 1
ATOM 2732 O O . LYS A 1 322 ? 12.820 1.924 -8.730 1.00 83.06 322 LYS A O 1
ATOM 2737 N N . GLU A 1 323 ? 13.058 3.869 -7.647 1.00 85.50 323 GLU A N 1
ATOM 2738 C CA . GLU A 1 323 ? 12.160 4.606 -8.535 1.00 85.50 323 GLU A CA 1
ATOM 2739 C C . GLU A 1 323 ? 12.851 4.937 -9.849 1.00 85.50 323 GLU A C 1
ATOM 2741 O O . GLU A 1 323 ? 12.315 4.649 -10.925 1.00 85.50 323 GLU A O 1
ATOM 2746 N N . ILE A 1 324 ? 14.081 5.446 -9.760 1.00 89.81 324 ILE A N 1
ATOM 2747 C CA . ILE A 1 324 ? 14.911 5.746 -10.927 1.00 89.81 324 ILE A CA 1
ATOM 2748 C C . ILE A 1 324 ? 15.088 4.487 -11.777 1.00 89.81 324 ILE A C 1
ATOM 2750 O O . ILE A 1 324 ? 14.849 4.519 -12.989 1.00 89.81 324 ILE A O 1
ATOM 2754 N N . ILE A 1 325 ? 15.445 3.359 -11.160 1.00 89.69 325 ILE A N 1
ATOM 2755 C CA . ILE A 1 325 ? 15.671 2.134 -11.916 1.00 89.69 325 ILE A CA 1
ATOM 2756 C C . ILE A 1 325 ? 14.391 1.587 -12.532 1.00 89.69 325 ILE A C 1
ATOM 2758 O O . ILE A 1 325 ? 14.434 1.084 -13.648 1.00 89.69 325 ILE A O 1
ATOM 2762 N N . THR A 1 326 ? 13.244 1.704 -11.864 1.00 88.88 326 THR A N 1
ATOM 2763 C CA . THR A 1 326 ? 11.967 1.216 -12.406 1.00 88.88 326 THR A CA 1
ATOM 2764 C C . THR A 1 326 ? 11.627 1.920 -13.721 1.00 88.88 326 THR A C 1
ATOM 2766 O O . THR A 1 326 ? 11.242 1.274 -14.701 1.00 88.88 326 THR A O 1
ATOM 2769 N N . ILE A 1 327 ? 11.868 3.232 -13.781 1.00 91.44 327 ILE A N 1
ATOM 2770 C CA . ILE A 1 327 ? 11.723 4.026 -15.006 1.00 91.44 327 ILE A CA 1
ATOM 2771 C C . ILE A 1 327 ? 12.690 3.524 -16.083 1.00 91.44 327 ILE A C 1
ATOM 2773 O O . ILE A 1 327 ? 12.290 3.276 -17.223 1.00 91.44 327 ILE A O 1
ATOM 2777 N N . LEU A 1 328 ? 13.961 3.343 -15.727 1.00 93.38 328 LEU A N 1
ATOM 2778 C CA . LEU A 1 328 ? 14.999 2.916 -16.665 1.00 93.38 328 LEU A CA 1
ATOM 2779 C C . LEU A 1 328 ? 14.797 1.474 -17.164 1.00 93.38 328 LEU A C 1
ATOM 2781 O O . LEU A 1 328 ? 15.022 1.209 -18.343 1.00 93.38 328 LEU A O 1
ATOM 2785 N N . HIS A 1 329 ? 14.306 0.564 -16.320 1.00 91.25 329 HIS A N 1
ATOM 2786 C CA . HIS A 1 329 ? 13.910 -0.797 -16.688 1.00 91.25 329 HIS A CA 1
ATOM 2787 C C . HIS A 1 329 ? 12.820 -0.780 -17.751 1.00 91.25 329 HIS A C 1
ATOM 2789 O O . HIS A 1 329 ? 12.961 -1.447 -18.773 1.00 91.25 329 HIS A O 1
ATOM 2795 N N . ARG A 1 330 ? 11.764 0.020 -17.564 1.00 92.06 330 ARG A N 1
ATOM 2796 C CA . ARG A 1 330 ? 10.694 0.136 -18.565 1.00 92.06 330 ARG A CA 1
ATOM 2797 C C . ARG A 1 330 ? 11.249 0.608 -19.909 1.00 92.06 330 ARG A C 1
ATOM 2799 O O . ARG A 1 330 ? 10.916 0.052 -20.953 1.00 92.06 330 ARG A O 1
ATOM 2806 N N . VAL A 1 331 ? 12.133 1.602 -19.870 1.00 93.81 331 VAL A N 1
ATOM 2807 C CA . VAL A 1 331 ? 12.790 2.162 -21.054 1.00 93.81 331 VAL A CA 1
ATOM 2808 C C . VAL A 1 331 ? 13.699 1.144 -21.760 1.00 93.81 331 VAL A C 1
ATOM 2810 O O . VAL A 1 331 ? 13.783 1.155 -22.991 1.00 93.81 331 VAL A O 1
ATOM 2813 N N . LEU A 1 332 ? 14.387 0.285 -21.007 1.00 93.62 332 LEU A N 1
ATOM 2814 C CA . LEU A 1 332 ? 15.211 -0.797 -21.546 1.00 93.62 332 LEU A CA 1
ATOM 2815 C C . LEU A 1 332 ? 14.365 -1.914 -22.157 1.00 93.62 332 LEU A C 1
ATOM 2817 O O . LEU A 1 332 ? 14.637 -2.319 -23.279 1.00 93.62 332 LEU A O 1
ATOM 2821 N N . ILE A 1 333 ? 13.312 -2.359 -21.471 1.00 92.31 333 ILE A N 1
ATOM 2822 C CA . ILE A 1 333 ? 12.416 -3.415 -21.964 1.00 92.31 333 ILE A CA 1
ATOM 2823 C C . ILE A 1 333 ? 11.743 -2.984 -23.271 1.00 92.31 333 ILE A C 1
ATOM 2825 O O . ILE A 1 333 ? 11.702 -3.750 -24.231 1.00 92.31 333 ILE A O 1
ATOM 2829 N N . GLU A 1 334 ? 11.261 -1.740 -23.350 1.00 94.69 334 GLU A N 1
ATOM 2830 C CA . GLU A 1 334 ? 10.676 -1.213 -24.587 1.00 94.69 334 GLU A CA 1
ATOM 2831 C C . GLU A 1 334 ? 11.695 -1.169 -25.732 1.00 94.69 334 GLU A C 1
ATOM 2833 O O . GLU A 1 334 ? 11.368 -1.505 -26.872 1.00 94.69 334 GLU A O 1
ATOM 2838 N N . ASN A 1 335 ? 12.938 -0.777 -25.438 1.00 95.12 335 ASN A N 1
ATOM 2839 C CA . ASN A 1 335 ? 14.023 -0.788 -26.416 1.00 95.12 335 ASN A CA 1
ATOM 2840 C C . ASN A 1 335 ? 14.307 -2.199 -26.926 1.00 95.12 335 ASN A C 1
ATOM 2842 O O . ASN A 1 335 ? 14.372 -2.396 -28.135 1.00 95.12 335 ASN A O 1
ATOM 2846 N N . HIS A 1 336 ? 14.410 -3.154 -26.006 1.00 92.81 336 HIS A N 1
ATOM 2847 C CA . HIS A 1 336 ? 14.724 -4.547 -26.283 1.00 92.81 336 HIS A CA 1
ATOM 2848 C C . HIS A 1 336 ? 13.653 -5.206 -27.160 1.00 92.81 336 HIS A C 1
ATOM 2850 O O . HIS A 1 336 ? 13.960 -5.774 -28.209 1.00 92.81 336 HIS A O 1
ATOM 2856 N N . ILE A 1 337 ? 12.372 -5.037 -26.805 1.00 93.44 337 ILE A N 1
ATOM 2857 C CA . ILE A 1 337 ? 11.246 -5.526 -27.617 1.00 93.44 337 ILE A CA 1
ATOM 2858 C C . ILE A 1 337 ? 11.283 -4.895 -29.014 1.00 93.44 337 ILE A C 1
ATOM 2860 O O . ILE A 1 337 ? 11.118 -5.595 -30.013 1.00 93.44 337 ILE A O 1
ATOM 2864 N N . ASN A 1 338 ? 11.499 -3.576 -29.107 1.00 95.81 338 ASN A N 1
ATOM 2865 C CA . ASN A 1 338 ? 11.591 -2.900 -30.400 1.00 95.81 338 ASN A CA 1
ATOM 2866 C C . ASN A 1 338 ? 12.761 -3.433 -31.232 1.00 95.81 338 ASN A C 1
ATOM 2868 O O . ASN A 1 338 ? 12.579 -3.667 -32.422 1.00 95.81 338 ASN A O 1
ATOM 2872 N N . LEU A 1 339 ? 13.929 -3.642 -30.628 1.00 94.38 339 LEU A N 1
ATOM 2873 C CA . LEU A 1 339 ? 15.130 -4.120 -31.306 1.00 94.38 339 LEU A CA 1
ATOM 2874 C C . LEU A 1 339 ? 14.911 -5.499 -31.934 1.00 94.38 339 LEU A C 1
ATOM 2876 O O . LEU A 1 339 ? 15.111 -5.658 -33.140 1.00 94.38 339 LEU A O 1
ATOM 2880 N N . ILE A 1 340 ? 14.425 -6.465 -31.150 1.00 93.25 340 ILE A N 1
ATOM 2881 C CA . ILE A 1 340 ? 14.136 -7.819 -31.642 1.00 93.25 340 ILE A CA 1
ATOM 2882 C C . ILE A 1 340 ? 13.030 -7.776 -32.703 1.00 93.25 340 ILE A C 1
ATOM 2884 O O . ILE A 1 340 ? 13.176 -8.361 -33.776 1.00 93.25 340 ILE A O 1
ATOM 2888 N N . TRP A 1 341 ? 11.942 -7.038 -32.458 1.00 95.94 341 TRP A N 1
ATOM 2889 C CA . TRP A 1 341 ? 10.826 -6.953 -33.405 1.00 95.94 341 TRP A CA 1
ATOM 2890 C C . TRP A 1 341 ? 11.237 -6.309 -34.734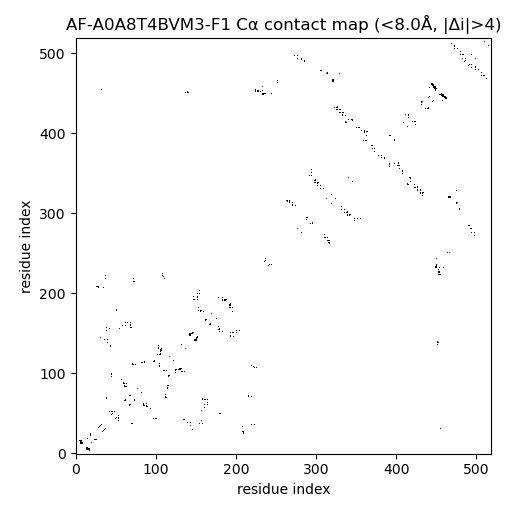 1.00 95.94 341 TRP A C 1
ATOM 2892 O O . TRP A 1 341 ? 10.882 -6.818 -35.800 1.00 95.94 341 TRP A O 1
ATOM 2902 N N . PHE A 1 342 ? 12.019 -5.223 -34.706 1.00 95.06 342 PHE A N 1
ATOM 2903 C CA . PHE A 1 342 ? 12.533 -4.615 -35.932 1.00 95.06 342 PHE A CA 1
ATOM 2904 C C . PHE A 1 342 ? 13.474 -5.559 -36.672 1.00 95.06 342 PHE A C 1
ATOM 2906 O O . PHE A 1 342 ? 13.361 -5.669 -37.893 1.00 95.06 342 PHE A O 1
ATOM 2913 N N . ASN A 1 343 ? 14.329 -6.303 -35.972 1.00 92.50 343 ASN A N 1
ATOM 2914 C CA . ASN A 1 343 ? 15.205 -7.257 -36.637 1.00 92.50 343 ASN A CA 1
ATOM 2915 C C . ASN A 1 343 ? 14.440 -8.435 -37.269 1.00 92.50 343 ASN A C 1
ATOM 2917 O O . ASN A 1 343 ? 14.696 -8.786 -38.422 1.00 92.50 343 ASN A O 1
ATOM 2921 N N . GLU A 1 344 ? 13.466 -9.013 -36.567 1.00 92.31 344 GLU A N 1
ATOM 2922 C CA . GLU A 1 344 ? 12.877 -10.306 -36.949 1.00 92.31 344 GLU A CA 1
ATOM 2923 C C . GLU A 1 344 ? 11.525 -10.225 -37.660 1.00 92.31 344 GLU A C 1
ATOM 2925 O O . GLU A 1 344 ? 11.186 -11.128 -38.426 1.00 92.31 344 GLU A O 1
ATOM 2930 N N . LYS A 1 345 ? 10.723 -9.192 -37.385 1.00 94.69 345 LYS A N 1
ATOM 2931 C CA . LYS A 1 345 ? 9.305 -9.136 -37.789 1.00 94.69 345 LYS A CA 1
ATOM 2932 C C . LYS A 1 345 ? 8.944 -7.923 -38.634 1.00 94.69 345 LYS A C 1
ATOM 2934 O O . LYS A 1 345 ? 7.923 -7.960 -39.318 1.00 94.69 345 LYS A O 1
ATOM 2939 N N . SER A 1 346 ? 9.740 -6.855 -38.595 1.00 93.38 346 SER A N 1
ATOM 2940 C CA . SER A 1 346 ? 9.399 -5.637 -39.330 1.00 93.38 346 SER A CA 1
ATOM 2941 C C . SER A 1 346 ? 9.485 -5.806 -40.845 1.00 93.38 346 SER A C 1
ATOM 2943 O O . SER A 1 346 ? 10.350 -6.500 -41.386 1.00 93.38 346 SER A O 1
ATOM 2945 N N . THR A 1 347 ? 8.583 -5.110 -41.530 1.00 93.06 347 THR A N 1
ATOM 2946 C CA . THR A 1 347 ? 8.629 -4.892 -42.977 1.00 93.06 347 THR A CA 1
ATOM 2947 C C . THR A 1 347 ? 9.300 -3.557 -43.301 1.00 93.06 347 THR A C 1
ATOM 2949 O O . THR A 1 347 ? 9.400 -2.674 -42.447 1.00 93.06 347 THR A O 1
ATOM 2952 N N . LYS A 1 348 ? 9.692 -3.363 -44.567 1.00 91.06 348 LYS A N 1
ATOM 2953 C CA . LYS A 1 348 ? 10.236 -2.083 -45.051 1.00 91.06 348 LYS A CA 1
ATOM 2954 C C . LYS A 1 348 ? 9.303 -0.901 -44.768 1.00 91.06 348 LYS A C 1
ATOM 2956 O O . LYS A 1 348 ? 9.773 0.165 -44.383 1.00 91.06 348 LYS A O 1
ATOM 2961 N N . GLU A 1 349 ? 7.994 -1.107 -44.905 1.00 91.00 349 GLU A N 1
ATOM 2962 C CA . GLU A 1 349 ? 7.002 -0.071 -44.608 1.00 91.00 349 GLU A CA 1
ATOM 2963 C C . GLU A 1 349 ? 6.981 0.275 -43.118 1.00 91.00 349 GLU A C 1
ATOM 2965 O O . GLU A 1 349 ? 6.994 1.447 -42.761 1.00 91.00 349 GLU A O 1
ATOM 2970 N N . ASN A 1 350 ? 7.083 -0.724 -42.232 1.00 92.75 350 ASN A N 1
ATOM 2971 C CA . ASN A 1 350 ? 7.152 -0.460 -40.793 1.00 92.75 350 ASN A CA 1
ATOM 2972 C C . ASN A 1 350 ? 8.375 0.383 -40.407 1.00 92.75 350 ASN A C 1
ATOM 2974 O O . ASN A 1 350 ? 8.272 1.230 -39.520 1.00 92.75 350 ASN A O 1
ATOM 2978 N N . CYS A 1 351 ? 9.524 0.162 -41.052 1.00 93.44 351 CYS A N 1
ATOM 2979 C CA . CYS A 1 351 ? 10.729 0.961 -40.818 1.00 93.44 351 CYS A CA 1
ATOM 2980 C C . CYS A 1 351 ? 10.551 2.409 -41.293 1.00 93.44 351 CYS A C 1
ATOM 2982 O O . CYS A 1 351 ? 10.884 3.343 -40.560 1.00 93.44 351 CYS A O 1
ATOM 2984 N N . LYS A 1 352 ? 9.972 2.604 -42.484 1.00 90.75 352 LYS A N 1
ATOM 2985 C CA . LYS A 1 352 ? 9.665 3.940 -43.015 1.00 90.75 352 LYS A CA 1
ATOM 2986 C C . LYS A 1 352 ? 8.682 4.689 -42.125 1.00 90.75 352 LYS A C 1
ATOM 2988 O O . LYS A 1 352 ? 8.954 5.831 -41.760 1.00 90.75 352 LYS A O 1
ATOM 2993 N N . ASP A 1 353 ? 7.601 4.032 -41.716 1.00 90.38 353 ASP A N 1
ATOM 2994 C CA . ASP A 1 353 ? 6.605 4.593 -40.803 1.00 90.38 353 ASP A CA 1
ATOM 2995 C C . ASP A 1 353 ? 7.228 5.003 -39.468 1.00 90.38 353 ASP A C 1
ATOM 2997 O O . ASP A 1 353 ? 6.910 6.062 -38.929 1.00 90.38 353 ASP A O 1
ATOM 3001 N N . PHE A 1 354 ? 8.143 4.192 -38.932 1.00 92.31 354 PHE A N 1
ATOM 3002 C CA . PHE A 1 354 ? 8.829 4.496 -37.681 1.00 92.31 354 PHE A CA 1
ATOM 3003 C C . PHE A 1 354 ? 9.689 5.762 -37.782 1.00 92.31 354 PHE A C 1
ATOM 3005 O O . PHE A 1 354 ? 9.573 6.653 -36.936 1.00 92.31 354 PHE A O 1
ATOM 3012 N N . ILE A 1 355 ? 10.509 5.876 -38.832 1.00 91.62 355 ILE A N 1
ATOM 3013 C CA . ILE A 1 355 ? 11.351 7.059 -39.077 1.00 91.62 355 ILE A CA 1
ATOM 3014 C C . ILE A 1 355 ? 10.475 8.290 -39.311 1.00 91.62 355 ILE A C 1
ATOM 3016 O O . ILE A 1 355 ? 10.670 9.329 -38.673 1.00 91.62 355 ILE A O 1
ATOM 3020 N N . PHE A 1 356 ? 9.475 8.159 -40.182 1.00 90.06 356 PHE A N 1
ATOM 3021 C CA . PHE A 1 356 ? 8.547 9.232 -40.507 1.00 90.06 356 PHE A CA 1
ATOM 3022 C C . PHE A 1 356 ? 7.811 9.733 -39.261 1.00 90.06 356 PHE A C 1
ATOM 3024 O O . PHE A 1 356 ? 7.712 10.941 -39.041 1.00 90.06 356 PHE A O 1
ATOM 3031 N N . GLN A 1 357 ? 7.335 8.827 -38.401 1.00 90.06 357 GLN A N 1
ATOM 3032 C CA . GLN A 1 357 ? 6.676 9.200 -37.152 1.00 90.06 357 GLN A CA 1
ATOM 3033 C C . GLN A 1 357 ? 7.630 9.935 -36.205 1.00 90.06 357 GLN A C 1
ATOM 3035 O O . GLN A 1 357 ? 7.219 10.903 -35.564 1.00 90.06 357 GLN A O 1
ATOM 3040 N N . GLY A 1 358 ? 8.894 9.511 -36.123 1.00 90.56 358 GLY A N 1
ATOM 3041 C CA . GLY A 1 358 ? 9.922 10.203 -35.344 1.00 90.56 358 GLY A CA 1
ATOM 3042 C C . GLY A 1 358 ? 10.101 11.659 -35.787 1.00 90.56 358 GLY A C 1
ATOM 3043 O O . GLY A 1 358 ? 10.037 12.567 -34.956 1.00 90.56 358 GLY A O 1
ATOM 3044 N N . LEU A 1 359 ? 10.230 11.888 -37.097 1.00 91.56 359 LEU A N 1
ATOM 3045 C CA . LEU A 1 359 ? 10.355 13.228 -37.683 1.00 91.56 359 LEU A CA 1
ATOM 3046 C C . LEU A 1 359 ? 9.077 14.064 -37.505 1.00 91.56 359 LEU A C 1
ATOM 3048 O O . LEU A 1 359 ? 9.144 15.235 -37.130 1.00 91.56 359 LEU A O 1
ATOM 3052 N N . SER A 1 360 ? 7.906 13.457 -37.705 1.00 90.75 360 SER A N 1
ATOM 3053 C CA . SER A 1 360 ? 6.597 14.074 -37.456 1.00 90.75 360 SER A CA 1
ATOM 3054 C C . SER A 1 360 ? 6.460 14.558 -36.004 1.00 90.75 360 SER A C 1
ATOM 3056 O O . SER A 1 360 ? 6.059 15.699 -35.755 1.00 90.75 360 SER A O 1
ATOM 3058 N N . ASN A 1 361 ? 6.852 13.725 -35.034 1.00 90.06 361 ASN A N 1
ATOM 3059 C CA . ASN A 1 361 ? 6.816 14.066 -33.610 1.00 90.06 361 ASN A CA 1
ATOM 3060 C C . ASN A 1 361 ? 7.788 15.206 -33.263 1.00 90.06 361 ASN A C 1
ATOM 3062 O O . ASN A 1 361 ? 7.424 16.100 -32.496 1.00 90.06 361 ASN A O 1
ATOM 3066 N N . GLU A 1 362 ? 8.999 15.198 -33.830 1.00 91.50 362 GLU A N 1
ATOM 3067 C CA . GLU A 1 362 ? 9.993 16.266 -33.647 1.00 91.50 362 GLU A CA 1
ATOM 3068 C C . GLU A 1 362 ? 9.470 17.605 -34.192 1.00 91.50 362 GLU A C 1
ATOM 3070 O O . GLU A 1 362 ? 9.507 18.612 -33.480 1.00 91.50 362 GLU A O 1
ATOM 3075 N N . LYS A 1 363 ? 8.872 17.610 -35.392 1.00 92.38 363 LYS A N 1
ATOM 3076 C CA . LYS A 1 363 ? 8.233 18.802 -35.976 1.00 92.38 363 LYS A CA 1
ATOM 3077 C C . LYS A 1 363 ? 7.085 19.320 -35.111 1.00 92.38 363 LYS A C 1
ATOM 3079 O O . LYS A 1 363 ? 7.034 20.509 -34.802 1.00 92.38 363 LYS A O 1
ATOM 3084 N N . LEU A 1 364 ? 6.189 18.435 -34.669 1.00 92.38 364 LEU A N 1
ATOM 3085 C CA . LEU A 1 364 ? 5.082 18.803 -33.782 1.00 92.38 364 LEU A CA 1
ATOM 3086 C C . LEU A 1 364 ? 5.584 19.416 -32.466 1.00 92.38 364 LEU A C 1
ATOM 3088 O O . LEU A 1 364 ? 4.996 20.375 -31.966 1.00 92.38 364 LEU A O 1
ATOM 3092 N N . TYR A 1 365 ? 6.665 18.879 -31.900 1.00 92.19 365 TYR A N 1
ATOM 3093 C CA . TYR A 1 365 ? 7.276 19.421 -30.690 1.00 92.19 365 TYR A CA 1
ATOM 3094 C C . TYR A 1 365 ? 7.843 20.831 -30.911 1.00 92.19 365 TYR A C 1
ATOM 3096 O O . TYR A 1 365 ? 7.578 21.722 -30.102 1.00 92.19 365 TYR A O 1
ATOM 3104 N N . ILE A 1 366 ? 8.549 21.061 -32.023 1.00 93.25 366 ILE A N 1
ATOM 3105 C CA . ILE A 1 366 ? 9.053 22.390 -32.405 1.00 93.25 366 ILE A CA 1
ATOM 3106 C C . ILE A 1 366 ? 7.896 23.392 -32.534 1.00 93.25 366 ILE A C 1
ATOM 3108 O O . ILE A 1 366 ? 7.973 24.489 -31.978 1.00 93.25 366 ILE A O 1
ATOM 3112 N N . GLU A 1 367 ? 6.800 23.019 -33.198 1.00 92.56 367 GLU A N 1
ATOM 3113 C CA . GLU A 1 367 ? 5.634 23.899 -33.355 1.00 92.56 367 GLU A CA 1
ATOM 3114 C C . GLU A 1 367 ? 4.954 24.222 -32.016 1.00 92.56 367 GLU A C 1
ATOM 3116 O O . GLU A 1 367 ? 4.629 25.383 -31.749 1.00 92.56 367 GLU A O 1
ATOM 3121 N N . LYS A 1 368 ? 4.834 23.242 -31.112 1.00 93.44 368 LYS A N 1
ATOM 3122 C CA . LYS A 1 368 ? 4.346 23.478 -29.742 1.00 93.44 368 LYS A CA 1
ATOM 3123 C C . LYS A 1 368 ? 5.255 24.428 -28.960 1.00 93.44 368 LYS A C 1
ATOM 3125 O O . LYS A 1 368 ? 4.758 25.305 -28.254 1.00 93.44 368 LYS A O 1
ATOM 3130 N N . LEU A 1 369 ? 6.578 24.293 -29.094 1.00 93.00 369 LEU A N 1
ATOM 3131 C CA . LEU A 1 369 ? 7.531 25.215 -28.470 1.00 93.00 369 LEU A CA 1
ATOM 3132 C C . LEU A 1 369 ? 7.399 26.634 -29.030 1.00 93.00 369 LEU A C 1
ATOM 3134 O O . LEU A 1 369 ? 7.438 27.591 -28.257 1.00 93.00 369 LEU A O 1
ATOM 3138 N N . LYS A 1 370 ? 7.205 26.791 -30.344 1.00 93.94 370 LYS A N 1
ATOM 3139 C CA . LYS A 1 370 ? 6.945 28.100 -30.963 1.00 93.94 370 LYS A CA 1
ATOM 3140 C C . LYS A 1 370 ? 5.669 28.725 -30.423 1.00 93.94 370 LYS A C 1
ATOM 3142 O O . LYS A 1 370 ? 5.681 29.904 -30.077 1.00 93.94 370 LYS A O 1
ATOM 3147 N N . GLU A 1 371 ? 4.586 27.958 -30.327 1.00 94.50 371 GLU A N 1
ATOM 3148 C CA . GLU A 1 371 ? 3.322 28.439 -29.768 1.00 94.50 371 GLU A CA 1
ATOM 3149 C C . GLU A 1 371 ? 3.483 28.883 -28.307 1.00 94.50 371 GLU A C 1
ATOM 3151 O O . GLU A 1 371 ? 3.061 29.983 -27.944 1.00 94.50 371 GLU A O 1
ATOM 3156 N N . LEU A 1 372 ? 4.148 28.072 -27.481 1.00 93.12 372 LEU A N 1
ATOM 3157 C CA . LEU A 1 372 ? 4.444 28.414 -26.091 1.00 93.12 372 LEU A CA 1
ATOM 3158 C C . LEU A 1 372 ? 5.296 29.687 -25.998 1.00 93.12 372 LEU A C 1
ATOM 3160 O O . LEU A 1 372 ? 5.002 30.578 -25.203 1.00 93.12 372 LEU A O 1
ATOM 3164 N N . ASN A 1 373 ? 6.308 29.814 -26.851 1.00 94.56 373 ASN A N 1
ATOM 3165 C CA . ASN A 1 373 ? 7.182 30.976 -26.871 1.00 94.56 373 ASN A CA 1
ATOM 3166 C C . ASN A 1 373 ? 6.489 32.246 -27.382 1.00 94.56 373 ASN A C 1
ATOM 3168 O O . ASN A 1 373 ? 6.830 33.335 -26.932 1.00 94.56 373 ASN A O 1
ATOM 3172 N N . ARG A 1 374 ? 5.482 32.146 -28.261 1.00 94.88 374 ARG A N 1
ATOM 3173 C CA . ARG A 1 374 ? 4.630 33.301 -28.610 1.00 94.88 374 ARG A CA 1
ATOM 3174 C C . ARG A 1 374 ? 3.881 33.836 -27.386 1.00 94.88 374 ARG A C 1
ATOM 3176 O O . ARG A 1 374 ? 3.666 35.039 -27.305 1.00 94.88 374 ARG A O 1
ATOM 3183 N N . LYS A 1 375 ? 3.519 32.963 -26.437 1.00 94.12 375 LYS A N 1
ATOM 3184 C CA . LYS A 1 375 ? 2.843 33.340 -25.182 1.00 94.12 375 LYS A CA 1
ATOM 3185 C C . LYS A 1 375 ? 3.821 33.887 -24.140 1.00 94.12 375 LYS A C 1
ATOM 3187 O O . LYS A 1 375 ? 3.518 34.874 -23.484 1.00 94.12 375 LYS A O 1
ATOM 3192 N N . LEU A 1 376 ? 4.980 33.247 -23.982 1.00 92.94 376 LEU A N 1
ATOM 3193 C CA . LEU A 1 376 ? 5.944 33.573 -22.922 1.00 92.94 376 LEU A CA 1
ATOM 3194 C C . LEU A 1 376 ? 7.005 34.611 -23.324 1.00 92.94 376 LEU A C 1
ATOM 3196 O O . LEU A 1 376 ? 7.632 35.200 -22.450 1.00 92.94 376 LEU A O 1
ATOM 3200 N N . ASN A 1 377 ? 7.243 34.808 -24.624 1.00 91.88 377 ASN A N 1
ATOM 3201 C CA . ASN A 1 377 ? 8.296 35.655 -25.199 1.00 91.88 377 ASN A CA 1
ATOM 3202 C C . ASN A 1 377 ? 9.689 35.433 -24.564 1.00 91.88 377 ASN A C 1
ATOM 3204 O O . ASN A 1 377 ? 10.402 36.377 -24.223 1.00 91.88 377 ASN A O 1
ATOM 3208 N N . SER A 1 378 ? 10.090 34.170 -24.401 1.00 93.06 378 SER A N 1
ATOM 3209 C CA . SER A 1 378 ? 11.321 33.784 -23.708 1.00 93.06 378 SER A CA 1
ATOM 3210 C C . SER A 1 378 ? 12.510 33.663 -24.667 1.00 93.06 378 SER A C 1
ATOM 3212 O O . SER A 1 378 ? 12.510 32.858 -25.600 1.00 93.06 378 SER A O 1
ATOM 3214 N N . ASN A 1 379 ? 13.592 34.403 -24.406 1.00 90.00 379 ASN A N 1
ATOM 3215 C CA . ASN A 1 379 ? 14.830 34.289 -25.191 1.00 90.00 379 ASN A CA 1
ATOM 3216 C C . ASN A 1 379 ? 15.474 32.897 -25.084 1.00 90.00 379 ASN A C 1
ATOM 3218 O O . ASN A 1 379 ? 16.049 32.411 -26.057 1.00 90.00 379 ASN A O 1
ATOM 3222 N N . TYR A 1 380 ? 15.320 32.224 -23.941 1.00 89.19 380 TYR A N 1
ATOM 3223 C CA . TYR A 1 380 ? 15.765 30.840 -23.771 1.00 89.19 380 TYR A CA 1
ATOM 3224 C C . TYR A 1 380 ? 15.026 29.895 -24.730 1.00 89.19 380 TYR A C 1
ATOM 3226 O O . TYR A 1 380 ? 15.652 29.101 -25.433 1.00 89.19 380 TYR A O 1
ATOM 3234 N N . GLN A 1 381 ? 13.699 30.029 -24.825 1.00 89.44 381 GLN A N 1
ATOM 3235 C CA . GLN A 1 381 ? 12.899 29.215 -25.742 1.00 89.44 381 GLN A CA 1
ATOM 3236 C C . GLN A 1 381 ? 13.216 29.524 -27.207 1.00 89.44 381 GLN A C 1
ATOM 3238 O O . GLN A 1 381 ? 13.314 28.591 -27.999 1.00 89.44 381 GLN A O 1
ATOM 3243 N N . LYS A 1 382 ? 13.459 30.795 -27.565 1.00 91.69 382 LYS A N 1
ATOM 3244 C CA . LYS A 1 382 ? 13.932 31.166 -28.915 1.00 91.69 382 LYS A CA 1
ATOM 3245 C C . LYS A 1 382 ? 15.220 30.426 -29.287 1.00 91.69 382 LYS A C 1
ATOM 3247 O O . LYS A 1 382 ? 15.285 29.842 -30.365 1.00 91.69 382 LYS A O 1
ATOM 3252 N N . GLY A 1 383 ? 16.207 30.395 -28.388 1.00 92.12 383 GLY A N 1
ATOM 3253 C CA . GLY A 1 383 ? 17.464 29.674 -28.617 1.00 92.12 383 GLY A CA 1
ATOM 3254 C C . GLY A 1 383 ? 17.276 28.158 -28.758 1.00 92.12 383 GLY A C 1
ATOM 3255 O O . GLY A 1 383 ? 17.890 27.535 -29.626 1.00 92.12 383 GLY A O 1
ATOM 3256 N N . LEU A 1 384 ? 16.391 27.556 -27.954 1.00 91.50 384 LEU A N 1
ATOM 3257 C CA . LEU A 1 384 ? 16.048 26.134 -28.081 1.00 91.50 384 LEU A CA 1
ATOM 3258 C C . LEU A 1 384 ? 15.369 25.813 -29.416 1.00 91.50 384 LEU A C 1
ATOM 3260 O O . LEU A 1 384 ? 15.756 24.843 -30.064 1.00 91.50 384 LEU A O 1
ATOM 3264 N N . ILE A 1 385 ? 14.394 26.626 -29.834 1.00 93.88 385 ILE A N 1
ATOM 3265 C CA . ILE A 1 385 ? 13.681 26.458 -31.109 1.00 93.88 385 ILE A CA 1
ATOM 3266 C C . ILE A 1 385 ? 14.678 26.478 -32.269 1.00 93.88 385 ILE A C 1
ATOM 3268 O O . ILE A 1 385 ? 14.729 25.513 -33.023 1.00 93.88 385 ILE A O 1
ATOM 3272 N N . GLN A 1 386 ? 15.543 27.496 -32.342 1.00 93.94 386 GLN A N 1
ATOM 3273 C CA . GLN A 1 386 ? 16.558 27.608 -33.399 1.00 93.94 386 GLN A CA 1
ATOM 3274 C C . GLN A 1 386 ? 17.492 26.393 -33.444 1.00 93.94 386 GLN A C 1
ATOM 3276 O O . GLN A 1 386 ? 17.838 25.896 -34.516 1.00 93.94 386 GLN A O 1
ATOM 3281 N N . LYS A 1 387 ? 17.905 25.884 -32.275 1.00 93.81 387 LYS A N 1
ATOM 3282 C CA . LYS A 1 387 ? 18.738 24.680 -32.191 1.00 93.81 387 LYS A CA 1
ATOM 3283 C C . LYS A 1 387 ? 18.004 23.447 -32.723 1.00 93.81 387 LYS A C 1
ATOM 3285 O O . LYS A 1 387 ? 18.620 22.643 -33.424 1.00 93.81 387 LYS A O 1
ATOM 3290 N N . PHE A 1 388 ? 16.730 23.274 -32.373 1.00 91.81 388 PHE A N 1
ATOM 3291 C CA . PHE A 1 388 ? 15.937 22.138 -32.839 1.00 91.81 388 PHE A CA 1
ATOM 3292 C C . PHE A 1 388 ? 15.628 22.228 -34.333 1.00 91.81 388 PHE A C 1
ATOM 3294 O O . PHE A 1 388 ? 15.833 21.238 -35.023 1.00 91.81 388 PHE A O 1
ATOM 3301 N N . GLU A 1 389 ? 15.259 23.400 -34.852 1.00 92.44 389 GLU A N 1
ATOM 3302 C CA . GLU A 1 389 ? 15.044 23.625 -36.290 1.00 92.44 389 GLU A CA 1
ATOM 3303 C C . GLU A 1 389 ? 16.299 23.302 -37.101 1.00 92.44 389 GLU A C 1
ATOM 3305 O O . GLU A 1 389 ? 16.257 22.453 -37.987 1.00 92.44 389 GLU A O 1
ATOM 3310 N N . LYS A 1 390 ? 17.454 23.853 -36.707 1.00 93.00 390 LYS A N 1
ATOM 3311 C CA . LYS A 1 390 ? 18.732 23.575 -37.377 1.00 93.00 390 LYS A CA 1
ATOM 3312 C C . LYS A 1 390 ? 19.111 22.092 -37.349 1.00 93.00 390 LYS A C 1
ATOM 3314 O O . LYS A 1 390 ? 19.801 21.605 -38.239 1.00 93.00 390 LYS A O 1
ATOM 3319 N N . ASN A 1 391 ? 18.748 21.367 -36.292 1.00 90.31 391 ASN A N 1
ATOM 3320 C CA . ASN A 1 391 ? 18.999 19.928 -36.218 1.00 90.31 391 ASN A CA 1
ATOM 3321 C C . ASN A 1 391 ? 17.998 19.118 -37.045 1.00 90.31 391 ASN A C 1
ATOM 3323 O O . ASN A 1 391 ? 18.371 18.072 -37.569 1.00 90.31 391 ASN A O 1
ATOM 3327 N N . PHE A 1 392 ? 16.763 19.594 -37.162 1.00 90.44 392 PHE A N 1
ATOM 3328 C CA . PHE A 1 392 ? 15.709 18.975 -37.950 1.00 90.44 392 PHE A CA 1
ATOM 3329 C C . PHE A 1 392 ? 15.977 19.112 -39.458 1.00 90.44 392 PHE A C 1
ATOM 3331 O O . PHE A 1 392 ? 15.923 18.113 -40.171 1.00 90.44 392 PHE A O 1
ATOM 3338 N N . GLU A 1 393 ? 16.417 20.291 -39.911 1.00 90.94 393 GLU A N 1
ATOM 3339 C CA . GLU A 1 393 ? 16.829 20.574 -41.301 1.00 90.94 393 GLU A CA 1
ATOM 3340 C C . GLU A 1 393 ? 17.983 19.685 -41.792 1.00 90.94 393 GLU A C 1
ATOM 3342 O O . GLU A 1 393 ? 18.096 19.395 -42.978 1.00 90.94 393 GLU A O 1
ATOM 3347 N N . LYS A 1 394 ? 18.842 19.198 -40.886 1.00 90.69 394 LYS A N 1
ATOM 3348 C CA . LYS A 1 394 ? 19.910 18.243 -41.240 1.00 90.69 394 LYS A CA 1
ATOM 3349 C C . LYS A 1 394 ? 19.386 16.847 -41.571 1.00 90.69 394 LYS A C 1
ATOM 3351 O O . LYS A 1 394 ? 20.127 16.055 -42.145 1.00 90.69 394 LYS A O 1
ATOM 3356 N N . LYS A 1 395 ? 18.174 16.512 -41.123 1.00 86.75 395 LYS A N 1
ATOM 3357 C CA . LYS A 1 395 ? 17.579 15.175 -41.260 1.00 86.75 395 LYS A CA 1
ATOM 3358 C C . LYS A 1 395 ? 16.578 15.118 -42.410 1.00 86.75 395 LYS A C 1
ATOM 3360 O O . LYS A 1 395 ? 16.454 14.073 -43.037 1.00 86.75 395 LYS A O 1
ATOM 3365 N N . THR A 1 396 ? 15.835 16.200 -42.640 1.00 87.81 396 THR A N 1
ATOM 3366 C CA . THR A 1 396 ? 14.768 16.266 -43.647 1.00 87.81 396 THR A CA 1
ATOM 3367 C C . THR A 1 396 ? 14.458 17.712 -44.038 1.00 87.81 396 THR A C 1
ATOM 3369 O O . THR A 1 396 ? 14.789 18.637 -43.299 1.00 87.81 396 THR A O 1
ATOM 3372 N N . GLU A 1 397 ? 13.780 17.898 -45.172 1.00 86.38 397 GLU A N 1
ATOM 3373 C CA . GLU A 1 397 ? 13.242 19.190 -45.605 1.00 86.38 397 GLU A CA 1
ATOM 3374 C C . GLU A 1 397 ? 11.958 19.513 -44.813 1.00 86.38 397 GLU A C 1
ATOM 3376 O O . GLU A 1 397 ? 10.943 18.821 -44.986 1.00 86.38 397 GLU A O 1
ATOM 3381 N N . PRO A 1 398 ? 11.944 20.548 -43.946 1.00 79.56 398 PRO A N 1
ATOM 3382 C CA . PRO A 1 398 ? 10.811 20.802 -43.063 1.00 79.56 398 PRO A CA 1
ATOM 3383 C C . PRO A 1 398 ? 9.491 21.051 -43.790 1.00 79.56 398 PRO A C 1
ATOM 3385 O O . PRO A 1 398 ? 8.436 20.695 -43.254 1.00 79.56 398 PRO A O 1
ATOM 3388 N N . LEU A 1 399 ? 9.525 21.638 -44.990 1.00 78.56 399 LEU A N 1
ATOM 3389 C CA . LEU A 1 399 ? 8.327 21.906 -45.793 1.00 78.56 399 LEU A CA 1
ATOM 3390 C C . LEU A 1 399 ? 7.667 20.632 -46.337 1.00 78.56 399 LEU A C 1
ATOM 3392 O O . LEU A 1 399 ? 6.459 20.635 -46.558 1.00 78.56 399 LEU A O 1
ATOM 3396 N N . LEU A 1 400 ? 8.429 19.549 -46.510 1.00 79.69 400 LEU A N 1
ATOM 3397 C CA . LEU A 1 400 ? 7.950 18.278 -47.067 1.00 79.69 400 LEU A CA 1
ATOM 3398 C C . LEU A 1 400 ? 7.560 17.249 -45.993 1.00 79.69 400 LEU A C 1
ATOM 3400 O O . LEU A 1 400 ? 7.008 16.199 -46.314 1.00 79.69 400 LEU A O 1
ATOM 3404 N N . GLN A 1 401 ? 7.840 17.528 -44.717 1.00 85.88 401 GLN A N 1
ATOM 3405 C CA . GLN A 1 401 ? 7.515 16.627 -43.613 1.00 85.88 401 GLN A CA 1
ATOM 3406 C C . GLN A 1 401 ? 6.122 16.920 -43.036 1.00 85.88 401 GLN A C 1
ATOM 3408 O O . GLN A 1 401 ? 5.941 17.909 -42.319 1.00 85.88 401 GLN A O 1
ATOM 3413 N N . ASP A 1 402 ? 5.146 16.040 -43.263 1.00 85.38 402 ASP A N 1
ATOM 3414 C CA . ASP A 1 402 ? 3.828 16.171 -42.626 1.00 85.38 402 ASP A CA 1
ATOM 3415 C C . ASP A 1 402 ? 3.866 15.804 -41.136 1.00 85.38 402 ASP A C 1
ATOM 3417 O O . ASP A 1 402 ? 4.689 14.998 -40.683 1.00 85.38 402 ASP A O 1
ATOM 3421 N N . ILE A 1 403 ? 2.915 16.362 -40.382 1.00 83.31 403 ILE A N 1
ATOM 3422 C CA . ILE A 1 403 ? 2.601 15.927 -39.019 1.00 83.31 403 ILE A CA 1
ATOM 3423 C C . ILE A 1 403 ? 1.466 14.901 -39.103 1.00 83.31 403 ILE A C 1
ATOM 3425 O O . ILE A 1 403 ? 0.338 15.244 -39.454 1.00 83.31 403 ILE A O 1
ATOM 3429 N N . ARG A 1 404 ? 1.749 13.642 -38.760 1.00 80.69 404 ARG A N 1
ATOM 3430 C CA . ARG A 1 404 ? 0.761 12.554 -38.667 1.00 80.69 404 ARG A CA 1
ATOM 3431 C C . ARG A 1 404 ? 0.600 12.063 -37.226 1.00 80.69 404 ARG A C 1
ATOM 3433 O O . ARG A 1 404 ? 1.583 11.887 -36.501 1.00 80.69 404 ARG A O 1
ATOM 3440 N N . LEU A 1 405 ? -0.652 11.818 -36.832 1.00 69.19 405 LEU A N 1
ATOM 3441 C CA . LEU A 1 405 ? -1.016 11.129 -35.589 1.00 69.19 405 LEU A CA 1
ATOM 3442 C C . LEU A 1 405 ? -0.954 9.611 -35.845 1.00 69.19 405 LEU A C 1
ATOM 3444 O O . LEU A 1 405 ? -1.511 9.132 -36.829 1.00 69.19 405 LEU A O 1
ATOM 3448 N N . SER A 1 406 ? -0.200 8.880 -35.019 1.00 65.31 406 SER A N 1
ATOM 3449 C CA . SER A 1 406 ? 0.371 7.574 -35.386 1.00 65.31 406 SER A CA 1
ATOM 3450 C C . SER A 1 406 ? -0.624 6.410 -35.479 1.00 65.31 406 SER A C 1
ATOM 3452 O O . SER A 1 406 ? -1.500 6.296 -34.625 1.00 65.31 406 SER A O 1
ATOM 3454 N N . ASN A 1 407 ? -0.326 5.455 -36.370 1.00 66.38 407 ASN A N 1
ATOM 3455 C CA . ASN A 1 407 ? -0.870 4.085 -36.400 1.00 66.38 407 ASN A CA 1
ATOM 3456 C C . ASN A 1 407 ? 0.213 3.013 -36.127 1.00 66.38 407 ASN A C 1
ATOM 3458 O O . ASN A 1 407 ? 0.111 1.883 -36.603 1.00 66.38 407 ASN A O 1
ATOM 3462 N N . LEU A 1 408 ? 1.284 3.352 -35.396 1.00 79.75 408 LEU A N 1
ATOM 3463 C CA . LEU A 1 408 ? 2.353 2.389 -35.112 1.00 79.75 408 LEU A CA 1
ATOM 3464 C C . LEU A 1 408 ? 1.840 1.226 -34.255 1.00 79.75 408 LEU A C 1
ATOM 3466 O O . LEU A 1 408 ? 1.049 1.408 -33.327 1.00 79.75 408 LEU A O 1
ATOM 3470 N N . THR A 1 409 ? 2.351 0.027 -34.535 1.00 84.62 409 THR A N 1
ATOM 3471 C CA . THR A 1 409 ? 2.116 -1.161 -33.712 1.00 84.62 409 THR A CA 1
ATOM 3472 C C . THR A 1 409 ? 2.504 -0.868 -32.263 1.00 84.62 409 THR A C 1
ATOM 3474 O O . THR A 1 409 ? 3.637 -0.468 -31.990 1.00 84.62 409 THR A O 1
ATOM 3477 N N . ASN A 1 410 ? 1.571 -1.062 -31.329 1.00 90.69 410 ASN A N 1
ATOM 3478 C CA . ASN A 1 410 ? 1.843 -0.852 -29.910 1.00 90.69 410 ASN A CA 1
ATOM 3479 C C . ASN A 1 410 ? 2.832 -1.899 -29.364 1.00 90.69 410 ASN A C 1
ATOM 3481 O O . ASN A 1 410 ? 3.005 -2.979 -29.932 1.00 90.69 410 ASN A O 1
ATOM 3485 N N . ILE A 1 411 ? 3.478 -1.577 -28.241 1.00 92.69 411 ILE A N 1
ATOM 3486 C CA . ILE A 1 411 ? 4.526 -2.424 -27.657 1.00 92.69 411 ILE A CA 1
ATOM 3487 C C . ILE A 1 411 ? 4.016 -3.824 -27.286 1.00 92.69 411 ILE A C 1
ATOM 3489 O O . ILE A 1 411 ? 4.717 -4.810 -27.492 1.00 92.69 411 ILE A O 1
ATOM 3493 N N . ARG A 1 412 ? 2.754 -3.920 -26.845 1.00 93.50 412 ARG A N 1
ATOM 3494 C CA . ARG A 1 412 ? 2.070 -5.185 -26.573 1.00 93.50 412 ARG A CA 1
ATOM 3495 C C . ARG A 1 412 ? 2.072 -6.110 -27.778 1.00 93.50 412 ARG A C 1
ATOM 3497 O O . ARG A 1 412 ? 2.515 -7.247 -27.677 1.00 93.50 412 ARG A O 1
ATOM 3504 N N . LYS A 1 413 ? 1.580 -5.623 -28.915 1.00 94.75 413 LYS A N 1
ATOM 3505 C CA . LYS A 1 413 ? 1.478 -6.420 -30.133 1.00 94.75 413 LYS A CA 1
ATOM 3506 C C . LYS A 1 413 ? 2.864 -6.807 -30.645 1.00 94.75 413 LYS A C 1
ATOM 3508 O O . LYS A 1 413 ? 3.049 -7.950 -31.034 1.00 94.75 413 LYS A O 1
ATOM 3513 N N . LYS A 1 414 ? 3.861 -5.919 -30.534 1.00 95.94 414 LYS A N 1
ATOM 3514 C CA . LYS A 1 414 ? 5.255 -6.270 -30.859 1.00 95.94 414 LYS A CA 1
ATOM 3515 C C . LYS A 1 414 ? 5.779 -7.424 -30.000 1.00 95.94 414 LYS A C 1
ATOM 3517 O O . LYS A 1 414 ? 6.372 -8.348 -30.543 1.00 95.94 414 LYS A O 1
ATOM 3522 N N . ALA A 1 415 ? 5.529 -7.393 -28.691 1.00 94.88 415 ALA A N 1
ATOM 3523 C CA . ALA A 1 415 ? 5.912 -8.468 -27.776 1.00 94.88 415 ALA A CA 1
ATOM 3524 C C . ALA A 1 415 ? 5.183 -9.790 -28.085 1.00 94.88 415 ALA A C 1
ATOM 3526 O O . ALA A 1 415 ? 5.778 -10.864 -28.009 1.00 94.88 415 ALA A O 1
ATOM 3527 N N . GLU A 1 416 ? 3.905 -9.721 -28.472 1.00 94.50 416 GLU A N 1
ATOM 3528 C CA . GLU A 1 416 ? 3.133 -10.882 -28.927 1.00 94.50 416 GLU A CA 1
ATOM 3529 C C . GLU A 1 416 ? 3.707 -11.467 -30.235 1.00 94.50 416 GLU A C 1
ATOM 3531 O O . GLU A 1 416 ? 3.875 -12.683 -30.318 1.00 94.50 416 GLU A O 1
ATOM 3536 N N . ASP A 1 417 ? 4.083 -10.628 -31.208 1.00 95.75 417 ASP A N 1
ATOM 3537 C CA . ASP A 1 417 ? 4.636 -11.044 -32.510 1.00 95.75 417 ASP A CA 1
ATOM 3538 C C . ASP A 1 417 ? 5.988 -11.783 -32.393 1.00 95.75 417 ASP A C 1
ATOM 3540 O O . ASP A 1 417 ? 6.298 -12.645 -33.223 1.00 95.75 417 ASP A O 1
ATOM 3544 N N . ILE A 1 418 ? 6.800 -11.456 -31.378 1.00 94.25 418 ILE A N 1
ATOM 3545 C CA . ILE A 1 418 ? 8.092 -12.115 -31.091 1.00 94.25 418 ILE A CA 1
ATOM 3546 C C . ILE A 1 418 ? 7.983 -13.244 -30.050 1.00 94.25 418 ILE A C 1
ATOM 3548 O O . ILE A 1 418 ? 9.002 -13.794 -29.647 1.00 94.25 418 ILE A O 1
ATOM 3552 N N . ASN A 1 419 ? 6.769 -13.622 -29.627 1.00 93.94 419 ASN A N 1
ATOM 3553 C CA . ASN A 1 419 ? 6.515 -14.639 -28.593 1.00 93.94 419 ASN A CA 1
ATOM 3554 C C . ASN A 1 419 ? 7.182 -14.344 -27.229 1.00 93.94 419 ASN A C 1
ATOM 3556 O O . ASN A 1 419 ? 7.639 -15.266 -26.560 1.00 93.94 419 ASN A O 1
ATOM 3560 N N . GLN A 1 420 ? 7.220 -13.077 -26.801 1.00 90.75 420 GLN A N 1
ATOM 3561 C CA . GLN A 1 420 ? 7.787 -12.645 -25.510 1.00 90.75 420 GLN A CA 1
ATOM 3562 C C . GLN A 1 420 ? 6.774 -11.810 -24.708 1.00 90.75 420 GLN A C 1
ATOM 3564 O O . GLN A 1 420 ? 7.023 -10.659 -24.337 1.00 90.75 420 GLN A O 1
ATOM 3569 N N . LYS A 1 421 ? 5.585 -12.370 -24.453 1.00 92.50 421 LYS A N 1
ATOM 3570 C CA . LYS A 1 421 ? 4.488 -11.662 -23.758 1.00 92.50 421 LYS A CA 1
ATOM 3571 C C . LYS A 1 421 ? 4.854 -11.287 -22.321 1.00 92.50 421 LYS A C 1
ATOM 3573 O O . LYS A 1 421 ? 4.366 -10.287 -21.799 1.00 92.50 421 LYS A O 1
ATOM 3578 N N . GLU A 1 422 ? 5.737 -12.059 -21.709 1.00 90.75 422 GLU A N 1
ATOM 3579 C CA . GLU A 1 422 ? 6.255 -11.870 -20.360 1.00 90.75 422 GLU A CA 1
ATOM 3580 C C . GLU A 1 422 ? 7.013 -10.543 -20.235 1.00 90.75 422 GLU A C 1
ATOM 3582 O O . GLU A 1 422 ? 6.848 -9.837 -19.241 1.00 90.75 422 GLU A O 1
ATOM 3587 N N . LEU A 1 423 ? 7.768 -10.139 -21.267 1.00 88.12 423 LEU A N 1
ATOM 3588 C CA . LEU A 1 423 ? 8.438 -8.834 -21.284 1.00 88.12 423 LEU A CA 1
ATOM 3589 C C . LEU A 1 423 ? 7.432 -7.682 -21.282 1.00 88.12 423 LEU A C 1
ATOM 3591 O O . LEU A 1 423 ? 7.651 -6.669 -20.622 1.00 88.12 423 LEU A O 1
ATOM 3595 N N . HIS A 1 424 ? 6.304 -7.844 -21.974 1.00 91.94 424 HIS A N 1
ATOM 3596 C CA . HIS A 1 424 ? 5.229 -6.861 -21.918 1.00 91.94 424 HIS A CA 1
ATOM 3597 C C . HIS A 1 424 ? 4.555 -6.819 -20.538 1.00 91.94 424 HIS A C 1
ATOM 3599 O O . HIS A 1 424 ? 4.251 -5.738 -20.046 1.00 91.94 424 HIS A O 1
ATOM 3605 N N . TRP A 1 425 ? 4.350 -7.961 -19.874 1.00 90.06 425 TRP A N 1
ATOM 3606 C CA . TRP A 1 425 ? 3.824 -7.967 -18.501 1.00 90.06 425 TRP A CA 1
ATOM 3607 C C . TRP A 1 425 ? 4.759 -7.254 -17.524 1.00 90.06 425 TRP A C 1
ATOM 3609 O O . TRP A 1 425 ? 4.292 -6.492 -16.678 1.00 90.06 425 TRP A O 1
ATOM 3619 N N . LEU A 1 426 ? 6.073 -7.446 -17.677 1.00 87.75 426 LEU A N 1
ATOM 3620 C CA . LEU A 1 426 ? 7.071 -6.687 -16.926 1.00 87.75 426 LEU A CA 1
ATOM 3621 C C . LEU A 1 426 ? 6.963 -5.190 -17.238 1.00 87.75 426 LEU A C 1
ATOM 3623 O O . LEU A 1 426 ? 6.849 -4.396 -16.310 1.00 87.75 426 LEU A O 1
ATOM 3627 N N . TYR A 1 427 ? 6.910 -4.798 -18.514 1.00 89.44 427 TYR A N 1
ATOM 3628 C CA . TYR A 1 427 ? 6.716 -3.402 -18.929 1.00 89.44 427 TYR A CA 1
ATOM 3629 C C . TYR A 1 427 ? 5.479 -2.749 -18.283 1.00 89.44 427 TYR A C 1
ATOM 3631 O O . TYR A 1 427 ? 5.576 -1.652 -17.724 1.00 89.44 427 TYR A O 1
ATOM 3639 N N . ASP A 1 428 ? 4.333 -3.432 -18.309 1.00 89.19 428 ASP A N 1
ATOM 3640 C CA . ASP A 1 428 ? 3.085 -2.950 -17.710 1.00 89.19 428 ASP A CA 1
ATOM 3641 C C . ASP A 1 428 ? 3.210 -2.812 -16.187 1.00 89.19 428 ASP A C 1
ATOM 3643 O O . ASP A 1 428 ? 2.829 -1.781 -15.634 1.00 89.19 428 ASP A O 1
ATOM 3647 N N . SER A 1 429 ? 3.814 -3.795 -15.508 1.00 85.44 429 SER A N 1
ATOM 3648 C CA . SER A 1 429 ? 4.005 -3.766 -14.048 1.00 85.44 429 SER A CA 1
ATOM 3649 C C . SER A 1 429 ? 4.866 -2.592 -13.560 1.00 85.44 429 SER A C 1
ATOM 3651 O O . SER A 1 429 ? 4.700 -2.121 -12.439 1.00 85.44 429 SER A O 1
ATOM 3653 N N . LEU A 1 430 ? 5.757 -2.078 -14.413 1.00 87.75 430 LEU A N 1
ATOM 3654 C CA . LEU A 1 430 ? 6.631 -0.940 -14.109 1.00 87.75 430 LEU A CA 1
ATOM 3655 C C . LEU A 1 430 ? 5.966 0.408 -14.441 1.00 87.75 430 LEU A C 1
ATOM 3657 O O . LEU A 1 430 ? 6.528 1.471 -14.167 1.00 87.75 430 LEU A O 1
ATOM 3661 N N . SER A 1 431 ? 4.777 0.396 -15.050 1.00 85.56 431 SER A N 1
ATOM 3662 C CA . SER A 1 431 ? 4.086 1.617 -15.472 1.00 85.56 431 SER A CA 1
ATOM 3663 C C . SER A 1 431 ? 3.468 2.385 -14.301 1.00 85.56 431 SER A C 1
ATOM 3665 O O . SER A 1 431 ? 3.341 3.607 -14.389 1.00 85.56 431 SER A O 1
ATOM 3667 N N . ASP A 1 432 ? 3.160 1.715 -13.186 1.00 83.06 432 ASP A N 1
ATOM 3668 C CA . ASP A 1 432 ? 2.573 2.346 -11.996 1.00 83.06 432 ASP A CA 1
ATOM 3669 C C . ASP A 1 432 ? 3.456 3.461 -11.416 1.00 83.06 432 ASP A C 1
ATOM 3671 O O . ASP A 1 432 ? 2.943 4.518 -11.041 1.00 83.06 432 ASP A O 1
ATOM 3675 N N . THR A 1 433 ? 4.778 3.262 -11.414 1.00 82.50 433 THR A N 1
ATOM 3676 C CA . THR A 1 433 ? 5.769 4.258 -10.970 1.00 82.50 433 THR A CA 1
ATOM 3677 C C . THR A 1 433 ? 5.778 5.505 -11.848 1.00 82.50 433 THR A C 1
ATOM 3679 O O . THR A 1 433 ? 5.951 6.612 -11.352 1.00 82.50 433 THR A O 1
ATOM 3682 N N . LEU A 1 434 ? 5.552 5.357 -13.154 1.00 84.12 434 LEU A N 1
ATOM 3683 C CA . LEU A 1 434 ? 5.586 6.478 -14.099 1.00 84.12 434 LEU A CA 1
ATOM 3684 C C . LEU A 1 434 ? 4.305 7.303 -14.122 1.00 84.12 434 LEU A C 1
ATOM 3686 O O . LEU A 1 434 ? 4.335 8.471 -14.504 1.00 84.12 434 LEU A O 1
ATOM 3690 N N . HIS A 1 435 ? 3.186 6.692 -13.749 1.00 87.12 435 HIS A N 1
ATOM 3691 C CA . HIS A 1 435 ? 1.882 7.347 -13.742 1.00 87.12 435 HIS A CA 1
ATOM 3692 C C . HIS A 1 435 ? 1.460 7.828 -12.353 1.00 87.12 435 HIS A C 1
ATOM 3694 O O . HIS A 1 435 ? 0.362 8.362 -12.213 1.00 87.12 435 HIS A O 1
ATOM 3700 N N . SER A 1 436 ? 2.323 7.674 -11.343 1.00 87.19 436 SER A N 1
ATOM 3701 C CA . SER A 1 436 ? 2.013 8.011 -9.950 1.00 87.19 436 SER A CA 1
ATOM 3702 C C . SER A 1 436 ? 0.702 7.367 -9.494 1.00 87.19 436 SER A C 1
ATOM 3704 O O . SER A 1 436 ? -0.128 7.998 -8.838 1.00 87.19 436 SER A O 1
ATOM 3706 N N . ASN A 1 437 ? 0.486 6.108 -9.885 1.00 87.75 437 ASN A N 1
ATOM 3707 C CA . ASN A 1 437 ? -0.737 5.394 -9.546 1.00 87.75 437 ASN A CA 1
ATOM 3708 C C . ASN A 1 437 ? -0.848 5.208 -8.027 1.00 87.75 437 ASN A C 1
ATOM 3710 O O . ASN A 1 437 ? 0.154 5.173 -7.309 1.00 87.75 437 ASN A O 1
ATOM 3714 N N . TRP A 1 438 ? -2.080 5.046 -7.535 1.00 89.19 438 TRP A N 1
ATOM 3715 C CA . TRP A 1 438 ? -2.344 4.960 -6.096 1.00 89.19 438 TRP A CA 1
ATOM 3716 C C . TRP A 1 438 ? -1.512 3.882 -5.396 1.00 89.19 438 TRP A C 1
ATOM 3718 O O . TRP A 1 438 ? -0.951 4.159 -4.345 1.00 89.19 438 TRP A O 1
ATOM 3728 N N . ALA A 1 439 ? -1.374 2.694 -5.996 1.00 84.56 439 ALA A N 1
ATOM 3729 C CA . ALA A 1 439 ? -0.569 1.611 -5.431 1.00 84.56 439 ALA A CA 1
ATOM 3730 C C . ALA A 1 439 ? 0.880 2.054 -5.164 1.00 84.56 439 ALA A C 1
ATOM 3732 O O . ALA A 1 439 ? 1.385 1.873 -4.058 1.00 84.56 439 ALA A O 1
ATOM 3733 N N . PHE A 1 440 ? 1.504 2.720 -6.140 1.00 84.38 440 PHE A N 1
ATOM 3734 C CA . PHE A 1 440 ? 2.860 3.245 -6.021 1.00 84.38 440 PHE A CA 1
ATOM 3735 C C . PHE A 1 440 ? 2.962 4.348 -4.958 1.00 84.38 440 PHE A C 1
ATOM 3737 O O . PHE A 1 440 ? 3.819 4.271 -4.078 1.00 84.38 440 PHE A O 1
ATOM 3744 N N . LEU A 1 441 ? 2.055 5.332 -4.979 1.00 88.19 441 LEU A N 1
ATOM 3745 C CA . LEU A 1 441 ? 2.032 6.408 -3.981 1.00 88.19 441 LEU A CA 1
ATOM 3746 C C . LEU A 1 441 ? 1.839 5.866 -2.560 1.00 88.19 441 LEU A C 1
ATOM 3748 O O . LEU A 1 441 ? 2.553 6.276 -1.645 1.00 88.19 441 LEU A O 1
ATOM 3752 N N . SER A 1 442 ? 0.899 4.934 -2.389 1.00 87.94 442 SER A N 1
ATOM 3753 C CA . SER A 1 442 ? 0.571 4.343 -1.093 1.00 87.94 442 SER A CA 1
ATOM 3754 C C . SER A 1 442 ? 1.706 3.505 -0.504 1.00 87.94 442 SER A C 1
ATOM 3756 O O . SER A 1 442 ? 1.849 3.491 0.711 1.00 87.94 442 SER A O 1
ATOM 3758 N N . ASP A 1 443 ? 2.518 2.854 -1.345 1.00 81.88 443 ASP A N 1
ATOM 3759 C CA . ASP A 1 443 ? 3.670 2.043 -0.920 1.00 81.88 443 ASP A CA 1
ATOM 3760 C C . ASP A 1 443 ? 4.910 2.902 -0.622 1.00 81.88 443 ASP A C 1
ATOM 3762 O O . ASP A 1 443 ? 5.635 2.662 0.346 1.00 81.88 443 ASP A O 1
ATOM 3766 N N . LYS A 1 444 ? 5.191 3.900 -1.471 1.00 79.50 444 LYS A N 1
ATOM 3767 C CA . LYS A 1 444 ? 6.460 4.649 -1.431 1.00 79.50 444 LYS A CA 1
ATOM 3768 C C . LYS A 1 444 ? 6.431 5.896 -0.585 1.00 79.50 444 LYS A C 1
ATOM 3770 O O . LYS A 1 444 ? 7.357 6.145 0.184 1.00 79.50 444 LYS A O 1
ATOM 3775 N N . TYR A 1 445 ? 5.370 6.671 -0.727 1.00 85.62 445 TYR A N 1
ATOM 3776 C CA . TYR A 1 445 ? 5.325 8.034 -0.217 1.00 85.62 445 TYR A CA 1
ATOM 3777 C C . TYR A 1 445 ? 4.397 8.195 0.968 1.00 85.62 445 TYR A C 1
ATOM 3779 O O . TYR A 1 445 ? 4.392 9.248 1.605 1.00 85.62 445 TYR A O 1
ATOM 3787 N N . LEU A 1 446 ? 3.624 7.162 1.278 1.00 89.62 446 LEU A N 1
ATOM 3788 C CA . LEU A 1 446 ? 2.653 7.187 2.343 1.00 89.62 446 LEU A CA 1
ATOM 3789 C C . LEU A 1 446 ? 2.881 6.030 3.311 1.00 89.62 446 LEU A C 1
ATOM 3791 O O . LEU A 1 446 ? 3.481 5.012 2.979 1.00 89.62 446 LEU A O 1
ATOM 3795 N N . LYS A 1 447 ? 2.399 6.207 4.533 1.00 87.00 447 LYS A N 1
ATOM 3796 C CA . LYS A 1 447 ? 2.299 5.158 5.544 1.00 87.00 447 LYS A CA 1
ATOM 3797 C C . LYS A 1 447 ? 0.993 5.313 6.321 1.00 87.00 447 LYS A C 1
ATOM 3799 O O . LYS A 1 447 ? 0.471 6.429 6.390 1.00 87.00 447 LYS A O 1
ATOM 3804 N N . PRO A 1 448 ? 0.448 4.242 6.912 1.00 87.62 448 PRO A N 1
ATOM 3805 C CA . PRO A 1 448 ? -0.723 4.354 7.772 1.00 87.62 448 PRO A CA 1
ATOM 3806 C C . PRO A 1 448 ? -0.444 5.258 8.977 1.00 87.62 448 PRO A C 1
ATOM 3808 O O . PRO A 1 448 ? 0.617 5.180 9.598 1.00 87.62 448 PRO A O 1
ATOM 3811 N N . CYS A 1 449 ? -1.404 6.104 9.342 1.00 87.88 449 CYS A N 1
ATOM 3812 C CA . CYS A 1 449 ? -1.341 6.871 10.580 1.00 87.88 449 CYS A CA 1
ATOM 3813 C C . CYS A 1 449 ? -1.288 5.932 11.794 1.00 87.88 449 CYS A C 1
ATOM 3815 O O . CYS A 1 449 ? -1.947 4.886 11.836 1.00 87.88 449 CYS A O 1
ATOM 3817 N N . THR A 1 450 ? -0.493 6.305 12.796 1.00 85.25 450 THR A N 1
ATOM 3818 C CA . THR A 1 450 ? -0.379 5.551 14.050 1.00 85.25 450 THR A CA 1
ATOM 3819 C C . THR A 1 450 ? -1.557 5.801 14.985 1.00 85.25 450 THR A C 1
ATOM 3821 O O . THR A 1 450 ? -1.805 4.978 15.860 1.00 85.25 450 THR A O 1
ATOM 3824 N N . ASN A 1 451 ? -2.288 6.902 14.798 1.00 89.50 451 ASN A N 1
ATOM 3825 C CA . ASN A 1 451 ? -3.415 7.274 15.637 1.00 89.50 451 ASN A CA 1
ATOM 3826 C C . ASN A 1 451 ? -4.641 6.378 15.365 1.00 89.50 451 ASN A C 1
ATOM 3828 O O . ASN A 1 451 ? -5.185 6.421 14.255 1.00 89.50 451 ASN A O 1
ATOM 3832 N N . PRO A 1 452 ? -5.102 5.580 16.353 1.00 90.50 452 PRO A N 1
ATOM 3833 C CA . PRO A 1 452 ? -6.222 4.662 16.166 1.00 90.50 452 PRO A CA 1
ATOM 3834 C C . PRO A 1 452 ? -7.544 5.403 15.936 1.00 90.50 452 PRO A C 1
ATOM 3836 O O . PRO A 1 452 ? -8.464 4.826 15.371 1.00 90.50 452 PRO A O 1
ATOM 3839 N N . LEU A 1 453 ? -7.631 6.693 16.287 1.00 93.50 453 LEU A N 1
ATOM 3840 C CA . LEU A 1 453 ? -8.798 7.545 16.045 1.00 93.50 453 LEU A CA 1
ATOM 3841 C C . LEU A 1 453 ? -8.837 8.159 14.639 1.00 93.50 453 LEU A C 1
ATOM 3843 O O . LEU A 1 453 ? -9.793 8.847 14.293 1.00 93.50 453 LEU A O 1
ATOM 3847 N N . HIS A 1 454 ? -7.818 7.926 13.808 1.00 93.38 454 HIS A N 1
ATOM 3848 C CA . HIS A 1 454 ? -7.709 8.502 12.458 1.00 93.38 454 HIS A CA 1
ATOM 3849 C C . HIS A 1 454 ? -7.985 7.481 11.348 1.00 93.38 454 HIS A C 1
ATOM 3851 O O . HIS A 1 454 ? -7.594 7.687 10.197 1.00 93.38 454 HIS A O 1
ATOM 3857 N N . LYS A 1 455 ? -8.624 6.350 11.678 1.00 91.25 455 LYS A N 1
ATOM 3858 C CA . LYS A 1 455 ? -8.977 5.276 10.728 1.00 91.25 455 LYS A CA 1
ATOM 3859 C C . LYS A 1 455 ? -7.800 4.749 9.904 1.00 91.25 455 LYS A C 1
ATOM 3861 O O . LYS A 1 455 ? -7.981 4.330 8.761 1.00 91.25 455 LYS A O 1
ATOM 3866 N N . ARG A 1 456 ? -6.578 4.833 10.440 1.00 88.19 456 ARG A N 1
ATOM 3867 C CA . ARG A 1 456 ? -5.352 4.479 9.707 1.00 88.19 456 ARG A CA 1
ATOM 3868 C C . A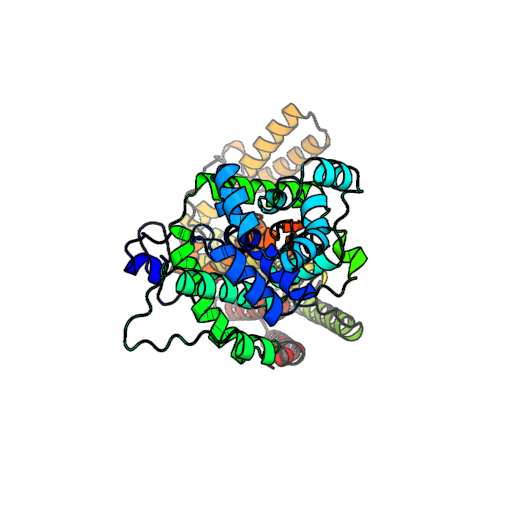RG A 1 456 ? -5.238 5.181 8.343 1.00 88.19 456 ARG A C 1
ATOM 3870 O O . ARG A 1 456 ? -4.645 4.620 7.422 1.00 88.19 456 ARG A O 1
ATOM 3877 N N . HIS A 1 457 ? -5.782 6.398 8.200 1.00 91.00 457 HIS A N 1
ATOM 3878 C CA . HIS A 1 457 ? -5.599 7.184 6.978 1.00 91.00 457 HIS A CA 1
ATOM 3879 C C . HIS A 1 457 ? -4.104 7.333 6.653 1.00 91.00 457 HIS A C 1
ATOM 3881 O O . HIS A 1 457 ? -3.241 7.234 7.528 1.00 91.00 457 HIS A O 1
ATOM 3887 N N . LEU A 1 458 ? -3.790 7.528 5.379 1.00 91.19 458 LEU A N 1
ATOM 3888 C CA . LEU A 1 458 ? -2.411 7.575 4.928 1.00 91.19 458 LEU A CA 1
ATOM 3889 C C . LEU A 1 458 ? -1.799 8.964 5.150 1.00 91.19 458 LEU A C 1
ATOM 3891 O O . LEU A 1 458 ? -2.385 9.974 4.762 1.00 91.19 458 LEU A O 1
ATOM 3895 N N . ILE A 1 459 ? -0.604 8.997 5.736 1.00 89.88 459 ILE A N 1
ATOM 3896 C CA . ILE A 1 459 ? 0.198 10.204 5.972 1.00 89.88 459 ILE A CA 1
ATOM 3897 C C . ILE A 1 459 ? 1.540 10.110 5.237 1.00 89.88 459 ILE A C 1
ATOM 3899 O O . ILE A 1 459 ? 1.982 8.999 4.942 1.00 89.88 459 ILE A O 1
ATOM 3903 N N . PRO A 1 460 ? 2.224 11.236 4.962 1.00 89.94 460 PRO A N 1
ATOM 3904 C CA . PRO A 1 460 ? 3.527 11.213 4.305 1.00 89.94 460 PRO A CA 1
ATOM 3905 C C . PRO A 1 460 ? 4.561 10.350 5.042 1.00 89.94 460 PRO A C 1
ATOM 3907 O O . PRO A 1 460 ? 4.746 10.459 6.261 1.00 89.94 460 PRO A O 1
ATOM 3910 N N . LYS A 1 461 ? 5.262 9.510 4.280 1.00 84.38 461 LYS A N 1
ATOM 3911 C CA . LYS A 1 461 ? 6.426 8.737 4.715 1.00 84.38 461 LYS A CA 1
ATOM 3912 C C . LYS A 1 461 ? 7.693 9.548 4.446 1.00 84.38 461 LYS A C 1
ATOM 3914 O O . LYS A 1 461 ? 7.826 10.176 3.399 1.00 84.38 461 LYS A O 1
ATOM 3919 N N . ILE A 1 462 ? 8.629 9.544 5.396 1.00 78.31 462 ILE A N 1
ATOM 3920 C CA . ILE A 1 462 ? 9.959 10.119 5.166 1.00 78.31 462 ILE A CA 1
ATOM 3921 C C . ILE A 1 462 ? 10.671 9.202 4.175 1.00 78.31 462 ILE A C 1
ATOM 3923 O O . ILE A 1 462 ? 10.857 8.018 4.458 1.00 78.31 462 ILE A O 1
ATOM 3927 N N . TYR A 1 463 ? 11.027 9.752 3.017 1.00 70.38 463 TYR A N 1
ATOM 3928 C CA . TYR A 1 463 ? 11.687 8.998 1.964 1.00 70.38 463 TYR A CA 1
ATOM 3929 C C . TYR A 1 463 ? 13.054 8.508 2.431 1.00 70.38 463 TYR A C 1
ATOM 3931 O O . TYR A 1 463 ? 13.855 9.287 2.952 1.00 70.38 463 TYR A O 1
ATOM 3939 N N . GLN A 1 464 ? 13.324 7.226 2.214 1.00 67.50 464 GLN A N 1
ATOM 3940 C CA . GLN A 1 464 ? 14.647 6.654 2.394 1.00 67.50 464 GLN A CA 1
ATOM 3941 C C . GLN A 1 464 ? 15.106 6.063 1.067 1.00 67.50 464 GLN A C 1
ATOM 3943 O O . GLN A 1 464 ? 14.349 5.360 0.397 1.00 67.50 464 GLN A O 1
ATOM 3948 N N . ASN A 1 465 ? 16.348 6.362 0.689 1.00 67.81 465 ASN A N 1
ATOM 3949 C CA . ASN A 1 465 ? 16.929 5.869 -0.553 1.00 67.81 465 ASN A CA 1
ATOM 3950 C C . ASN A 1 465 ? 17.089 4.350 -0.465 1.00 67.81 465 ASN A C 1
ATOM 3952 O O . ASN A 1 465 ? 17.927 3.857 0.291 1.00 67.81 465 ASN A O 1
ATOM 3956 N N . TYR A 1 466 ? 16.307 3.616 -1.255 1.00 74.81 466 TYR A N 1
ATOM 3957 C CA . TYR A 1 466 ? 16.406 2.165 -1.342 1.00 74.81 466 TYR A CA 1
ATOM 3958 C C . TYR A 1 466 ? 17.185 1.768 -2.595 1.00 74.81 466 TYR A C 1
ATOM 3960 O O . TYR A 1 466 ? 16.725 1.976 -3.721 1.00 74.81 466 TYR A O 1
ATOM 3968 N N . THR A 1 467 ? 18.351 1.155 -2.404 1.00 81.06 467 THR A N 1
ATOM 3969 C CA . THR A 1 467 ? 19.126 0.570 -3.502 1.00 81.06 467 THR A CA 1
ATOM 3970 C C . THR A 1 467 ? 18.538 -0.788 -3.878 1.00 81.06 467 THR A C 1
ATOM 3972 O O . THR A 1 467 ? 18.583 -1.736 -3.099 1.00 81.06 467 THR A O 1
ATOM 3975 N N . ASN A 1 468 ? 18.032 -0.922 -5.100 1.00 83.25 468 ASN A N 1
ATOM 3976 C CA . ASN A 1 468 ? 17.538 -2.188 -5.623 1.00 83.25 468 ASN A CA 1
ATOM 3977 C C . ASN A 1 468 ? 18.704 -3.075 -6.090 1.00 83.25 468 ASN A C 1
ATOM 3979 O O . ASN A 1 468 ? 19.226 -2.911 -7.195 1.00 83.25 468 ASN A O 1
ATOM 3983 N N . LEU A 1 469 ? 19.078 -4.049 -5.260 1.00 85.25 469 LEU A N 1
ATOM 3984 C CA . LEU A 1 469 ? 20.176 -4.984 -5.530 1.00 85.25 469 LEU A CA 1
ATOM 3985 C C . LEU A 1 469 ? 19.848 -6.045 -6.592 1.00 85.25 469 LEU A C 1
ATOM 3987 O O . LEU A 1 469 ? 20.761 -6.704 -7.077 1.00 85.25 469 LEU A O 1
ATOM 3991 N N . ASN A 1 470 ? 18.586 -6.189 -7.007 1.00 83.38 470 ASN A N 1
ATOM 3992 C CA . ASN A 1 470 ? 18.217 -7.070 -8.122 1.00 83.38 470 ASN A CA 1
ATOM 3993 C C . ASN A 1 470 ? 18.485 -6.416 -9.486 1.00 83.38 470 ASN A C 1
ATOM 3995 O O . ASN A 1 470 ? 18.608 -7.110 -10.494 1.00 83.38 470 ASN A O 1
ATOM 3999 N N . THR A 1 471 ? 18.620 -5.087 -9.520 1.00 82.25 471 THR A N 1
ATOM 4000 C CA . THR A 1 471 ? 18.914 -4.303 -10.728 1.00 82.25 471 THR A CA 1
ATOM 4001 C C . THR A 1 471 ? 20.099 -4.842 -11.525 1.00 82.25 471 THR A C 1
ATOM 4003 O O . THR A 1 471 ? 19.929 -5.122 -12.713 1.00 82.25 471 THR A O 1
ATOM 4006 N N . PRO A 1 472 ? 21.297 -5.030 -10.933 1.00 84.94 472 PRO A N 1
ATOM 4007 C CA . PRO A 1 472 ? 22.465 -5.413 -11.713 1.00 84.94 472 PRO A CA 1
ATOM 4008 C C . PRO A 1 472 ? 22.297 -6.800 -12.310 1.00 84.94 472 PRO A C 1
ATOM 4010 O O . PRO A 1 472 ? 22.745 -7.031 -13.424 1.00 84.94 472 PRO A O 1
ATOM 4013 N N . PHE A 1 473 ? 21.602 -7.698 -11.606 1.00 87.19 473 PHE A N 1
ATOM 4014 C CA . PHE A 1 473 ? 21.294 -9.026 -12.114 1.00 87.19 473 PHE A CA 1
ATOM 4015 C C . PHE A 1 473 ? 20.447 -8.954 -13.390 1.00 87.19 473 PHE A C 1
ATOM 4017 O O . PHE A 1 473 ? 20.834 -9.524 -14.408 1.00 87.19 473 PHE A O 1
ATOM 4024 N N . ILE A 1 474 ? 19.337 -8.212 -13.362 1.00 86.75 474 ILE A N 1
ATOM 4025 C CA . ILE A 1 474 ? 18.430 -8.084 -14.511 1.00 86.75 474 ILE A CA 1
ATOM 4026 C C . ILE A 1 474 ? 19.144 -7.406 -15.686 1.00 86.75 474 ILE A C 1
ATOM 4028 O O . ILE A 1 474 ? 19.152 -7.936 -16.795 1.00 86.75 474 ILE A O 1
ATOM 4032 N N . ILE A 1 475 ? 19.786 -6.259 -15.448 1.00 90.94 475 ILE A N 1
ATOM 4033 C CA . ILE A 1 475 ? 20.382 -5.452 -16.522 1.00 90.94 475 ILE A CA 1
ATOM 4034 C C . ILE A 1 475 ? 21.622 -6.100 -17.128 1.00 90.94 475 ILE A C 1
ATOM 4036 O O . ILE A 1 475 ? 21.822 -6.018 -18.339 1.00 90.94 475 ILE A O 1
ATOM 4040 N N . LEU A 1 476 ? 22.450 -6.759 -16.317 1.00 91.62 476 LEU A N 1
ATOM 4041 C CA . LEU A 1 476 ? 23.606 -7.488 -16.828 1.00 91.62 476 LEU A CA 1
ATOM 4042 C C . LEU A 1 476 ? 23.182 -8.756 -17.576 1.00 91.62 476 LEU A C 1
ATOM 4044 O O . LEU A 1 476 ? 23.820 -9.086 -18.569 1.00 91.62 476 LEU A O 1
ATOM 4048 N N . SER A 1 477 ? 22.096 -9.421 -17.162 1.00 90.44 477 SER A N 1
ATOM 4049 C CA . SER A 1 477 ? 21.527 -10.546 -17.921 1.00 90.44 477 SER A CA 1
ATOM 4050 C C . SER A 1 477 ? 21.023 -10.083 -19.288 1.00 90.44 477 SER A C 1
ATOM 4052 O O . SER A 1 477 ? 21.466 -10.621 -20.295 1.00 90.44 477 SER A O 1
ATOM 4054 N N . LEU A 1 478 ? 20.230 -9.004 -19.344 1.00 88.25 478 LEU A N 1
ATOM 4055 C CA . LEU A 1 478 ? 19.788 -8.406 -20.613 1.00 88.25 478 LEU A CA 1
ATOM 4056 C C . LEU A 1 478 ? 20.968 -7.992 -21.503 1.00 88.25 478 LEU A C 1
ATOM 4058 O O . LEU A 1 478 ? 20.936 -8.205 -22.711 1.00 88.25 478 LEU A O 1
ATOM 4062 N N . LEU A 1 479 ? 22.029 -7.428 -20.912 1.00 92.50 479 LEU A N 1
ATOM 4063 C CA . LEU A 1 479 ? 23.240 -7.071 -21.650 1.00 92.50 479 LEU A CA 1
ATOM 4064 C C . LEU A 1 479 ? 23.951 -8.307 -22.231 1.00 92.50 479 LEU A C 1
ATOM 4066 O O . LEU A 1 479 ? 24.452 -8.259 -23.351 1.00 92.50 479 LEU A O 1
ATOM 4070 N N . ILE A 1 480 ? 24.038 -9.402 -21.480 1.00 93.25 480 ILE A N 1
ATOM 4071 C CA . ILE A 1 480 ? 24.638 -10.648 -21.974 1.00 93.25 480 ILE A CA 1
ATOM 4072 C C . ILE A 1 480 ? 23.779 -11.220 -23.102 1.00 93.25 480 ILE A C 1
ATOM 4074 O O . ILE A 1 480 ? 24.319 -11.509 -24.169 1.00 93.25 480 ILE A O 1
ATOM 4078 N N . ASP A 1 481 ? 22.465 -11.301 -22.900 1.00 89.50 481 ASP A N 1
ATOM 4079 C CA . ASP A 1 481 ? 21.517 -11.817 -23.887 1.00 89.50 481 ASP A CA 1
ATOM 4080 C C . ASP A 1 481 ? 21.595 -11.019 -25.193 1.00 89.50 481 ASP A C 1
ATOM 4082 O O . ASP A 1 481 ? 21.651 -11.605 -26.277 1.00 89.50 481 ASP A O 1
ATOM 4086 N N . ILE A 1 482 ? 21.681 -9.683 -25.115 1.00 89.00 482 ILE A N 1
ATOM 4087 C CA . ILE A 1 482 ? 21.803 -8.872 -26.327 1.00 89.00 482 ILE A CA 1
ATOM 4088 C C . ILE A 1 482 ? 23.154 -9.073 -27.011 1.00 89.00 482 ILE A C 1
ATOM 4090 O O . ILE A 1 482 ? 23.190 -9.220 -28.227 1.00 89.00 482 ILE A O 1
ATOM 4094 N N . LEU A 1 483 ? 24.266 -9.142 -26.276 1.00 90.31 483 LEU A N 1
ATOM 4095 C CA . LEU A 1 483 ? 25.583 -9.395 -26.873 1.00 90.31 483 LEU A CA 1
ATOM 4096 C C . LEU A 1 483 ? 25.651 -10.783 -27.537 1.00 90.31 483 LEU A C 1
ATOM 4098 O O . LEU A 1 483 ? 26.255 -10.935 -28.601 1.00 90.31 483 LEU A O 1
ATOM 4102 N N . GLU A 1 484 ? 24.994 -11.791 -26.968 1.00 90.94 484 GLU A N 1
ATOM 4103 C CA . GLU A 1 484 ? 24.846 -13.102 -27.608 1.00 90.94 484 GLU A CA 1
ATOM 4104 C C . GLU A 1 484 ? 23.987 -13.027 -28.869 1.00 90.94 484 GLU A C 1
ATOM 4106 O O . GLU A 1 484 ? 24.366 -13.579 -29.907 1.00 90.94 484 GLU A O 1
ATOM 4111 N N . TYR A 1 485 ? 22.875 -12.292 -28.811 1.00 86.38 485 TYR A N 1
ATOM 4112 C CA . TYR A 1 485 ? 22.031 -12.021 -29.968 1.00 86.38 485 TYR A CA 1
ATOM 4113 C C . TYR A 1 485 ? 22.824 -11.364 -31.104 1.00 86.38 485 TYR A C 1
ATOM 4115 O O . TYR A 1 485 ? 22.733 -11.801 -32.252 1.00 86.38 485 TYR A O 1
ATOM 4123 N N . LEU A 1 486 ? 23.663 -10.372 -30.791 1.00 82.81 486 LEU A N 1
ATOM 4124 C CA . LEU A 1 486 ? 24.533 -9.702 -31.761 1.00 82.81 486 LEU A CA 1
ATOM 4125 C C . LEU A 1 486 ? 25.477 -10.670 -32.459 1.00 82.81 486 LEU A C 1
ATOM 4127 O O . LEU A 1 486 ? 25.587 -10.658 -33.687 1.00 82.81 486 LEU A O 1
ATOM 4131 N N . LYS A 1 487 ? 26.131 -11.523 -31.672 1.00 87.25 487 LYS A N 1
ATOM 4132 C CA . LYS A 1 487 ? 27.062 -12.523 -32.184 1.00 87.25 487 LYS A CA 1
ATOM 4133 C C . LYS A 1 487 ? 26.358 -13.530 -33.095 1.00 87.25 487 LYS A C 1
ATOM 4135 O O . LYS A 1 487 ? 26.878 -13.861 -34.154 1.00 87.25 487 LYS A O 1
ATOM 4140 N N . GLN A 1 488 ? 25.177 -14.007 -32.704 1.00 88.00 488 GLN A N 1
ATOM 4141 C CA . GLN A 1 488 ? 24.474 -15.085 -33.409 1.00 88.00 488 GLN A CA 1
ATOM 4142 C C . GLN A 1 488 ? 23.660 -14.616 -34.618 1.00 88.00 488 GLN A C 1
ATOM 4144 O O . GLN A 1 488 ? 23.589 -15.325 -35.620 1.00 88.00 488 GLN A O 1
ATOM 4149 N N . LYS A 1 489 ? 22.983 -13.470 -34.510 1.00 85.88 489 LYS A N 1
ATOM 4150 C CA . LYS A 1 489 ? 21.986 -13.019 -35.494 1.00 85.88 489 LYS A CA 1
ATOM 4151 C C . LYS A 1 489 ? 22.485 -11.910 -36.403 1.00 85.88 489 LYS A C 1
ATOM 4153 O O . LYS A 1 489 ? 21.980 -11.799 -37.514 1.00 85.88 489 LYS A O 1
ATOM 4158 N N . LEU A 1 490 ? 23.446 -11.108 -35.947 1.00 81.31 490 LEU A N 1
ATOM 4159 C CA . LEU A 1 490 ? 23.955 -9.948 -36.686 1.00 81.31 490 LEU A CA 1
ATOM 4160 C C . LEU A 1 490 ? 25.429 -10.090 -37.089 1.00 81.31 490 LEU A C 1
ATOM 4162 O O . LEU A 1 490 ? 25.995 -9.153 -37.640 1.00 81.31 490 LEU A O 1
ATOM 4166 N N . ASN A 1 491 ? 26.044 -11.251 -36.822 1.00 81.69 491 ASN A N 1
ATOM 4167 C CA . ASN A 1 491 ? 27.443 -11.558 -37.138 1.00 81.69 491 ASN A CA 1
ATOM 4168 C C . ASN A 1 491 ? 28.442 -10.503 -36.611 1.00 81.69 491 ASN A C 1
ATOM 4170 O O . ASN A 1 491 ? 29.489 -10.241 -37.203 1.00 81.69 491 ASN A O 1
ATOM 4174 N N . ILE A 1 492 ? 28.104 -9.871 -35.486 1.00 84.06 492 ILE A N 1
ATOM 4175 C CA . ILE A 1 492 ? 28.937 -8.856 -34.842 1.00 84.06 492 ILE A CA 1
ATOM 4176 C C . ILE A 1 492 ? 30.052 -9.544 -34.043 1.00 84.06 492 ILE A C 1
ATOM 4178 O O . ILE A 1 492 ? 29.819 -10.508 -33.311 1.00 84.06 492 ILE A O 1
ATOM 4182 N N . ASN A 1 493 ? 31.281 -9.037 -34.172 1.00 82.12 493 ASN A N 1
ATOM 4183 C CA . ASN A 1 493 ? 32.460 -9.635 -33.551 1.00 82.12 493 ASN A CA 1
ATOM 4184 C C . ASN A 1 493 ? 32.518 -9.348 -32.042 1.00 82.12 493 ASN A C 1
ATOM 4186 O O . ASN A 1 493 ? 33.038 -8.320 -31.608 1.00 82.12 493 ASN A O 1
ATOM 4190 N N . ILE A 1 494 ? 32.004 -10.284 -31.244 1.00 87.50 494 ILE A N 1
ATOM 4191 C CA . ILE A 1 494 ? 32.117 -10.284 -29.782 1.00 87.50 494 ILE A CA 1
ATOM 4192 C C . ILE A 1 494 ? 32.923 -11.506 -29.350 1.00 87.50 494 ILE A C 1
ATOM 4194 O O . ILE A 1 494 ? 32.581 -12.651 -29.671 1.00 87.50 494 ILE A O 1
ATOM 4198 N N . SER A 1 495 ? 34.000 -11.262 -28.599 1.00 89.88 495 SER A N 1
ATOM 4199 C CA . SER A 1 495 ? 34.860 -12.338 -28.112 1.00 89.88 495 SER A CA 1
ATOM 4200 C C . SER A 1 495 ? 34.157 -13.162 -27.029 1.00 89.88 495 SER A C 1
ATOM 4202 O O . SER A 1 495 ? 33.448 -12.625 -26.174 1.00 89.88 495 SER A O 1
ATOM 4204 N N . ASP A 1 496 ? 34.374 -14.480 -27.034 1.00 92.25 496 ASP A N 1
ATOM 4205 C CA . ASP A 1 496 ? 33.861 -15.356 -25.971 1.00 92.25 496 ASP A CA 1
ATOM 4206 C C . ASP A 1 496 ? 34.459 -15.002 -24.605 1.00 92.25 496 ASP A C 1
ATOM 4208 O O . ASP A 1 496 ? 33.805 -15.164 -23.579 1.00 92.25 496 ASP A O 1
ATOM 4212 N N . GLU A 1 497 ? 35.676 -14.457 -24.580 1.00 93.75 497 GLU A N 1
ATOM 4213 C CA . GLU A 1 497 ? 36.313 -13.944 -23.366 1.00 93.75 497 GLU A CA 1
ATOM 4214 C C . GLU A 1 497 ? 35.518 -12.792 -22.739 1.00 93.75 497 GLU A C 1
ATOM 4216 O O . GLU A 1 497 ? 35.325 -12.773 -21.520 1.00 93.75 497 GLU A O 1
ATOM 4221 N N . ASP A 1 498 ? 35.016 -11.857 -23.554 1.00 93.00 498 ASP A N 1
ATOM 4222 C CA . ASP A 1 498 ? 34.210 -10.729 -23.081 1.00 93.00 498 ASP A CA 1
ATOM 4223 C C . ASP A 1 498 ? 32.881 -11.217 -22.473 1.00 93.00 498 ASP A C 1
ATOM 4225 O O . ASP A 1 498 ? 32.528 -10.813 -21.361 1.00 93.00 498 ASP A O 1
ATOM 4229 N N . LEU A 1 499 ? 32.184 -12.144 -23.142 1.00 93.62 499 LEU A N 1
ATOM 4230 C CA . LEU A 1 499 ? 30.941 -12.747 -22.636 1.00 93.62 499 LEU A CA 1
ATOM 4231 C C . LEU A 1 499 ? 31.172 -13.557 -21.355 1.00 93.62 499 LEU A C 1
ATOM 4233 O O . LEU A 1 499 ? 30.434 -13.412 -20.376 1.00 93.62 499 LEU A O 1
ATOM 4237 N N . ASN A 1 500 ? 32.216 -14.387 -21.329 1.00 95.75 500 ASN A N 1
ATOM 4238 C CA . ASN A 1 500 ? 32.558 -15.208 -20.169 1.00 95.75 500 ASN A CA 1
ATOM 4239 C C . ASN A 1 500 ? 32.928 -14.351 -18.955 1.00 95.75 500 ASN A C 1
ATOM 4241 O O . ASN A 1 500 ? 32.573 -14.701 -17.827 1.00 95.75 500 ASN A O 1
ATOM 4245 N N . PHE A 1 501 ? 33.592 -13.213 -19.170 1.00 96.56 501 PHE A N 1
ATOM 4246 C CA . PHE A 1 501 ? 33.868 -12.253 -18.107 1.00 96.56 501 PHE A CA 1
ATOM 4247 C C . PHE A 1 501 ? 32.574 -11.697 -17.495 1.00 96.56 501 PHE A C 1
ATOM 4249 O O . PHE A 1 501 ? 32.410 -11.746 -16.276 1.00 96.56 501 PHE A O 1
ATOM 4256 N N . LEU A 1 502 ? 31.633 -11.219 -18.318 1.00 95.06 502 LEU A N 1
ATOM 4257 C CA . LEU A 1 502 ? 30.367 -10.661 -17.825 1.00 95.06 502 LEU A CA 1
ATOM 4258 C C . LEU A 1 502 ? 29.542 -11.718 -17.077 1.00 95.06 502 LEU A C 1
ATOM 4260 O O . LEU A 1 502 ? 29.058 -11.451 -15.977 1.00 95.06 502 LEU A O 1
ATOM 4264 N N . LYS A 1 503 ? 29.462 -12.946 -17.607 1.00 95.56 503 LYS A N 1
ATOM 4265 C CA . LYS A 1 503 ? 28.811 -14.085 -16.933 1.00 95.56 503 LYS A CA 1
ATOM 4266 C C . LYS A 1 503 ? 29.471 -14.417 -15.594 1.00 95.56 503 LYS A C 1
ATOM 4268 O O . LYS A 1 503 ? 28.785 -14.726 -14.620 1.00 95.56 503 LYS A O 1
ATOM 4273 N N . LYS A 1 504 ? 30.803 -14.354 -15.515 1.00 95.94 504 LYS A N 1
ATOM 4274 C CA . LYS A 1 504 ? 31.546 -14.586 -14.269 1.00 95.94 504 LYS A CA 1
ATOM 4275 C C . LYS A 1 504 ? 31.219 -13.528 -13.216 1.00 95.94 504 LYS A C 1
ATOM 4277 O O . LYS A 1 504 ? 30.959 -13.897 -12.070 1.00 95.94 504 LYS A O 1
ATOM 4282 N N . GLU A 1 505 ? 31.207 -12.249 -13.586 1.00 94.38 505 GLU A N 1
ATOM 4283 C CA . GLU A 1 505 ? 30.862 -11.169 -12.655 1.00 94.38 505 GLU A CA 1
ATOM 4284 C C . GLU A 1 505 ? 29.385 -11.217 -12.239 1.00 94.38 505 GLU A C 1
ATOM 4286 O O . GLU A 1 505 ? 29.093 -11.037 -11.056 1.00 94.38 505 GLU A O 1
ATOM 4291 N N . LEU A 1 506 ? 28.470 -11.574 -13.150 1.00 92.75 506 LEU A N 1
ATOM 4292 C CA . LEU A 1 506 ? 27.066 -11.848 -12.826 1.00 92.75 506 LEU A CA 1
ATOM 4293 C C . LEU A 1 506 ? 26.950 -12.949 -11.764 1.00 92.75 506 LEU A C 1
ATOM 4295 O O . LEU A 1 506 ? 26.379 -12.727 -10.699 1.00 92.75 506 LEU A O 1
ATOM 4299 N N . ASN A 1 507 ? 27.565 -14.109 -12.005 1.00 92.00 507 ASN A N 1
ATOM 4300 C CA . ASN A 1 507 ? 27.552 -15.242 -11.076 1.00 92.00 507 ASN A CA 1
ATOM 4301 C C . ASN A 1 507 ? 28.169 -14.888 -9.714 1.00 92.00 507 ASN A C 1
ATOM 4303 O O . ASN A 1 507 ? 27.699 -15.344 -8.669 1.00 92.00 507 ASN A O 1
ATOM 4307 N N . LYS A 1 508 ? 29.238 -14.086 -9.700 1.00 92.00 508 LYS A N 1
ATOM 4308 C CA . LYS A 1 508 ? 29.866 -13.601 -8.465 1.00 92.00 508 LYS A CA 1
ATOM 4309 C C . LYS A 1 508 ? 28.919 -12.687 -7.688 1.00 92.00 508 LYS A C 1
ATOM 4311 O O . LYS A 1 508 ? 28.763 -12.878 -6.484 1.00 92.00 508 LYS A O 1
ATOM 4316 N N . PHE A 1 509 ? 28.264 -11.746 -8.367 1.00 89.62 509 PHE A N 1
ATOM 4317 C CA . PHE A 1 509 ? 27.273 -10.856 -7.767 1.00 89.62 509 PHE A CA 1
ATOM 4318 C C . PHE A 1 509 ? 26.094 -11.647 -7.182 1.00 89.62 509 PHE A C 1
ATOM 4320 O O . PHE A 1 509 ? 25.759 -11.479 -6.010 1.00 89.62 509 PHE A O 1
ATOM 4327 N N . GLN A 1 510 ? 25.531 -12.584 -7.952 1.00 87.19 510 GLN A N 1
ATOM 4328 C CA . GLN A 1 510 ? 24.451 -13.465 -7.498 1.00 87.19 510 GLN A CA 1
ATOM 4329 C C . GLN A 1 510 ? 24.831 -14.251 -6.238 1.00 87.19 510 GLN A C 1
ATOM 4331 O O . GLN A 1 510 ? 24.054 -14.307 -5.290 1.00 87.19 510 GLN A O 1
ATOM 4336 N N . LYS A 1 511 ? 26.036 -14.834 -6.190 1.00 87.06 511 LYS A N 1
ATOM 4337 C CA . LYS A 1 511 ? 26.499 -15.596 -5.018 1.00 87.06 511 LYS A CA 1
ATOM 4338 C C . LYS A 1 511 ? 26.565 -14.755 -3.744 1.00 87.06 511 LYS A C 1
ATOM 4340 O O . LYS A 1 511 ? 26.347 -15.300 -2.667 1.00 87.06 511 LYS A O 1
ATOM 4345 N N . ILE A 1 512 ? 26.878 -13.465 -3.865 1.00 83.69 512 ILE A N 1
ATOM 4346 C CA . ILE A 1 512 ? 27.004 -12.548 -2.726 1.00 83.69 512 ILE A CA 1
ATOM 4347 C C . ILE A 1 512 ? 25.630 -12.060 -2.251 1.00 83.69 512 ILE A C 1
ATOM 4349 O O . ILE A 1 512 ? 25.413 -11.969 -1.045 1.00 83.69 512 ILE A O 1
ATOM 4353 N N . PHE A 1 513 ? 24.707 -11.767 -3.173 1.00 78.75 513 PHE A N 1
ATOM 4354 C CA . PHE A 1 513 ? 23.456 -11.076 -2.836 1.00 78.75 513 PHE A CA 1
ATOM 4355 C C . PHE A 1 513 ? 22.190 -11.943 -2.901 1.00 78.75 513 PHE A C 1
ATOM 4357 O O . PHE A 1 513 ? 21.312 -11.758 -2.069 1.00 78.75 513 PHE A O 1
ATOM 4364 N N . LEU A 1 514 ? 22.088 -12.928 -3.803 1.00 66.50 514 LEU A N 1
ATOM 4365 C CA . LEU A 1 514 ? 20.874 -13.755 -3.933 1.00 66.50 514 LEU A CA 1
ATOM 4366 C C . LEU A 1 514 ? 20.828 -14.930 -2.953 1.00 66.50 514 LEU A C 1
ATOM 4368 O O . LEU A 1 514 ? 19.744 -15.332 -2.544 1.00 66.50 514 LEU A O 1
ATOM 4372 N N . LYS A 1 515 ? 21.981 -15.450 -2.506 1.00 57.16 515 LYS A N 1
ATOM 4373 C CA . LYS A 1 515 ? 22.015 -16.529 -1.499 1.00 57.16 515 LYS A CA 1
ATOM 4374 C C . LYS A 1 515 ? 21.470 -16.087 -0.131 1.00 57.16 515 LYS A C 1
ATOM 4376 O O . LYS A 1 515 ? 21.071 -16.923 0.661 1.00 57.16 515 LYS A O 1
ATOM 4381 N N . ARG A 1 516 ? 21.433 -14.772 0.111 1.00 52.41 516 ARG A N 1
ATOM 4382 C CA . ARG A 1 516 ? 20.908 -14.131 1.323 1.00 52.41 516 ARG A CA 1
ATOM 4383 C C . ARG A 1 516 ? 19.383 -13.957 1.337 1.00 52.41 516 ARG A C 1
ATOM 4385 O O . ARG A 1 516 ? 18.861 -13.585 2.370 1.00 52.41 516 ARG A O 1
ATOM 4392 N N . TRP A 1 517 ? 18.711 -14.153 0.199 1.00 42.81 517 TRP A N 1
ATOM 4393 C CA . TRP A 1 517 ? 17.268 -13.909 0.021 1.00 42.81 517 TRP A CA 1
ATOM 4394 C C . TRP A 1 517 ? 16.459 -15.200 -0.204 1.00 42.81 517 TRP A C 1
ATOM 4396 O O . TRP A 1 517 ? 15.232 -15.167 -0.227 1.00 42.81 517 TRP A O 1
ATOM 4406 N N . SER A 1 518 ? 17.137 -16.333 -0.423 1.00 34.00 518 SER A N 1
ATOM 4407 C CA . SER A 1 518 ? 16.531 -17.672 -0.500 1.00 34.00 518 SER A CA 1
ATOM 4408 C C . SER A 1 518 ? 16.527 -18.426 0.838 1.00 34.00 518 SER A C 1
ATOM 4410 O O . SER A 1 518 ? 15.974 -19.523 0.906 1.00 34.00 518 SER A O 1
ATOM 4412 N N . GLU A 1 519 ? 17.195 -17.869 1.850 1.00 31.05 519 GLU A N 1
ATOM 4413 C CA . GLU A 1 519 ? 17.136 -18.254 3.269 1.00 31.05 519 GLU A CA 1
ATOM 4414 C C . GLU A 1 519 ? 16.229 -17.256 3.993 1.00 31.05 519 GLU A C 1
ATOM 4416 O O . GLU A 1 519 ? 15.465 -17.704 4.878 1.00 31.05 519 GLU A O 1
#

Foldseek 3Di:
DLQPQFDDDDPDTGDPPVCVVVVVPADDDDCQLFVLLFQLVLLQLCVVPNDPLSLVLLCLLCVVVQDLRGQLSLVVDDLVVLVVSLVSDDPVNLVSCCVRCLLVCLLQVVRSVCSSDDPVVSVVSVPDDNDHDPSSQVSLLQCLPLLALSVLLSLLSSVVSCVVSVVDDDDDPDPPDSDSVVSVVCRVPSVSSCVSSVVSVVVCSVVRVPDDPPSSVVSSCSLLVSLPVRDDLCVVCVVVPPPPDDDDDDDQPDQDPVNVVVLQVQLQVLLVLLVVQVVVPLCPPFDDDPVCNLLSVLLVVLLVVLSVLLSVCSNDQLCLFPLNVLVSLLVNLLSLLSNCLSQPPDDPVLSVQVVLQVLLVLLVVLVVLVVVCVVVVDPVSVVVSVVSVVVSVVVDDSVPRHRDDDPHDDSCVSCVVSVNNVSVVSSVVSVCSVVVHPVCCCVAFWFFRSRSSNSSDIDGDDGDGRRNLCSNLVSLVVVLVVVVCCVPPRVGDDDPVSSVVSVVSSVVSCVVPVVVVVD